Protein AF-A0A8S3S606-F1 (afdb_monomer)

Radius of gyration: 35.9 Å; Cα contacts (8 Å, |Δi|>4): 426; chains: 1; bounding box: 86×66×103 Å

Structure (mmCIF, N/CA/C/O backbone):
data_AF-A0A8S3S606-F1
#
_entry.id   AF-A0A8S3S606-F1
#
loop_
_atom_site.group_PDB
_atom_site.id
_atom_site.type_symbol
_atom_site.label_atom_id
_atom_site.label_alt_id
_atom_site.label_comp_id
_atom_site.label_asym_id
_atom_site.label_entity_id
_atom_site.label_seq_id
_atom_site.pdbx_PDB_ins_code
_atom_site.Cartn_x
_atom_site.Cartn_y
_atom_site.Cartn_z
_atom_site.occupancy
_atom_site.B_iso_or_equiv
_atom_site.auth_seq_id
_atom_site.auth_comp_id
_atom_site.auth_asym_id
_atom_site.auth_atom_id
_atom_site.pdbx_PDB_model_num
ATOM 1 N N . MET A 1 1 ? -5.444 3.824 -33.324 1.00 62.50 1 MET A N 1
ATOM 2 C CA . MET A 1 1 ? -5.028 4.972 -34.159 1.00 62.50 1 MET A CA 1
ATOM 3 C C . MET A 1 1 ? -5.242 6.311 -33.465 1.00 62.50 1 MET A C 1
ATOM 5 O O . MET A 1 1 ? -4.294 7.077 -33.414 1.00 62.50 1 MET A O 1
ATOM 9 N N . SER A 1 2 ? -6.400 6.582 -32.854 1.00 62.12 2 SER A N 1
ATOM 10 C CA . SER A 1 2 ? -6.663 7.831 -32.108 1.00 62.12 2 SER A CA 1
ATOM 11 C C . SER A 1 2 ? -5.611 8.170 -31.036 1.00 62.12 2 SER A C 1
ATOM 13 O O . SER A 1 2 ? -5.093 9.281 -31.023 1.00 62.12 2 SER A O 1
ATOM 15 N N . GLU A 1 3 ? -5.210 7.212 -30.194 1.00 67.62 3 GLU A N 1
ATOM 16 C CA . GLU A 1 3 ? -4.155 7.441 -29.186 1.00 67.62 3 GLU A CA 1
ATOM 17 C C . GLU A 1 3 ? -2.788 7.759 -29.819 1.00 67.62 3 GLU A C 1
ATOM 19 O O . GLU A 1 3 ? -2.066 8.638 -29.350 1.00 67.62 3 GLU A O 1
ATOM 24 N N . LEU A 1 4 ? -2.441 7.066 -30.908 1.00 71.56 4 LEU A N 1
ATOM 25 C CA . LEU A 1 4 ? -1.206 7.316 -31.650 1.00 71.56 4 LEU A CA 1
ATOM 26 C C . LEU A 1 4 ? -1.194 8.744 -32.207 1.00 71.56 4 LEU A C 1
ATOM 28 O O . LEU A 1 4 ? -0.184 9.433 -32.097 1.00 71.56 4 LEU A O 1
ATOM 32 N N . ILE A 1 5 ? -2.327 9.193 -32.752 1.00 72.38 5 ILE A N 1
ATOM 33 C CA . ILE A 1 5 ? -2.509 10.535 -33.310 1.00 72.38 5 ILE A CA 1
ATOM 34 C C . ILE A 1 5 ? -2.314 11.605 -32.233 1.00 72.38 5 ILE A C 1
ATOM 36 O O . ILE A 1 5 ? -1.516 12.520 -32.427 1.00 72.38 5 ILE A O 1
ATOM 40 N N . VAL A 1 6 ? -2.968 11.456 -31.077 1.00 72.62 6 VAL A N 1
ATOM 41 C CA . VAL A 1 6 ? -2.830 12.387 -29.942 1.00 72.62 6 VAL A CA 1
ATOM 42 C C . VAL A 1 6 ? -1.380 12.443 -29.457 1.00 72.62 6 VAL A C 1
ATOM 44 O O . VAL A 1 6 ? -0.780 13.514 -29.414 1.00 72.62 6 VAL A O 1
ATOM 47 N N . ARG A 1 7 ? -0.754 11.285 -29.199 1.00 71.88 7 ARG A N 1
ATOM 48 C CA . ARG A 1 7 ? 0.642 11.235 -28.732 1.00 71.88 7 ARG A CA 1
ATOM 49 C C . ARG A 1 7 ? 1.628 11.811 -29.742 1.00 71.88 7 ARG A C 1
ATOM 51 O O . ARG A 1 7 ? 2.627 12.399 -29.330 1.00 71.88 7 ARG A O 1
ATOM 58 N N . THR A 1 8 ? 1.367 11.639 -31.035 1.00 74.06 8 THR A N 1
ATOM 59 C CA . THR A 1 8 ? 2.227 12.184 -32.089 1.00 74.06 8 THR A CA 1
ATOM 60 C C . THR A 1 8 ? 2.066 13.703 -32.194 1.00 74.06 8 THR A C 1
ATOM 62 O O . THR A 1 8 ? 3.074 14.394 -32.314 1.00 74.06 8 THR A O 1
ATOM 65 N N . ARG A 1 9 ? 0.845 14.245 -32.044 1.00 74.19 9 ARG A N 1
ATOM 66 C CA . ARG A 1 9 ? 0.607 15.702 -31.998 1.00 74.19 9 ARG A CA 1
ATOM 67 C C . ARG A 1 9 ? 1.299 16.368 -30.809 1.00 74.19 9 ARG A C 1
ATOM 69 O O . ARG A 1 9 ? 1.971 17.381 -31.000 1.00 74.19 9 ARG A O 1
ATOM 76 N N . ASP A 1 10 ? 1.179 15.781 -29.621 1.00 72.81 10 ASP A N 1
ATOM 77 C CA . ASP A 1 10 ? 1.689 16.385 -28.385 1.00 72.81 10 ASP A CA 1
ATOM 78 C C . ASP A 1 10 ? 3.215 16.316 -28.276 1.00 72.81 10 ASP A C 1
ATOM 80 O O . ASP A 1 10 ? 3.857 17.263 -27.825 1.00 72.81 10 ASP A O 1
ATOM 84 N N . ASN A 1 11 ? 3.813 15.195 -28.696 1.00 74.88 11 ASN A N 1
ATOM 85 C CA . ASN A 1 11 ? 5.241 14.941 -28.482 1.00 74.88 11 ASN A CA 1
ATOM 86 C C . ASN A 1 11 ? 6.109 15.191 -29.720 1.00 74.88 11 ASN A C 1
ATOM 88 O O . ASN A 1 11 ? 7.329 15.240 -29.581 1.00 74.88 11 ASN A O 1
ATOM 92 N N . LYS A 1 12 ? 5.505 15.309 -30.914 1.00 80.00 12 LYS A N 1
ATOM 93 C CA . LYS A 1 12 ? 6.190 15.485 -32.210 1.00 80.00 12 LYS A CA 1
ATOM 94 C C . LYS A 1 12 ? 7.442 14.594 -32.359 1.00 80.00 12 LYS A C 1
ATOM 96 O O . LYS A 1 12 ? 8.542 15.102 -32.579 1.00 80.00 12 LYS A O 1
ATOM 101 N N . PRO A 1 13 ? 7.315 13.266 -32.173 1.00 83.50 13 PRO A N 1
ATOM 102 C CA . PRO A 1 13 ? 8.461 12.363 -32.177 1.00 83.50 13 PRO A CA 1
ATOM 103 C C . PRO A 1 13 ? 9.085 12.267 -33.571 1.00 83.50 13 PRO A C 1
ATOM 105 O O . PRO A 1 13 ? 8.374 12.143 -34.560 1.00 83.50 13 PRO A O 1
ATOM 108 N N . ASN A 1 14 ? 10.414 12.228 -33.672 1.00 84.44 14 ASN A N 1
ATOM 109 C CA . ASN A 1 14 ? 11.073 12.068 -34.974 1.00 84.44 14 ASN A CA 1
ATOM 110 C C . ASN A 1 14 ? 10.945 10.650 -35.556 1.00 84.44 14 ASN A C 1
ATOM 112 O O . ASN A 1 14 ? 11.079 10.466 -36.764 1.00 84.44 14 ASN A O 1
ATOM 116 N N . ILE A 1 15 ? 10.729 9.642 -34.703 1.00 87.69 15 ILE A N 1
ATOM 117 C CA . ILE A 1 15 ? 10.585 8.236 -35.095 1.00 87.69 15 ILE A CA 1
ATOM 118 C C . ILE A 1 15 ? 9.507 7.585 -34.230 1.00 87.69 15 ILE A C 1
ATOM 120 O O . ILE A 1 15 ? 9.476 7.775 -33.014 1.00 87.69 15 ILE A O 1
ATOM 124 N N . ILE A 1 16 ? 8.647 6.787 -34.855 1.00 86.81 16 ILE A N 1
ATOM 125 C CA . ILE A 1 16 ? 7.546 6.064 -34.219 1.00 86.81 16 ILE A CA 1
ATOM 126 C C . ILE A 1 16 ? 7.654 4.597 -34.626 1.00 86.81 16 ILE A C 1
ATOM 128 O O . ILE A 1 16 ? 7.738 4.298 -35.812 1.00 86.81 16 ILE A O 1
ATOM 132 N N . GLY A 1 17 ? 7.633 3.678 -33.662 1.00 86.00 17 GLY A N 1
ATOM 133 C CA . GLY A 1 17 ? 7.627 2.236 -33.920 1.00 86.00 17 GLY A CA 1
ATOM 134 C C . GLY A 1 17 ? 6.369 1.574 -33.368 1.00 86.00 17 GLY A C 1
ATOM 135 O O . GLY A 1 17 ? 5.997 1.819 -32.222 1.00 86.00 17 GLY A O 1
ATOM 136 N N . ILE A 1 18 ? 5.731 0.716 -34.164 1.00 81.12 18 ILE A N 1
ATOM 137 C CA . ILE A 1 18 ? 4.535 -0.042 -33.785 1.00 81.12 18 ILE A CA 1
ATOM 138 C C . ILE A 1 18 ? 4.802 -1.526 -34.011 1.00 81.12 18 ILE A C 1
ATOM 140 O O . ILE A 1 18 ? 5.032 -1.970 -35.134 1.00 81.12 18 ILE A O 1
ATOM 144 N N . THR A 1 19 ? 4.772 -2.298 -32.923 1.00 73.50 19 THR A N 1
ATOM 145 C CA . THR A 1 19 ? 5.157 -3.715 -32.929 1.00 73.50 19 THR A CA 1
ATOM 146 C C . THR A 1 19 ? 3.989 -4.689 -33.073 1.00 73.50 19 THR A C 1
ATOM 148 O O . THR A 1 19 ? 4.217 -5.875 -33.279 1.00 73.50 19 THR A O 1
ATOM 151 N N . LYS A 1 20 ? 2.736 -4.230 -32.957 1.00 63.84 20 LYS A N 1
ATOM 152 C CA . LYS A 1 20 ? 1.553 -5.090 -33.087 1.00 63.84 20 LYS A CA 1
ATOM 153 C C . LYS A 1 20 ? 0.346 -4.298 -33.574 1.00 63.84 20 LYS A C 1
ATOM 155 O O . LYS A 1 20 ? -0.270 -3.563 -32.809 1.00 63.84 20 LYS A O 1
ATOM 160 N N . VAL A 1 21 ? 0.005 -4.475 -34.845 1.00 56.94 21 VAL A N 1
ATOM 161 C CA . VAL A 1 21 ? -1.081 -3.729 -35.501 1.00 56.94 21 VAL A CA 1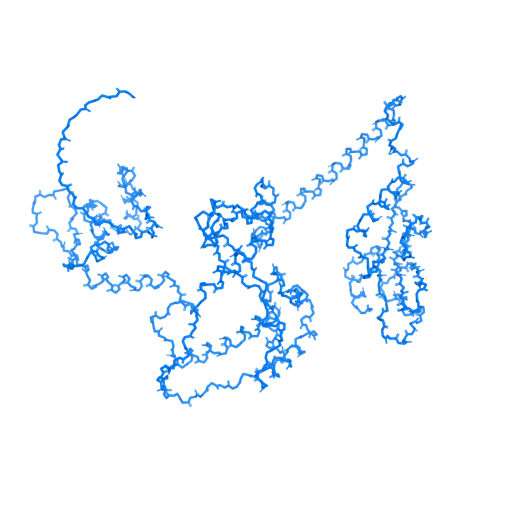
ATOM 162 C C . VAL A 1 21 ? -2.384 -4.547 -35.595 1.00 56.94 21 VAL A C 1
ATOM 164 O O . VAL A 1 21 ? -3.453 -3.977 -35.791 1.00 56.94 21 VAL A O 1
ATOM 167 N N . LYS A 1 22 ? -2.338 -5.874 -35.372 1.00 56.62 22 LYS A N 1
ATOM 168 C CA . LYS A 1 22 ? -3.498 -6.776 -35.504 1.00 56.62 22 LYS A CA 1
ATOM 169 C C . LYS A 1 22 ? -3.724 -7.660 -34.253 1.00 56.62 22 LYS A C 1
ATOM 171 O O . LYS A 1 22 ? -2.775 -8.264 -33.745 1.00 56.62 22 LYS A O 1
ATOM 176 N N . PRO A 1 23 ? -4.958 -7.752 -33.720 1.00 49.41 23 PRO A N 1
ATOM 177 C CA . PRO A 1 23 ? -5.338 -8.757 -32.726 1.00 49.41 23 PRO A CA 1
ATOM 178 C C . PRO A 1 23 ? -5.663 -10.115 -33.380 1.00 49.41 23 PRO A C 1
ATOM 180 O O . PRO A 1 23 ? -6.282 -10.161 -34.441 1.00 49.41 23 PRO A O 1
ATOM 183 N N . LYS A 1 24 ? -5.282 -11.220 -32.712 1.00 47.16 24 LYS A N 1
ATOM 184 C CA . LYS A 1 24 ? -5.303 -12.613 -33.223 1.00 47.16 24 LYS A CA 1
ATOM 185 C C . LYS A 1 24 ? -6.679 -13.148 -33.673 1.00 47.16 24 LYS A C 1
ATOM 187 O O . LYS A 1 24 ? -6.740 -14.209 -34.277 1.00 47.16 24 LYS A O 1
ATOM 192 N N . THR A 1 25 ? -7.777 -12.449 -33.390 1.00 46.47 25 THR A N 1
ATOM 193 C CA . THR A 1 25 ? -9.152 -12.930 -33.620 1.00 46.47 25 THR A CA 1
ATOM 194 C C . THR A 1 25 ? -9.930 -12.152 -34.683 1.00 46.47 25 THR A C 1
ATOM 196 O O . THR A 1 25 ? -11.082 -12.486 -34.949 1.00 46.47 25 THR A O 1
ATOM 199 N N . ASN A 1 26 ? -9.342 -11.126 -35.313 1.00 50.91 26 ASN A N 1
ATOM 200 C CA . ASN A 1 26 ? -10.090 -10.239 -36.206 1.00 50.91 26 ASN A CA 1
ATOM 201 C C . ASN A 1 26 ? -9.847 -10.552 -37.700 1.00 50.91 26 ASN A C 1
ATOM 203 O O . ASN A 1 26 ? -8.704 -10.561 -38.167 1.00 50.91 26 ASN A O 1
ATOM 207 N N . ARG A 1 27 ? -10.930 -10.783 -38.462 1.00 52.16 27 ARG A N 1
ATOM 208 C CA . ARG A 1 27 ? -10.909 -11.032 -39.925 1.00 52.16 27 ARG A CA 1
ATOM 209 C C . ARG A 1 27 ? -10.658 -9.766 -40.753 1.00 52.16 27 ARG A C 1
ATOM 211 O O . ARG A 1 27 ? -10.456 -9.858 -41.962 1.00 52.16 27 ARG A O 1
ATOM 218 N N . TYR A 1 28 ? -10.653 -8.602 -40.111 1.00 55.72 28 TYR A N 1
ATOM 219 C CA . TYR A 1 28 ? -10.410 -7.316 -40.750 1.00 55.72 28 TYR A CA 1
ATOM 220 C C . TYR A 1 28 ? -8.994 -7.233 -41.354 1.00 55.72 28 TYR A C 1
ATOM 222 O O . TYR A 1 28 ? -8.000 -7.546 -40.688 1.00 55.72 28 TYR A O 1
ATOM 230 N N . LYS A 1 29 ? -8.912 -6.827 -42.627 1.00 56.28 29 LYS A N 1
ATOM 231 C CA . LYS A 1 29 ? -7.668 -6.560 -43.364 1.00 56.28 29 LYS A CA 1
ATOM 232 C C . LYS A 1 29 ? -7.597 -5.047 -43.622 1.00 56.28 29 LYS A C 1
ATOM 234 O O . LYS A 1 29 ? -8.245 -4.601 -44.565 1.00 56.28 29 LYS A O 1
ATOM 239 N N . PRO A 1 30 ? -6.861 -4.274 -42.805 1.00 55.59 30 PRO A N 1
ATOM 240 C CA . PRO A 1 30 ? -6.746 -2.834 -43.007 1.00 55.59 30 PRO A CA 1
ATOM 241 C C . PRO A 1 30 ? -6.087 -2.533 -44.353 1.00 55.59 30 PRO A C 1
ATOM 243 O O . PRO A 1 30 ? -5.124 -3.207 -44.740 1.00 55.59 30 PRO A O 1
ATOM 246 N N . SER A 1 31 ? -6.597 -1.530 -45.059 1.00 55.78 31 SER A N 1
ATOM 247 C CA . SER A 1 31 ? -5.976 -1.011 -46.279 1.00 55.78 31 SER A CA 1
ATOM 248 C C . SER A 1 31 ? -4.685 -0.239 -45.964 1.00 55.78 31 SER A C 1
ATOM 250 O O . SER A 1 31 ? -4.509 0.283 -44.865 1.00 55.78 31 SER A O 1
ATOM 252 N N . THR A 1 32 ? -3.773 -0.105 -46.934 1.00 54.28 32 THR A N 1
ATOM 253 C CA . THR A 1 32 ? -2.533 0.689 -46.779 1.00 54.28 32 THR A CA 1
ATOM 254 C C . THR A 1 32 ? -2.815 2.149 -46.383 1.00 54.28 32 THR A C 1
ATOM 256 O O . THR A 1 32 ? -2.000 2.782 -45.717 1.00 54.28 32 THR A O 1
ATOM 259 N N . ALA A 1 33 ? -3.991 2.674 -46.749 1.00 52.31 33 ALA A N 1
ATOM 260 C CA . ALA A 1 33 ? -4.447 4.017 -46.399 1.00 52.31 33 ALA A CA 1
ATOM 261 C C . ALA A 1 33 ? -4.765 4.180 -44.901 1.00 52.31 33 ALA A C 1
ATOM 263 O O . ALA A 1 33 ? -4.547 5.256 -44.356 1.00 52.31 33 ALA A O 1
ATOM 264 N N . GLU A 1 34 ? -5.203 3.121 -44.214 1.00 56.44 34 GLU A N 1
ATOM 265 C CA . GLU A 1 34 ? -5.501 3.152 -42.770 1.00 56.44 34 GLU A CA 1
ATOM 266 C C . GLU A 1 34 ? -4.247 3.187 -41.891 1.00 56.44 34 GLU A C 1
ATOM 268 O O . GLU A 1 34 ? -4.320 3.547 -40.715 1.00 56.44 34 GLU A O 1
ATOM 273 N N . TYR A 1 35 ? -3.096 2.814 -42.454 1.00 59.84 35 TYR A N 1
ATOM 274 C CA . TYR A 1 35 ? -1.793 2.941 -41.806 1.00 59.84 35 TYR A CA 1
ATOM 275 C C . TYR A 1 35 ? -1.104 4.260 -42.129 1.00 59.84 35 TYR A C 1
ATOM 277 O O . TYR A 1 35 ? -0.155 4.636 -4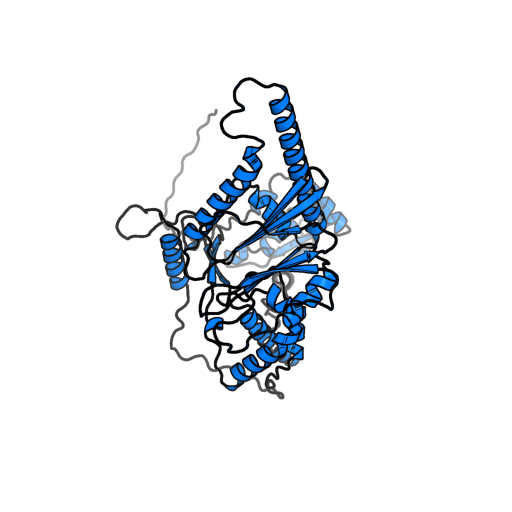1.444 1.00 59.84 35 TYR A O 1
ATOM 285 N N . SER A 1 36 ? -1.558 4.986 -43.146 1.00 57.56 36 SER A N 1
ATOM 286 C CA . SER A 1 36 ? -1.084 6.345 -43.348 1.00 57.56 36 SER A CA 1
ATOM 287 C C . SER A 1 36 ? -1.601 7.205 -42.192 1.00 57.56 36 SER A C 1
ATOM 289 O O . SER A 1 36 ? -2.742 7.046 -41.760 1.00 57.56 36 SER A O 1
ATOM 291 N N . ILE A 1 37 ? -0.772 8.105 -41.661 1.00 61.41 37 ILE A N 1
ATOM 292 C CA . ILE A 1 37 ? -1.177 9.076 -40.633 1.00 61.41 37 ILE A CA 1
ATOM 293 C C . ILE A 1 37 ? -1.323 10.445 -41.325 1.00 61.41 37 ILE A C 1
ATOM 295 O O . ILE A 1 37 ? -0.484 11.320 -41.114 1.00 61.41 37 ILE A O 1
ATOM 299 N N . PRO A 1 38 ? -2.337 10.663 -42.188 1.00 51.16 38 PRO A N 1
ATOM 300 C CA . PRO A 1 38 ? -2.459 11.917 -42.933 1.00 51.16 38 PRO A CA 1
ATOM 301 C C . PRO A 1 38 ? -2.700 13.126 -42.015 1.00 51.16 38 PRO A C 1
ATOM 303 O O . PRO A 1 38 ? -2.378 14.253 -42.371 1.00 51.16 38 PRO A O 1
ATOM 306 N N . GLU A 1 39 ? -3.215 12.906 -40.803 1.00 53.62 39 GLU A N 1
ATOM 307 C CA . GLU A 1 39 ? -3.663 13.967 -39.894 1.00 53.62 39 GLU A CA 1
ATOM 308 C C . GLU A 1 39 ? -2.588 14.489 -38.916 1.00 53.62 39 GLU A C 1
ATOM 310 O O . GLU A 1 39 ? -2.915 15.300 -38.038 1.00 53.62 39 GLU A O 1
ATOM 315 N N . VAL A 1 40 ? -1.331 14.010 -38.996 1.00 52.94 40 VAL A N 1
ATOM 316 C CA . VAL A 1 40 ? -0.281 14.328 -37.993 1.00 52.94 40 VAL A CA 1
ATOM 317 C C . VAL A 1 40 ? 1.102 14.685 -38.568 1.00 52.94 40 VAL A C 1
ATOM 319 O O . VAL A 1 40 ? 2.088 14.750 -37.838 1.00 52.94 40 VAL A O 1
ATOM 322 N N . GLY A 1 41 ? 1.184 15.036 -39.850 1.00 60.72 41 GLY A N 1
ATOM 323 C CA . GLY A 1 41 ? 2.393 15.611 -40.454 1.00 60.72 41 GLY A CA 1
ATOM 324 C C . GLY A 1 41 ? 3.190 14.645 -41.331 1.00 60.72 41 GLY A C 1
ATOM 325 O O . GLY A 1 41 ? 2.838 13.479 -41.493 1.00 60.72 41 GLY A O 1
ATOM 326 N N . ASN A 1 42 ? 4.259 15.161 -41.943 1.00 75.56 42 ASN A N 1
ATOM 327 C CA . ASN A 1 42 ? 5.010 14.467 -42.990 1.00 75.56 42 ASN A CA 1
ATOM 328 C C . ASN A 1 42 ? 5.898 13.359 -42.404 1.00 75.56 42 ASN A C 1
ATOM 330 O O . ASN A 1 42 ? 7.056 13.608 -42.074 1.00 75.56 42 ASN A O 1
ATOM 334 N N . TYR A 1 43 ? 5.413 12.118 -42.352 1.00 84.62 43 TYR A N 1
ATOM 335 C CA . TYR A 1 43 ? 6.215 10.939 -42.004 1.00 84.62 43 TYR A CA 1
ATOM 336 C C . TYR A 1 43 ? 6.361 9.969 -43.184 1.00 84.62 43 TYR A C 1
ATOM 338 O O . TYR A 1 43 ? 5.389 9.634 -43.858 1.00 84.62 43 TYR A O 1
ATOM 346 N N . LYS A 1 44 ? 7.572 9.444 -43.376 1.00 85.62 44 LYS A N 1
ATOM 347 C CA . LYS A 1 44 ? 7.878 8.314 -44.255 1.00 85.62 44 LYS A CA 1
ATOM 348 C C . LYS A 1 44 ? 7.656 7.001 -43.504 1.00 85.62 44 LYS A C 1
ATOM 350 O O . LYS A 1 44 ? 8.198 6.809 -42.416 1.00 85.62 44 LYS A O 1
ATOM 355 N N . MET A 1 45 ? 6.875 6.097 -44.091 1.00 84.88 45 MET A N 1
ATOM 356 C CA . MET A 1 45 ? 6.525 4.804 -43.498 1.00 84.88 45 MET A CA 1
ATOM 357 C C . MET A 1 45 ? 7.418 3.676 -44.033 1.00 84.88 45 MET A C 1
ATOM 359 O O . MET A 1 45 ? 7.650 3.580 -45.237 1.00 84.88 45 MET A O 1
ATOM 363 N N . PHE A 1 46 ? 7.870 2.805 -43.133 1.00 85.56 46 PHE A N 1
ATOM 364 C CA . PHE A 1 46 ? 8.549 1.540 -43.407 1.00 85.56 46 PHE A CA 1
ATOM 365 C C . PHE A 1 46 ? 7.695 0.400 -42.845 1.00 85.56 46 PHE A C 1
ATOM 367 O O . PHE A 1 46 ? 7.311 0.427 -41.671 1.00 85.56 46 PHE A O 1
ATOM 374 N N . GLU A 1 47 ? 7.382 -0.588 -43.681 1.00 81.06 47 GLU A N 1
ATOM 375 C CA . GLU A 1 47 ? 6.449 -1.672 -43.367 1.00 81.06 47 GLU A CA 1
ATOM 376 C C . GLU A 1 47 ? 7.114 -3.032 -43.573 1.00 81.06 47 GLU A C 1
ATOM 378 O O . GLU A 1 47 ? 7.713 -3.289 -44.617 1.00 81.06 47 GLU A O 1
ATOM 383 N N . LYS A 1 48 ? 6.930 -3.946 -42.614 1.00 76.81 48 LYS A N 1
ATOM 384 C CA . LYS A 1 48 ? 7.274 -5.357 -42.791 1.00 76.81 48 LYS A CA 1
ATOM 385 C C . LYS A 1 48 ? 6.127 -6.247 -42.351 1.00 76.81 48 LYS A C 1
ATOM 387 O O . LYS A 1 48 ? 5.787 -6.332 -41.167 1.00 76.81 48 LYS A O 1
ATOM 392 N N . LYS A 1 49 ? 5.552 -6.929 -43.341 1.00 66.50 49 LYS A N 1
ATOM 393 C CA . LYS A 1 49 ? 4.48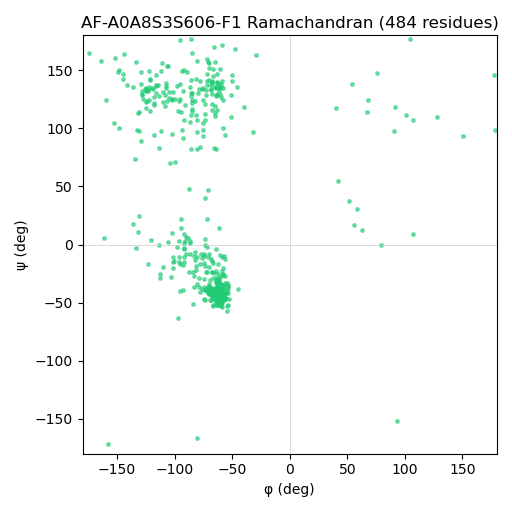6 -7.913 -43.158 1.00 66.50 49 LYS A CA 1
ATOM 394 C C . LYS A 1 49 ? 5.067 -9.178 -42.538 1.00 66.50 49 LYS A C 1
ATOM 396 O O . LYS A 1 49 ? 6.063 -9.717 -43.023 1.00 66.50 49 LYS A O 1
ATOM 401 N N . ILE A 1 50 ? 4.450 -9.638 -41.458 1.00 64.75 50 ILE A N 1
ATOM 402 C CA . ILE A 1 50 ? 4.852 -10.862 -40.768 1.00 64.75 50 ILE A CA 1
ATOM 403 C C . ILE A 1 50 ? 4.359 -12.065 -41.588 1.00 64.75 50 ILE A C 1
ATOM 405 O O . ILE A 1 50 ? 3.216 -12.079 -42.036 1.00 64.75 50 ILE A O 1
ATOM 409 N N . LYS A 1 51 ? 5.224 -13.069 -41.803 1.00 56.34 51 LYS A N 1
ATOM 410 C CA . LYS A 1 51 ? 4.945 -14.263 -42.632 1.00 56.34 51 LYS A CA 1
ATOM 411 C C . LYS A 1 51 ? 3.983 -15.282 -41.993 1.00 56.34 51 LYS A C 1
ATOM 413 O O . LYS A 1 51 ? 3.724 -16.309 -42.608 1.00 56.34 51 LYS A O 1
ATOM 418 N N . SER A 1 52 ? 3.487 -15.052 -40.779 1.00 52.47 52 SER A N 1
ATOM 419 C CA . SER A 1 52 ? 2.598 -15.994 -40.095 1.00 52.47 52 SER A CA 1
ATOM 420 C C . SER A 1 52 ? 1.132 -15.781 -40.489 1.00 52.47 52 SER A C 1
ATOM 422 O O . SER A 1 52 ? 0.655 -14.645 -40.576 1.00 52.47 52 SER A O 1
ATOM 424 N N . ASP A 1 53 ? 0.392 -16.883 -40.640 1.00 47.75 53 ASP A N 1
ATOM 425 C CA . ASP A 1 53 ? -1.068 -16.903 -40.852 1.00 47.75 53 ASP A CA 1
ATOM 426 C C . ASP A 1 53 ? -1.860 -16.191 -39.730 1.00 47.75 53 ASP A C 1
ATOM 428 O O . ASP A 1 53 ? -3.054 -15.921 -39.861 1.00 47.75 53 ASP A O 1
ATOM 432 N N . GLU A 1 54 ? -1.193 -15.826 -38.630 1.00 49.47 54 GLU A N 1
ATOM 433 C CA . GLU A 1 54 ? -1.771 -15.154 -37.464 1.00 49.47 54 GLU A CA 1
ATOM 434 C C . GLU A 1 54 ? -1.893 -13.629 -37.613 1.00 49.47 54 GLU A C 1
ATOM 436 O O . GLU A 1 54 ? -2.566 -12.988 -36.805 1.00 49.47 54 GLU A O 1
ATOM 441 N N . GLY A 1 55 ? -1.303 -13.047 -38.661 1.00 51.09 55 GLY A N 1
ATOM 442 C CA . GLY A 1 55 ? -1.460 -11.645 -39.020 1.00 51.09 55 GLY A CA 1
ATOM 443 C C . GLY A 1 55 ? -0.848 -10.661 -38.016 1.00 51.09 55 GLY A C 1
ATOM 444 O O . GLY A 1 55 ? -1.338 -10.435 -36.914 1.00 51.09 55 GLY A O 1
ATOM 445 N N . GLY A 1 56 ? 0.182 -9.961 -38.468 1.00 59.38 56 GLY A N 1
ATOM 446 C CA . GLY A 1 56 ? 0.754 -8.813 -37.787 1.00 59.38 56 GLY A CA 1
ATOM 447 C C . GLY A 1 56 ? 1.633 -8.030 -38.754 1.00 59.38 56 GLY A C 1
ATOM 448 O O . GLY A 1 56 ? 2.089 -8.554 -39.771 1.00 59.38 56 GLY A O 1
ATOM 449 N N . CYS A 1 57 ? 1.845 -6.758 -38.451 1.00 67.50 57 CYS A N 1
ATOM 450 C CA . CYS A 1 57 ? 2.711 -5.894 -39.230 1.00 67.50 57 CYS A CA 1
ATOM 451 C C . CYS A 1 57 ? 3.579 -5.082 -38.280 1.00 67.50 57 CYS A C 1
ATOM 453 O O . CYS A 1 57 ? 3.075 -4.562 -37.281 1.00 67.50 57 CYS A O 1
ATOM 455 N N . LEU A 1 58 ? 4.867 -4.985 -38.596 1.00 76.38 58 LEU A N 1
ATOM 456 C CA . LEU A 1 58 ? 5.740 -3.980 -38.015 1.00 76.38 58 LEU A CA 1
ATOM 457 C C . LEU A 1 58 ? 5.593 -2.707 -38.844 1.00 76.38 58 LEU A C 1
ATOM 459 O O . LEU A 1 58 ? 5.668 -2.761 -40.073 1.00 76.38 58 LEU A O 1
ATOM 463 N N . LEU A 1 59 ? 5.374 -1.581 -38.173 1.00 82.94 59 LEU A N 1
ATOM 464 C CA . LEU A 1 59 ? 5.336 -0.267 -38.809 1.00 82.94 59 LEU A CA 1
ATOM 465 C C . LEU A 1 59 ? 6.340 0.642 -38.125 1.00 82.94 59 LEU A C 1
ATOM 467 O O . LEU A 1 59 ? 6.381 0.729 -36.895 1.00 82.94 59 LEU A O 1
ATOM 471 N N . MET A 1 60 ? 7.135 1.335 -38.927 1.00 86.81 60 MET A N 1
ATOM 472 C CA . MET A 1 60 ? 8.019 2.382 -38.453 1.00 86.81 60 MET A CA 1
ATOM 473 C C . MET A 1 60 ? 7.780 3.652 -39.263 1.00 86.81 60 MET A C 1
ATOM 475 O O . MET A 1 60 ? 7.864 3.632 -40.485 1.00 86.81 60 MET A O 1
ATOM 479 N N . TYR A 1 61 ? 7.492 4.755 -38.582 1.00 87.00 61 TYR A N 1
ATOM 480 C CA . TYR A 1 61 ? 7.336 6.071 -39.193 1.00 87.00 61 TYR A CA 1
ATOM 481 C C . TYR A 1 61 ? 8.535 6.929 -38.830 1.00 87.00 61 TYR A C 1
ATOM 483 O O . TYR A 1 61 ? 8.942 6.969 -37.669 1.00 87.00 61 TYR A O 1
ATOM 491 N N . VAL A 1 62 ? 9.087 7.624 -39.814 1.00 87.19 62 VAL A N 1
ATOM 492 C CA . VAL A 1 62 ? 10.225 8.529 -39.649 1.00 87.19 62 VAL A CA 1
ATOM 493 C C . VAL A 1 62 ? 9.846 9.879 -40.209 1.00 87.19 62 VAL A C 1
ATOM 495 O O . VAL A 1 62 ? 9.280 9.945 -41.294 1.00 87.19 62 VAL A O 1
ATOM 498 N N . ASP A 1 63 ? 10.126 10.944 -39.472 1.00 86.44 63 ASP A N 1
ATOM 499 C CA . ASP A 1 63 ? 9.907 12.311 -39.939 1.00 86.44 63 ASP A CA 1
ATOM 500 C C . ASP A 1 63 ? 10.548 12.499 -41.325 1.00 86.44 63 ASP A C 1
ATOM 502 O O . ASP A 1 63 ? 11.710 12.149 -41.532 1.00 86.44 63 ASP A O 1
ATOM 506 N N . SER A 1 64 ? 9.787 13.017 -42.290 1.00 85.75 64 SER A N 1
ATOM 507 C CA . SER A 1 64 ? 10.233 13.148 -43.686 1.00 85.75 64 SER A CA 1
ATOM 508 C C . SER A 1 64 ? 11.375 14.146 -43.852 1.00 85.75 64 SER A C 1
ATOM 510 O O . SER A 1 64 ? 12.058 14.120 -44.872 1.00 85.75 64 SER A O 1
ATOM 512 N N . ASN A 1 65 ? 11.615 14.998 -42.852 1.00 85.31 65 ASN A N 1
ATOM 513 C CA . ASN A 1 65 ? 12.785 15.873 -42.812 1.00 85.31 65 ASN A CA 1
ATOM 514 C C . ASN A 1 65 ? 14.093 15.105 -42.550 1.00 85.31 65 ASN A C 1
ATOM 516 O O . ASN A 1 65 ? 15.177 15.678 -42.663 1.00 85.31 65 ASN A O 1
ATOM 520 N N . LEU A 1 66 ? 14.017 13.823 -42.179 1.00 86.19 66 LEU A N 1
ATOM 521 C CA . LEU A 1 66 ? 15.172 12.971 -41.934 1.00 86.19 66 LEU A CA 1
ATOM 522 C C . LEU A 1 66 ? 15.432 12.036 -43.119 1.00 86.19 66 LEU A C 1
ATOM 524 O O . LEU A 1 66 ? 14.555 11.312 -43.591 1.00 86.19 66 LEU A O 1
ATOM 528 N N . GLU A 1 67 ? 16.689 11.989 -43.561 1.00 87.88 67 GLU A N 1
ATOM 529 C CA . GLU A 1 67 ? 17.128 11.070 -44.611 1.00 87.88 67 GLU A CA 1
ATOM 530 C C . GLU A 1 67 ? 17.241 9.650 -44.027 1.00 87.88 67 GLU A C 1
ATOM 532 O O . GLU A 1 67 ? 18.222 9.303 -43.358 1.00 87.88 67 GLU A O 1
ATOM 537 N N . ALA A 1 68 ? 16.200 8.841 -44.252 1.00 89.44 68 ALA A N 1
ATOM 538 C CA . ALA A 1 68 ? 16.087 7.477 -43.745 1.00 89.44 68 ALA A CA 1
ATOM 539 C C . ALA A 1 68 ? 15.974 6.426 -44.863 1.00 89.44 68 ALA A C 1
ATOM 541 O O . ALA A 1 68 ? 15.186 6.562 -45.811 1.00 89.44 68 ALA A O 1
ATOM 542 N N . THR A 1 69 ? 16.739 5.344 -44.708 1.00 89.25 69 THR A N 1
ATOM 543 C CA . THR A 1 69 ? 16.778 4.184 -45.616 1.00 89.25 69 THR A CA 1
ATOM 544 C C . THR A 1 69 ? 16.607 2.891 -44.829 1.00 89.25 69 THR A C 1
ATOM 546 O O . THR A 1 69 ? 17.171 2.752 -43.745 1.00 89.25 69 THR A O 1
ATOM 549 N N . GLU A 1 70 ? 15.821 1.951 -45.349 1.00 86.69 70 GLU A N 1
ATOM 550 C CA . GLU A 1 70 ? 15.716 0.615 -44.758 1.00 86.69 70 GLU A CA 1
ATOM 551 C C . GLU A 1 70 ? 17.008 -0.161 -45.011 1.00 86.69 70 GLU A C 1
ATOM 553 O O . GLU A 1 70 ? 17.597 -0.067 -46.089 1.00 86.69 70 GLU A O 1
ATOM 558 N N . ILE A 1 71 ? 17.456 -0.919 -44.014 1.00 82.31 71 ILE A N 1
ATOM 559 C CA . ILE A 1 71 ? 18.613 -1.796 -44.143 1.00 82.31 71 ILE A CA 1
ATOM 560 C C . ILE A 1 71 ? 18.273 -3.202 -43.661 1.00 82.31 71 ILE A C 1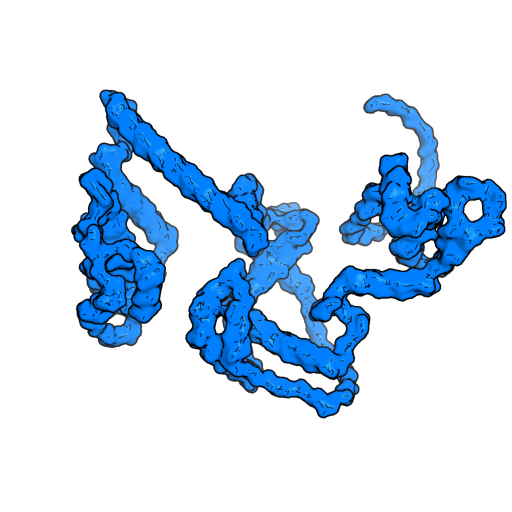
ATOM 562 O O . ILE A 1 71 ? 17.491 -3.396 -42.733 1.00 82.31 71 ILE A O 1
ATOM 566 N N . THR A 1 72 ? 18.912 -4.197 -44.268 1.00 79.06 72 THR A N 1
ATOM 567 C CA . THR A 1 72 ? 18.821 -5.582 -43.804 1.00 79.06 72 THR A CA 1
ATOM 568 C C . THR A 1 72 ? 20.011 -5.887 -42.906 1.00 79.06 72 THR A C 1
ATOM 570 O O . THR A 1 72 ? 21.158 -5.739 -43.319 1.00 79.06 72 THR A O 1
ATOM 573 N N . ILE A 1 73 ? 19.735 -6.325 -41.680 1.00 73.44 73 ILE A N 1
ATOM 574 C CA . ILE A 1 73 ? 20.743 -6.834 -40.748 1.00 73.44 73 ILE A CA 1
ATOM 575 C C . ILE A 1 73 ? 20.575 -8.344 -40.649 1.00 73.44 73 ILE A C 1
ATOM 577 O O . ILE A 1 73 ? 19.452 -8.840 -40.548 1.00 73.44 73 ILE A O 1
ATOM 581 N N . LYS A 1 74 ? 21.689 -9.080 -40.674 1.00 72.75 74 LYS A N 1
ATOM 582 C CA . LYS A 1 74 ? 21.680 -10.517 -40.401 1.00 72.75 74 LYS A CA 1
ATOM 583 C C . LYS A 1 74 ? 21.261 -10.710 -38.945 1.00 72.75 74 LYS A C 1
ATOM 585 O O . LYS A 1 74 ? 21.952 -10.270 -38.039 1.00 72.75 74 LYS A O 1
ATOM 590 N N . THR A 1 75 ? 20.091 -11.293 -38.728 1.00 73.06 75 THR A N 1
ATOM 591 C CA . THR A 1 75 ? 19.544 -11.491 -37.389 1.00 73.06 75 THR A CA 1
ATOM 592 C C . THR A 1 75 ? 18.678 -12.740 -37.344 1.00 73.06 75 THR A C 1
ATOM 594 O O . THR A 1 75 ? 18.030 -13.090 -38.328 1.00 73.06 75 THR A O 1
ATOM 597 N N . GLU A 1 76 ? 18.661 -13.402 -36.190 1.00 71.38 76 GLU A N 1
ATOM 598 C CA . GLU A 1 76 ? 17.792 -14.548 -35.911 1.00 71.38 76 GLU A CA 1
ATOM 599 C C . GLU A 1 76 ? 16.335 -14.136 -35.640 1.00 71.38 76 GLU A C 1
ATOM 601 O O . GLU A 1 76 ? 15.441 -14.983 -35.603 1.00 71.38 76 GLU A O 1
ATOM 606 N N . PHE A 1 77 ? 16.066 -12.839 -35.448 1.00 75.75 77 PHE A N 1
ATOM 607 C CA . PHE A 1 77 ? 14.706 -12.352 -35.258 1.00 75.75 77 PHE A CA 1
ATOM 608 C C . PHE A 1 77 ? 13.950 -12.387 -36.583 1.00 75.75 77 PHE A C 1
ATOM 610 O O . PHE A 1 77 ? 14.237 -11.611 -37.489 1.00 75.75 77 PHE A O 1
ATOM 617 N N . GLN A 1 78 ? 12.942 -13.250 -36.691 1.00 68.31 78 GLN A N 1
ATOM 618 C CA . GLN A 1 78 ? 12.126 -13.366 -37.906 1.00 68.31 78 GLN A CA 1
ATOM 619 C C . GLN A 1 78 ? 11.360 -12.072 -38.228 1.00 68.31 78 GLN A C 1
ATOM 621 O O . GLN A 1 78 ? 11.144 -11.739 -39.394 1.00 68.31 78 GLN A O 1
ATOM 626 N N . GLU A 1 79 ? 10.994 -11.311 -37.196 1.00 77.88 79 GLU A N 1
ATOM 627 C CA . GLU A 1 79 ? 10.149 -10.125 -37.295 1.00 77.88 79 GLU A CA 1
ATOM 628 C C . GLU A 1 79 ? 10.917 -8.886 -36.835 1.00 77.88 79 GLU A C 1
ATOM 630 O O . GLU A 1 79 ? 10.991 -8.567 -35.644 1.00 77.88 79 GLU A O 1
ATOM 635 N N . ASN A 1 80 ? 11.512 -8.185 -37.799 1.00 82.81 80 ASN A N 1
ATOM 636 C CA . ASN A 1 80 ? 12.290 -6.980 -37.546 1.00 82.81 80 ASN A CA 1
ATOM 637 C C . ASN A 1 80 ? 12.212 -5.974 -38.704 1.00 82.81 80 ASN A C 1
ATOM 639 O O . ASN A 1 80 ? 12.107 -6.380 -39.863 1.00 82.81 80 ASN A O 1
ATOM 643 N N . ILE A 1 81 ? 12.336 -4.688 -38.378 1.00 86.50 81 ILE A N 1
ATOM 644 C CA . ILE A 1 81 ? 12.614 -3.582 -39.304 1.00 86.50 81 ILE A CA 1
ATOM 645 C C . ILE A 1 81 ? 13.845 -2.849 -38.788 1.00 86.50 81 ILE A C 1
ATOM 647 O O . ILE A 1 81 ? 13.888 -2.486 -37.612 1.00 86.50 81 ILE A O 1
ATOM 651 N N . PHE A 1 82 ? 14.810 -2.581 -39.662 1.00 86.31 82 PHE A N 1
ATOM 652 C CA . PHE A 1 82 ? 15.934 -1.707 -39.352 1.00 86.31 82 PHE A CA 1
ATOM 653 C C . PHE A 1 82 ? 16.003 -0.573 -40.357 1.00 86.31 82 PHE A C 1
ATOM 655 O O . PHE A 1 82 ? 15.951 -0.788 -41.565 1.00 86.31 82 PHE A O 1
ATOM 662 N N . ILE A 1 83 ? 16.169 0.641 -39.849 1.00 88.19 83 ILE A N 1
ATOM 663 C CA . ILE A 1 83 ? 16.403 1.822 -40.666 1.00 88.19 83 ILE A CA 1
ATOM 664 C C . ILE A 1 83 ? 17.704 2.490 -40.261 1.00 88.19 83 ILE A C 1
ATOM 666 O O . ILE A 1 83 ? 18.115 2.496 -39.098 1.00 88.19 83 ILE A O 1
ATOM 670 N N . LYS A 1 84 ? 18.328 3.120 -41.240 1.00 86.88 84 LYS A N 1
ATOM 671 C CA . LYS A 1 84 ? 19.470 3.994 -41.065 1.00 86.88 84 LYS A CA 1
ATOM 672 C C . LYS A 1 84 ? 19.022 5.423 -41.306 1.00 86.88 84 LYS A C 1
ATOM 674 O O . LYS A 1 84 ? 18.588 5.751 -42.407 1.00 86.88 84 LYS A O 1
ATOM 679 N N . VAL A 1 85 ? 19.159 6.255 -40.282 1.00 88.44 85 VAL A N 1
ATOM 680 C CA . VAL A 1 85 ? 18.833 7.681 -40.303 1.00 88.44 85 VAL A CA 1
ATOM 681 C C . VAL A 1 85 ? 20.131 8.478 -40.314 1.00 88.44 85 VAL A C 1
ATOM 683 O O . VAL A 1 85 ? 20.983 8.311 -39.440 1.00 88.44 85 VAL A O 1
ATOM 686 N N . LYS A 1 86 ? 20.320 9.339 -41.308 1.00 84.44 86 LYS A N 1
ATOM 687 C CA . LYS A 1 86 ? 21.481 10.233 -41.370 1.00 84.44 86 LYS A CA 1
ATOM 688 C C . LYS A 1 86 ? 21.218 11.456 -40.492 1.00 84.44 86 LYS A C 1
ATOM 690 O O . LYS A 1 86 ? 20.222 12.145 -40.681 1.00 84.44 86 LYS A O 1
ATOM 695 N N . LEU A 1 87 ? 22.098 11.711 -39.524 1.00 77.94 87 LEU A N 1
ATOM 696 C CA . LEU A 1 87 ? 21.976 12.858 -38.616 1.00 77.94 87 LEU A CA 1
ATOM 697 C C . LEU A 1 87 ? 22.756 14.074 -39.135 1.00 77.94 87 LEU A C 1
ATOM 699 O O . LEU A 1 87 ? 22.300 15.203 -39.008 1.00 77.94 87 LEU A O 1
ATOM 703 N N . ASN A 1 88 ? 23.940 13.845 -39.711 1.00 76.38 88 ASN A N 1
ATOM 704 C CA . ASN A 1 88 ? 24.764 14.843 -40.401 1.00 76.38 88 ASN A CA 1
ATOM 705 C C . ASN A 1 88 ? 25.733 14.127 -41.373 1.00 76.38 88 ASN A C 1
ATOM 707 O O . ASN A 1 88 ? 25.604 12.918 -41.579 1.00 76.38 88 ASN A O 1
ATOM 711 N N . GLN A 1 89 ? 26.690 14.838 -41.987 1.00 68.56 89 GLN A N 1
ATOM 712 C CA . GLN A 1 89 ? 27.620 14.253 -42.973 1.00 68.56 89 GLN A CA 1
ATOM 713 C C . GLN A 1 89 ? 28.387 13.024 -42.442 1.00 68.56 89 GLN A C 1
ATOM 715 O O . GLN A 1 89 ? 28.593 12.072 -43.195 1.00 68.56 89 GLN A O 1
ATOM 720 N N . ASN A 1 90 ? 28.708 12.990 -41.142 1.00 69.06 90 ASN A N 1
ATOM 721 C CA . ASN A 1 90 ? 29.564 11.956 -40.546 1.00 69.06 90 ASN A CA 1
ATOM 722 C C . ASN A 1 90 ? 28.817 10.989 -39.609 1.00 69.06 90 ASN A C 1
ATOM 724 O O . ASN A 1 90 ? 29.282 9.875 -39.380 1.00 69.06 90 ASN A O 1
ATOM 728 N N . ASN A 1 91 ? 27.637 11.361 -39.104 1.00 73.00 91 ASN A N 1
ATOM 729 C CA . ASN A 1 91 ? 26.905 10.595 -38.099 1.00 73.00 91 ASN A CA 1
ATOM 730 C C . ASN A 1 91 ? 25.662 9.926 -38.685 1.00 73.00 91 ASN A C 1
ATOM 732 O O . ASN A 1 91 ? 24.791 10.564 -39.284 1.00 73.00 91 ASN A O 1
ATOM 736 N N . LYS A 1 92 ? 25.553 8.621 -38.435 1.00 80.25 92 LYS A N 1
ATOM 737 C CA . LYS A 1 92 ? 24.421 7.775 -38.819 1.00 80.25 92 LYS A CA 1
ATOM 738 C C . LYS A 1 92 ? 23.844 7.125 -37.564 1.00 80.25 92 LYS A C 1
ATOM 740 O O . LYS A 1 92 ? 24.592 6.627 -36.729 1.00 80.25 92 LYS A O 1
ATOM 745 N N . LEU A 1 93 ? 22.523 7.121 -37.449 1.00 83.31 93 LEU A N 1
ATOM 746 C CA . LEU A 1 93 ? 21.777 6.440 -36.402 1.00 83.31 93 LEU A CA 1
ATOM 747 C C . LEU A 1 93 ? 21.137 5.183 -36.987 1.00 83.31 93 LEU A C 1
ATOM 749 O O . LEU A 1 93 ? 20.418 5.250 -37.981 1.00 83.31 93 LEU A O 1
ATOM 753 N N . LEU A 1 94 ? 21.397 4.041 -36.361 1.00 85.12 94 LEU A N 1
ATOM 754 C CA . LEU A 1 94 ? 20.715 2.791 -36.662 1.00 85.12 94 LEU A CA 1
ATOM 755 C C . LEU A 1 94 ? 19.550 2.617 -35.689 1.00 85.12 94 LEU A C 1
ATOM 757 O O . LEU A 1 94 ? 19.755 2.641 -34.477 1.00 85.12 94 LEU A O 1
ATOM 761 N N . VAL A 1 95 ? 18.344 2.423 -36.215 1.00 86.69 95 VAL A N 1
ATOM 762 C CA . VAL A 1 95 ? 17.139 2.200 -35.412 1.00 86.69 95 VAL A CA 1
ATOM 763 C C . VAL A 1 95 ? 16.515 0.875 -35.812 1.00 86.69 95 VAL A C 1
ATOM 765 O O . VAL A 1 95 ? 16.231 0.648 -36.984 1.00 86.69 95 VAL A O 1
ATOM 768 N N . GLY A 1 96 ? 16.324 -0.003 -34.829 1.00 86.75 96 GLY A N 1
ATOM 769 C CA . GLY A 1 96 ? 15.728 -1.322 -35.007 1.00 86.75 96 GLY A CA 1
ATOM 770 C C . GLY A 1 96 ? 14.417 -1.460 -34.249 1.00 86.75 96 GLY A C 1
ATOM 771 O O . GLY A 1 96 ? 14.327 -1.076 -33.084 1.00 86.75 96 GLY A O 1
ATOM 772 N N . LEU A 1 97 ? 13.417 -2.045 -34.898 1.00 85.94 97 LEU A N 1
ATOM 773 C CA . LEU A 1 97 ? 12.149 -2.450 -34.306 1.00 85.94 97 LEU A CA 1
ATOM 774 C C . LEU A 1 97 ? 12.022 -3.960 -34.436 1.00 85.94 97 LEU A C 1
ATOM 776 O O . LEU A 1 97 ? 12.036 -4.484 -35.545 1.00 85.94 97 LEU A O 1
ATOM 780 N N . ILE A 1 98 ? 11.911 -4.647 -33.304 1.00 82.56 98 ILE A N 1
ATOM 781 C CA . ILE A 1 98 ? 11.905 -6.109 -33.238 1.00 82.56 98 ILE A CA 1
ATOM 782 C C . ILE A 1 98 ? 10.686 -6.541 -32.432 1.00 82.56 98 ILE A C 1
ATOM 784 O O . ILE A 1 98 ? 10.466 -6.037 -31.325 1.00 82.56 98 ILE A O 1
ATOM 788 N N . TYR A 1 99 ? 9.895 -7.463 -32.976 1.00 78.31 99 TYR A N 1
ATOM 789 C CA . TYR A 1 99 ? 8.800 -8.071 -32.230 1.00 78.31 99 TYR A CA 1
ATOM 790 C C . TYR A 1 99 ? 9.296 -9.273 -31.427 1.00 78.31 99 TYR A C 1
ATOM 792 O O . TYR A 1 99 ? 10.028 -10.127 -31.928 1.00 78.31 99 TYR A O 1
ATOM 800 N N . ARG A 1 100 ? 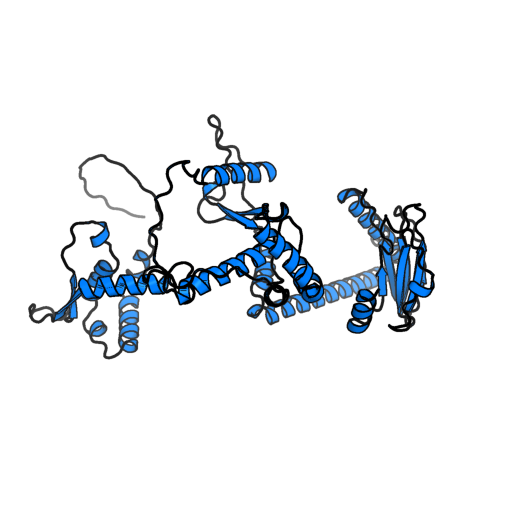8.854 -9.359 -30.168 1.00 74.25 100 ARG A N 1
ATOM 801 C CA . ARG A 1 100 ? 9.069 -10.537 -29.331 1.00 74.25 100 ARG A CA 1
ATOM 802 C C . ARG A 1 100 ? 7.844 -11.436 -29.372 1.00 74.25 100 ARG A C 1
ATOM 804 O O . ARG A 1 100 ? 6.807 -11.090 -28.804 1.00 74.25 100 ARG A O 1
ATOM 811 N N . THR A 1 101 ? 8.003 -12.630 -29.930 1.00 67.31 101 THR A N 1
ATOM 812 C CA . THR A 1 101 ? 6.969 -13.664 -29.881 1.00 67.31 101 THR A CA 1
ATOM 813 C C . THR A 1 101 ? 6.722 -14.112 -28.430 1.00 67.31 101 THR A C 1
ATOM 815 O O . THR A 1 101 ? 7.689 -14.339 -27.692 1.00 67.31 101 THR A O 1
ATOM 818 N N . PRO A 1 102 ? 5.455 -14.268 -27.994 1.00 63.19 102 PRO A N 1
ATOM 819 C CA . PRO A 1 102 ? 5.118 -14.665 -26.621 1.00 63.19 102 PRO A CA 1
ATOM 820 C C . PRO A 1 102 ? 5.705 -16.011 -26.167 1.00 63.19 102 PRO A C 1
ATOM 822 O O . PRO A 1 102 ? 5.848 -16.231 -24.970 1.00 63.19 102 PRO A O 1
ATOM 825 N N . SER A 1 103 ? 6.047 -16.896 -27.107 1.00 61.03 103 SER A N 1
ATOM 826 C CA . SER A 1 103 ? 6.599 -18.234 -26.863 1.00 61.03 103 SER A CA 1
ATOM 827 C C . SER A 1 103 ? 8.062 -18.247 -26.407 1.00 61.03 103 SER A C 1
ATOM 829 O O . SER A 1 103 ? 8.530 -19.268 -25.913 1.00 61.03 103 SER A O 1
ATOM 831 N N . ASN A 1 104 ? 8.804 -17.144 -26.563 1.00 62.69 104 ASN A N 1
ATOM 832 C CA . ASN A 1 104 ? 10.244 -17.135 -26.294 1.00 62.69 104 ASN A CA 1
ATOM 833 C C . ASN A 1 104 ? 10.538 -16.867 -24.812 1.00 62.69 104 ASN A C 1
ATOM 835 O O . ASN A 1 104 ? 10.063 -15.873 -24.241 1.00 62.69 104 ASN A O 1
ATOM 839 N N . SER A 1 105 ? 11.390 -17.702 -24.204 1.00 69.81 105 SER A N 1
ATOM 840 C CA . SER A 1 105 ? 11.846 -17.504 -22.824 1.00 69.81 105 SER A CA 1
ATOM 841 C C . SER A 1 105 ? 12.543 -16.140 -22.669 1.00 69.81 105 SER A C 1
ATOM 843 O O . SER A 1 105 ? 13.245 -15.666 -23.565 1.00 69.81 105 SER A O 1
ATOM 845 N N . PHE A 1 106 ? 12.309 -15.451 -21.544 1.00 68.69 106 PHE A N 1
ATOM 846 C CA . PHE A 1 106 ? 12.812 -14.083 -21.326 1.00 68.69 106 PHE A CA 1
ATOM 847 C C . PHE A 1 106 ? 14.343 -14.006 -21.379 1.00 68.69 106 PHE A C 1
ATOM 849 O O . PHE A 1 106 ? 14.897 -13.048 -21.912 1.00 68.69 106 PHE A O 1
ATOM 856 N N . LYS A 1 107 ? 15.012 -15.031 -20.841 1.00 69.69 107 LYS A N 1
ATOM 857 C CA . LYS A 1 107 ? 16.472 -15.126 -20.793 1.00 69.69 107 LYS A CA 1
ATOM 858 C C . LYS A 1 107 ? 17.059 -15.277 -22.198 1.00 69.69 107 LYS A C 1
ATOM 860 O O . LYS A 1 107 ? 17.847 -14.442 -22.615 1.00 69.69 107 LYS A O 1
ATOM 865 N N . GLU A 1 108 ? 16.568 -16.250 -22.959 1.00 68.62 108 GLU A N 1
ATOM 866 C CA . GLU A 1 108 ? 17.050 -16.535 -24.313 1.00 68.62 108 GLU A CA 1
ATOM 867 C C . GLU A 1 108 ? 16.812 -15.368 -25.283 1.00 68.62 108 GLU A C 1
ATOM 869 O O . GLU A 1 108 ? 17.672 -15.050 -26.103 1.00 68.62 108 GLU A O 1
ATOM 874 N N . TYR A 1 109 ? 15.670 -14.677 -25.172 1.00 75.81 109 TYR A N 1
ATOM 875 C CA . TYR A 1 109 ? 15.397 -13.499 -25.997 1.00 75.81 109 TYR A CA 1
ATOM 876 C C . TYR A 1 109 ? 16.360 -12.343 -25.696 1.00 75.81 109 TYR A C 1
ATOM 878 O O . TYR A 1 109 ? 16.835 -11.678 -26.617 1.00 75.81 109 TYR A O 1
ATOM 886 N N . ASN A 1 110 ? 16.660 -12.101 -24.417 1.00 72.62 110 ASN A N 1
ATOM 887 C CA . ASN A 1 110 ? 17.606 -11.059 -24.030 1.00 72.62 110 ASN A CA 1
ATOM 888 C C . ASN A 1 110 ? 19.032 -11.403 -24.458 1.00 72.62 110 ASN A C 1
ATOM 890 O O . ASN A 1 110 ? 19.724 -10.514 -24.943 1.00 72.62 110 ASN A O 1
ATOM 894 N N . ASP A 1 111 ? 19.448 -12.665 -24.350 1.00 72.44 111 ASP A N 1
ATOM 895 C CA . ASP A 1 111 ? 20.769 -13.107 -24.808 1.00 72.44 111 ASP A CA 1
ATOM 896 C C . ASP A 1 111 ? 20.917 -12.894 -26.328 1.00 72.44 111 ASP A C 1
ATOM 898 O O . ASP A 1 111 ? 21.899 -12.306 -26.786 1.00 72.44 111 ASP A O 1
ATOM 902 N N . LYS A 1 112 ? 19.883 -13.236 -27.113 1.00 74.44 112 LYS A N 1
ATOM 903 C CA . LYS A 1 112 ? 19.815 -12.953 -28.561 1.00 74.44 112 LYS A CA 1
ATOM 904 C C . LYS A 1 112 ? 19.859 -11.455 -28.875 1.00 74.44 112 LYS A C 1
ATOM 906 O O . LYS A 1 112 ? 20.551 -11.036 -29.801 1.00 74.44 112 LYS A O 1
ATOM 911 N N . LEU A 1 113 ? 19.151 -10.629 -28.100 1.00 75.88 113 LEU A N 1
ATOM 912 C CA . LEU A 1 113 ? 19.147 -9.175 -28.279 1.00 75.88 113 LEU A CA 1
ATOM 913 C C . LEU A 1 113 ? 20.511 -8.562 -27.938 1.00 75.88 113 LEU A C 1
ATOM 915 O O . LEU A 1 113 ? 20.972 -7.673 -28.646 1.00 75.88 113 LEU A O 1
ATOM 919 N N . VAL A 1 114 ? 21.170 -9.041 -26.882 1.00 70.50 114 VAL A N 1
ATOM 920 C CA . VAL A 1 114 ? 22.519 -8.608 -26.493 1.00 70.50 114 VAL A CA 1
ATOM 921 C C . VAL A 1 114 ? 23.536 -8.985 -27.569 1.00 70.50 114 VAL A C 1
ATOM 923 O O . VAL A 1 114 ? 24.363 -8.144 -27.925 1.00 70.50 114 VAL A O 1
ATOM 926 N N . ASN A 1 115 ? 23.438 -10.186 -28.143 1.00 70.81 115 ASN A N 1
ATOM 927 C CA . ASN A 1 115 ? 24.292 -10.611 -29.254 1.00 70.81 115 ASN A CA 1
ATOM 928 C C . ASN A 1 115 ? 24.071 -9.745 -30.498 1.00 70.81 115 ASN A C 1
ATOM 930 O O . ASN A 1 115 ? 25.034 -9.208 -31.038 1.00 70.81 115 ASN A O 1
ATOM 934 N N . LEU A 1 116 ? 22.814 -9.500 -30.883 1.00 74.31 116 LEU A N 1
ATOM 935 C CA . LEU A 1 116 ? 22.489 -8.594 -31.986 1.00 74.31 116 LEU A CA 1
ATOM 936 C C . LEU A 1 116 ? 23.011 -7.176 -31.733 1.00 74.31 116 LEU A C 1
ATOM 938 O O . LEU A 1 116 ? 23.553 -6.546 -32.635 1.00 74.31 116 LEU A O 1
ATOM 942 N N . MET A 1 117 ? 22.851 -6.651 -30.517 1.00 67.31 117 MET A N 1
ATOM 943 C CA . MET A 1 117 ? 23.394 -5.345 -30.154 1.00 67.31 117 MET A CA 1
ATOM 944 C C . MET A 1 117 ? 24.922 -5.355 -30.244 1.00 67.31 117 MET A C 1
ATOM 946 O O . MET A 1 117 ? 25.489 -4.373 -30.715 1.00 67.31 117 MET A O 1
ATOM 950 N N . SER A 1 118 ? 25.598 -6.447 -29.866 1.00 64.12 118 SER A N 1
ATOM 951 C CA . SER A 1 118 ? 27.042 -6.599 -30.074 1.00 64.12 118 SER A CA 1
ATOM 952 C C . SER A 1 118 ? 27.390 -6.559 -31.557 1.00 64.12 118 SER A C 1
ATOM 954 O O . SER A 1 118 ? 28.223 -5.741 -31.920 1.00 64.12 118 SER A O 1
ATOM 956 N N . GLU A 1 119 ? 26.704 -7.323 -32.409 1.00 64.75 119 GLU A N 1
ATOM 957 C CA . GLU A 1 119 ? 26.929 -7.379 -33.862 1.00 64.75 119 GLU A CA 1
ATOM 958 C C . GLU A 1 119 ? 26.608 -6.057 -34.572 1.00 64.75 119 GLU A C 1
ATOM 960 O O . GLU A 1 119 ? 27.360 -5.613 -35.434 1.00 64.75 119 GLU A O 1
ATOM 965 N N . ALA A 1 120 ? 25.531 -5.372 -34.184 1.00 62.47 120 ALA A N 1
ATOM 966 C CA . ALA A 1 120 ? 25.183 -4.035 -34.666 1.00 62.47 120 ALA A CA 1
ATOM 967 C C . ALA A 1 120 ? 26.224 -2.998 -34.233 1.00 62.47 120 ALA A C 1
ATOM 969 O O . ALA A 1 120 ? 26.600 -2.116 -35.009 1.00 62.47 120 ALA A O 1
ATOM 970 N N . THR A 1 121 ? 26.746 -3.139 -33.013 1.00 58.34 121 THR A N 1
ATOM 971 C CA . THR A 1 121 ? 27.876 -2.332 -32.555 1.00 58.34 121 THR A CA 1
ATOM 972 C C . THR A 1 121 ? 29.155 -2.731 -33.292 1.00 58.34 121 THR A C 1
ATOM 974 O O . THR A 1 121 ? 29.962 -1.857 -33.564 1.00 58.34 121 THR A O 1
ATOM 977 N N . ASP A 1 122 ? 29.353 -4.000 -33.652 1.00 52.91 122 ASP A N 1
ATOM 978 C CA . ASP A 1 122 ? 30.524 -4.497 -34.379 1.00 52.91 122 ASP A CA 1
ATOM 979 C C . ASP A 1 122 ? 30.488 -4.106 -35.871 1.00 52.91 122 ASP A C 1
ATOM 981 O O . ASP A 1 122 ? 31.524 -3.765 -36.429 1.00 52.91 122 ASP A O 1
ATOM 985 N N . MET A 1 123 ? 29.308 -3.961 -36.486 1.00 52.62 123 MET A N 1
ATOM 986 C CA . MET A 1 123 ? 29.129 -3.267 -37.772 1.00 52.62 123 MET A CA 1
ATOM 987 C C . MET A 1 123 ? 29.494 -1.775 -37.686 1.00 52.62 123 MET A C 1
ATOM 989 O O . MET A 1 123 ? 29.994 -1.214 -38.658 1.00 52.62 123 MET A O 1
ATOM 993 N N . GLY A 1 124 ? 29.297 -1.135 -36.526 1.00 45.59 124 GLY A N 1
ATOM 994 C CA . GLY A 1 124 ? 29.823 0.206 -36.234 1.00 45.59 124 GLY A CA 1
ATOM 995 C C . GLY A 1 124 ? 31.315 0.227 -35.857 1.00 45.59 124 GLY A C 1
ATOM 996 O O . GLY A 1 124 ? 32.004 1.208 -36.129 1.00 45.59 124 GLY A O 1
ATOM 997 N N . LYS A 1 125 ? 31.844 -0.855 -35.270 1.00 45.56 125 LYS A N 1
ATOM 998 C CA . LYS A 1 125 ? 33.255 -1.013 -34.861 1.00 45.56 125 LYS A CA 1
ATOM 999 C C . LYS A 1 125 ? 34.148 -1.650 -35.925 1.00 45.56 125 LYS A C 1
ATOM 1001 O O . LYS A 1 125 ? 35.358 -1.673 -35.724 1.00 45.56 125 LYS A O 1
ATOM 1006 N N . ASN A 1 126 ? 33.615 -2.066 -37.072 1.00 43.16 126 ASN A N 1
ATOM 1007 C CA . ASN A 1 126 ? 34.429 -2.275 -38.273 1.00 43.16 126 ASN A CA 1
ATOM 1008 C C . ASN A 1 126 ? 35.057 -0.965 -38.776 1.00 43.16 126 ASN A C 1
ATOM 1010 O O . ASN A 1 126 ? 35.871 -0.993 -39.689 1.00 43.16 126 ASN A O 1
ATOM 1014 N N . ILE A 1 127 ? 34.740 0.167 -38.135 1.00 47.41 127 ILE A N 1
ATOM 1015 C CA . ILE A 1 127 ? 35.550 1.381 -38.204 1.00 47.41 127 ILE A CA 1
ATOM 1016 C C . ILE A 1 127 ? 36.519 1.473 -37.011 1.00 47.41 127 ILE A C 1
ATOM 1018 O O . ILE A 1 127 ? 37.677 1.796 -37.222 1.00 47.41 127 ILE A O 1
ATOM 1022 N N . LEU A 1 128 ? 36.140 1.114 -35.776 1.00 42.34 128 LEU A N 1
ATOM 1023 C CA . LEU A 1 128 ? 37.032 1.234 -34.611 1.00 42.34 128 LEU A CA 1
ATOM 1024 C C . LEU A 1 128 ? 36.804 0.158 -33.529 1.00 42.34 128 LEU A C 1
ATOM 1026 O O . LEU A 1 128 ? 35.998 0.324 -32.613 1.00 42.34 128 LEU A O 1
ATOM 1030 N N . SER A 1 129 ? 37.669 -0.860 -33.548 1.00 47.47 129 SER A N 1
ATOM 1031 C CA . SER A 1 129 ? 38.119 -1.682 -32.410 1.00 47.47 129 SER A CA 1
ATOM 1032 C C . SER A 1 129 ? 37.361 -2.975 -32.070 1.00 47.47 129 SER A C 1
ATOM 1034 O O . SER A 1 129 ? 36.245 -2.972 -31.552 1.00 47.47 129 SER A O 1
ATOM 1036 N N . LYS A 1 130 ? 38.100 -4.094 -32.170 1.00 37.56 130 LYS A N 1
ATOM 1037 C CA . LYS A 1 130 ? 38.403 -4.913 -30.974 1.00 37.56 130 LYS A CA 1
ATOM 1038 C C . LYS A 1 130 ? 39.578 -5.902 -31.068 1.00 37.56 130 LYS A C 1
ATOM 1040 O O . LYS A 1 130 ? 39.826 -6.589 -30.084 1.00 37.56 130 LYS A O 1
ATOM 1045 N N . LYS A 1 131 ? 40.367 -5.934 -32.154 1.00 41.16 131 LYS A N 1
ATOM 1046 C CA . LYS A 1 131 ? 41.615 -6.738 -32.192 1.00 41.16 131 LYS A CA 1
ATOM 1047 C C . LYS A 1 131 ? 42.884 -6.065 -32.750 1.00 41.16 131 LYS A C 1
ATOM 1049 O O . LYS A 1 131 ? 43.931 -6.690 -32.677 1.00 41.16 131 LYS A O 1
ATOM 1054 N N . ILE A 1 132 ? 42.839 -4.815 -33.233 1.00 46.47 132 ILE A N 1
ATOM 1055 C CA . ILE A 1 132 ? 44.013 -4.167 -33.874 1.00 46.47 132 ILE A CA 1
ATOM 1056 C C . ILE A 1 132 ? 44.591 -2.974 -33.080 1.00 46.47 132 ILE A C 1
ATOM 1058 O O . ILE A 1 132 ? 45.788 -2.720 -33.139 1.00 46.47 132 ILE A O 1
ATOM 1062 N N . ILE A 1 133 ? 43.818 -2.284 -32.233 1.00 47.97 133 ILE A N 1
ATOM 1063 C CA . ILE A 1 133 ? 44.298 -1.066 -31.536 1.00 47.97 133 ILE A CA 1
ATOM 1064 C C . ILE A 1 133 ? 44.998 -1.403 -30.210 1.00 47.97 133 ILE A C 1
ATOM 1066 O O . ILE A 1 133 ? 44.712 -0.836 -29.156 1.00 47.97 133 ILE A O 1
ATOM 1070 N N . THR A 1 134 ? 45.908 -2.369 -30.242 1.00 48.38 134 THR A N 1
ATOM 1071 C CA . THR A 1 134 ? 46.884 -2.565 -29.163 1.00 48.38 134 THR A CA 1
ATOM 1072 C C . THR A 1 134 ? 48.326 -2.458 -29.622 1.00 48.38 134 THR A C 1
ATOM 1074 O O . THR A 1 134 ? 49.193 -2.568 -28.766 1.00 48.38 134 THR A O 1
ATOM 1077 N N . LYS A 1 135 ? 48.629 -2.132 -30.887 1.00 51.34 135 LYS A N 1
ATOM 1078 C CA . LYS A 1 135 ? 49.988 -1.731 -31.289 1.00 51.34 135 LYS A CA 1
ATOM 1079 C C . LYS A 1 135 ? 49.969 -0.951 -32.617 1.00 51.34 135 LYS A C 1
ATOM 1081 O O . LYS A 1 135 ? 49.507 -1.486 -33.611 1.00 51.34 135 LYS A O 1
ATOM 1086 N N . GLN A 1 136 ? 50.531 0.267 -32.583 1.00 53.09 136 GLN A N 1
ATOM 1087 C CA . GLN A 1 136 ? 51.212 0.988 -33.684 1.00 53.09 136 GLN A CA 1
ATOM 1088 C C . GLN A 1 136 ? 50.587 2.194 -34.424 1.00 53.09 136 GLN A C 1
ATOM 1090 O O . GLN A 1 136 ? 51.266 2.697 -35.308 1.00 53.09 136 GLN A O 1
ATOM 1095 N N . ASP A 1 137 ? 49.456 2.789 -34.019 1.00 60.97 137 ASP A N 1
ATOM 1096 C CA . ASP A 1 137 ? 49.085 4.125 -34.551 1.00 60.97 137 ASP A CA 1
ATOM 1097 C C . ASP A 1 137 ? 48.683 5.150 -33.457 1.00 60.97 137 ASP A C 1
ATOM 1099 O O . ASP A 1 137 ? 47.683 4.946 -32.753 1.00 60.97 137 ASP A O 1
ATOM 1103 N N . PRO A 1 138 ? 49.462 6.238 -33.257 1.00 66.50 138 PRO A N 1
ATOM 1104 C CA . PRO A 1 138 ? 49.144 7.325 -32.328 1.00 66.50 138 PRO A CA 1
ATOM 1105 C C . PRO A 1 138 ? 47.843 8.070 -32.657 1.00 66.50 138 PRO A C 1
ATOM 1107 O O . PRO A 1 138 ? 47.154 8.515 -31.733 1.00 66.50 138 PRO A O 1
ATOM 1110 N N . GLU A 1 139 ? 47.494 8.189 -33.938 1.00 63.97 139 GLU A N 1
ATOM 1111 C CA . GLU A 1 139 ? 46.382 9.020 -34.411 1.00 63.97 139 GLU A CA 1
ATOM 1112 C C . GLU A 1 139 ? 45.029 8.364 -34.089 1.00 63.97 139 GLU A C 1
ATOM 1114 O O . GLU A 1 139 ? 44.181 8.951 -33.409 1.00 63.97 139 GLU A O 1
ATOM 1119 N N . THR A 1 140 ? 44.894 7.068 -34.386 1.00 58.91 140 THR A N 1
ATOM 1120 C CA . THR A 1 140 ? 43.723 6.252 -34.023 1.00 58.91 140 THR A CA 1
ATOM 1121 C C . THR A 1 140 ? 43.476 6.210 -32.500 1.00 58.91 140 THR A C 1
ATOM 1123 O O . THR A 1 140 ? 42.335 6.189 -32.020 1.00 58.91 140 THR A O 1
ATOM 1126 N N . ARG A 1 141 ? 44.540 6.226 -31.679 1.00 62.91 141 ARG A N 1
ATOM 1127 C CA . ARG A 1 141 ? 44.419 6.267 -30.207 1.00 62.91 141 ARG A CA 1
ATOM 1128 C C . ARG A 1 141 ? 43.923 7.627 -29.711 1.00 62.91 141 ARG A C 1
ATOM 1130 O O . ARG A 1 141 ? 43.166 7.674 -28.735 1.00 62.91 141 ARG A O 1
ATOM 1137 N N . ALA A 1 142 ? 44.345 8.715 -30.353 1.00 70.31 142 ALA A N 1
ATOM 1138 C CA . ALA A 1 142 ? 43.874 10.061 -30.046 1.00 70.31 142 ALA A CA 1
ATOM 1139 C C . ALA A 1 142 ? 42.382 10.214 -30.379 1.00 70.31 142 ALA A C 1
ATOM 1141 O O . ALA A 1 142 ? 41.619 10.741 -29.561 1.00 70.31 142 ALA A O 1
ATOM 1142 N N . GLU A 1 143 ? 41.937 9.661 -31.507 1.00 69.19 143 GLU A N 1
ATOM 1143 C CA . GLU A 1 143 ? 40.528 9.667 -31.903 1.00 69.19 143 GLU A CA 1
ATOM 1144 C C . GLU A 1 143 ? 39.655 8.847 -30.934 1.00 69.19 143 GLU A C 1
ATOM 1146 O O . GLU A 1 143 ? 38.667 9.360 -30.398 1.00 69.19 143 GLU A O 1
ATOM 1151 N N . TYR A 1 144 ? 40.069 7.623 -30.577 1.00 66.12 144 TYR A N 1
ATOM 1152 C CA . TYR A 1 144 ? 39.378 6.814 -29.562 1.00 66.12 144 TYR A CA 1
ATOM 1153 C C . TYR A 1 144 ? 39.262 7.533 -28.211 1.00 66.12 144 TYR A C 1
ATOM 1155 O O . TYR A 1 144 ? 38.194 7.543 -27.591 1.00 66.12 144 TYR A O 1
ATOM 1163 N N . ASN A 1 145 ? 40.347 8.153 -27.737 1.00 68.75 145 ASN A N 1
ATOM 1164 C CA . ASN A 1 145 ? 40.332 8.908 -26.486 1.00 68.75 145 ASN A CA 1
ATOM 1165 C C . ASN A 1 145 ? 39.374 10.102 -26.562 1.00 68.75 145 ASN A C 1
ATOM 1167 O O . ASN A 1 145 ? 38.666 10.374 -25.591 1.00 68.75 145 ASN A O 1
ATOM 1171 N N . THR A 1 146 ? 39.308 10.771 -27.712 1.00 74.88 146 THR A N 1
ATOM 1172 C CA . THR A 1 146 ? 38.393 11.890 -27.955 1.00 74.88 146 THR A CA 1
ATOM 1173 C C . THR A 1 146 ? 36.940 11.431 -27.871 1.00 74.88 146 THR A C 1
ATOM 1175 O O . THR A 1 146 ? 36.177 11.964 -27.062 1.00 74.88 146 THR A O 1
ATOM 1178 N N . VAL A 1 147 ? 36.570 10.375 -28.601 1.00 68.00 147 VAL A N 1
ATOM 1179 C CA . VAL A 1 147 ? 35.209 9.813 -28.583 1.00 68.00 147 VAL A CA 1
ATOM 1180 C C . VAL A 1 147 ? 34.843 9.281 -27.192 1.00 68.00 147 VAL A C 1
ATOM 1182 O O . VAL A 1 147 ? 33.759 9.561 -26.674 1.00 68.00 147 VAL A O 1
ATOM 1185 N N . ARG A 1 148 ? 35.762 8.580 -26.515 1.00 72.44 148 ARG A N 1
ATOM 1186 C CA . ARG A 1 148 ? 35.573 8.110 -25.132 1.00 72.44 148 ARG A CA 1
ATOM 1187 C C . ARG A 1 148 ? 35.328 9.269 -24.168 1.00 72.44 148 ARG A C 1
ATOM 1189 O O . ARG A 1 148 ? 34.443 9.177 -23.313 1.00 72.44 148 ARG A O 1
ATOM 1196 N N . ASN A 1 149 ? 36.106 10.344 -24.273 1.00 76.06 149 ASN A N 1
ATOM 1197 C CA . ASN A 1 149 ? 35.972 11.517 -23.415 1.00 76.06 149 ASN A CA 1
ATOM 1198 C C . ASN A 1 149 ? 34.662 12.263 -23.684 1.00 76.06 149 ASN A C 1
ATOM 1200 O O . ASN A 1 149 ? 33.996 12.672 -22.730 1.00 76.06 149 ASN A O 1
ATOM 1204 N N . GLN A 1 150 ? 34.235 12.368 -24.944 1.00 75.75 150 GLN A N 1
ATOM 1205 C CA . GLN A 1 150 ? 32.934 12.929 -25.317 1.00 75.75 150 GLN A CA 1
ATOM 1206 C C . GLN A 1 150 ? 31.773 12.092 -24.763 1.00 75.75 150 GLN A C 1
ATOM 1208 O O . GLN A 1 150 ? 30.845 12.643 -24.161 1.00 75.75 150 GLN A O 1
ATOM 1213 N N . ALA A 1 151 ? 31.846 10.761 -24.871 1.00 64.62 151 ALA A N 1
ATOM 1214 C CA . ALA A 1 151 ? 30.849 9.853 -24.308 1.00 64.62 151 ALA A CA 1
ATOM 1215 C C . ALA A 1 151 ? 30.783 9.971 -22.776 1.00 64.62 151 ALA A C 1
ATOM 1217 O O . ALA A 1 151 ? 29.708 10.167 -22.205 1.00 64.62 151 ALA A O 1
ATOM 1218 N N . LYS A 1 152 ? 31.938 9.949 -22.098 1.00 75.62 152 LYS A N 1
ATOM 1219 C CA . LYS A 1 152 ? 32.036 10.128 -20.640 1.00 75.62 152 LYS A CA 1
ATOM 1220 C C . LYS A 1 152 ? 31.473 11.481 -20.193 1.00 75.62 152 LYS A C 1
ATOM 1222 O O . LYS A 1 152 ? 30.735 11.545 -19.210 1.00 75.62 152 LYS A O 1
ATOM 1227 N N . THR A 1 153 ? 31.782 12.551 -20.924 1.00 85.62 153 THR A N 1
ATOM 1228 C CA . THR A 1 153 ? 31.269 13.903 -20.652 1.00 85.62 153 THR A CA 1
ATOM 1229 C C . THR A 1 153 ? 29.753 13.958 -20.804 1.00 85.62 153 THR A C 1
ATOM 1231 O O . THR A 1 153 ? 29.068 14.476 -19.924 1.00 85.62 153 THR A O 1
ATOM 1234 N N . SER A 1 154 ? 29.214 13.355 -21.863 1.00 76.12 154 SER A N 1
ATOM 1235 C CA . SER A 1 154 ? 27.772 13.310 -22.120 1.00 76.12 154 SER A CA 1
ATOM 1236 C C . SER A 1 154 ? 27.022 12.519 -21.047 1.00 76.12 154 SER A C 1
ATOM 1238 O O . SER A 1 154 ? 26.025 13.006 -20.514 1.00 76.12 154 SER A O 1
ATOM 1240 N N . VAL A 1 155 ? 27.538 11.353 -20.645 1.00 77.38 155 VAL A N 1
ATOM 1241 C CA . VAL A 1 155 ? 26.975 10.549 -19.545 1.00 77.38 155 VAL A CA 1
ATOM 1242 C C . VAL A 1 155 ? 26.984 11.335 -18.233 1.00 77.38 155 VAL A C 1
ATOM 1244 O O . VAL A 1 155 ? 25.973 11.384 -17.533 1.00 77.38 155 VAL A O 1
ATOM 1247 N N . ASN A 1 156 ? 28.093 12.004 -17.911 1.00 80.31 156 ASN A N 1
ATOM 1248 C CA . ASN A 1 156 ? 28.189 12.825 -16.705 1.00 80.31 156 ASN A CA 1
ATOM 1249 C C . ASN A 1 156 ? 27.227 14.017 -16.736 1.00 80.31 156 ASN A C 1
ATOM 1251 O O . ASN A 1 156 ? 26.612 14.330 -15.716 1.00 80.31 156 ASN A O 1
ATOM 1255 N N . LYS A 1 157 ? 27.062 14.666 -17.895 1.00 87.88 157 LYS A N 1
ATOM 1256 C CA . LYS A 1 157 ? 26.096 15.754 -18.085 1.00 87.88 157 LYS A CA 1
ATOM 1257 C C . LYS A 1 157 ? 24.668 15.263 -17.845 1.00 87.88 157 LYS A C 1
ATOM 1259 O O . LYS A 1 157 ? 23.949 15.878 -17.064 1.00 87.88 157 LYS A O 1
ATOM 1264 N N . GLN A 1 158 ? 24.282 14.136 -18.443 1.00 75.50 158 GLN A N 1
ATOM 1265 C CA . GLN A 1 158 ? 22.950 13.550 -18.257 1.00 75.50 158 GLN A CA 1
ATOM 1266 C C . GLN A 1 158 ? 22.701 13.122 -16.809 1.00 75.50 158 GLN A C 1
ATOM 1268 O O . GLN A 1 158 ? 21.646 13.411 -16.249 1.00 75.50 158 GLN A O 1
ATOM 1273 N N . LYS A 1 159 ? 23.697 12.516 -16.154 1.00 80.19 159 LYS A N 1
ATOM 1274 C CA . LYS A 1 159 ? 23.606 12.155 -14.737 1.00 80.19 159 LYS A CA 1
ATOM 1275 C C . LYS A 1 159 ? 23.385 13.383 -13.846 1.00 80.19 159 LYS A C 1
ATOM 1277 O O . LYS A 1 159 ? 22.503 13.349 -12.995 1.00 80.19 159 LYS A O 1
ATOM 1282 N N . LYS A 1 160 ? 24.127 14.474 -14.075 1.00 87.12 160 LYS A N 1
ATOM 1283 C CA . LYS A 1 160 ? 23.941 15.739 -13.342 1.00 87.12 160 LYS A CA 1
ATOM 1284 C C . LYS A 1 160 ? 22.550 16.332 -13.564 1.00 87.12 160 LYS A C 1
ATOM 1286 O O . LYS A 1 160 ? 21.937 16.790 -12.608 1.00 87.12 160 LYS A O 1
ATOM 1291 N N . LEU A 1 161 ? 22.044 16.315 -14.800 1.00 88.12 161 LEU A N 1
ATOM 1292 C CA . LEU A 1 161 ? 20.692 16.796 -15.112 1.00 88.12 161 LEU A CA 1
ATOM 1293 C C . LEU A 1 161 ? 19.620 15.971 -14.393 1.00 88.12 161 LEU A C 1
ATOM 1295 O O . LEU A 1 161 ? 18.701 16.537 -13.809 1.00 88.12 161 LEU A O 1
ATOM 1299 N N . PHE A 1 162 ? 19.772 14.648 -14.372 1.00 85.69 162 PHE A N 1
ATOM 1300 C CA . PHE A 1 162 ? 18.879 13.755 -13.642 1.00 85.69 162 PHE A CA 1
ATOM 1301 C C . PHE A 1 162 ? 18.907 14.008 -12.125 1.00 85.69 162 PHE A C 1
ATOM 1303 O O . PHE A 1 162 ? 17.856 14.151 -11.503 1.00 85.69 162 PHE A O 1
ATOM 1310 N N . GLU A 1 163 ? 20.096 14.112 -11.524 1.00 88.25 163 GLU A N 1
ATOM 1311 C CA . GLU A 1 163 ? 20.259 14.414 -10.094 1.00 88.25 163 GLU A CA 1
ATOM 1312 C C . GLU A 1 163 ? 19.688 15.792 -9.729 1.00 88.25 163 GLU A C 1
ATOM 1314 O O . GLU A 1 163 ? 19.040 15.932 -8.691 1.00 88.25 163 GLU A O 1
ATOM 1319 N N . LYS A 1 164 ? 19.855 16.788 -10.609 1.00 89.69 164 LYS A N 1
ATOM 1320 C CA . LYS A 1 164 ? 19.240 18.113 -10.465 1.00 89.69 164 LYS A CA 1
ATOM 1321 C C . LYS A 1 164 ? 17.710 18.033 -10.523 1.00 89.69 164 LYS A C 1
ATOM 1323 O O . LYS A 1 164 ? 17.036 18.586 -9.663 1.00 89.69 164 LYS A O 1
ATOM 1328 N N . GLY A 1 165 ? 17.153 17.270 -11.463 1.00 87.56 165 GLY A N 1
ATOM 1329 C CA . GLY A 1 165 ? 15.707 17.045 -11.536 1.00 87.56 165 GLY A CA 1
ATOM 1330 C C . GLY A 1 165 ? 15.146 16.323 -10.302 1.00 87.56 165 GLY A C 1
ATOM 1331 O O . GLY A 1 165 ? 14.028 16.610 -9.869 1.00 87.56 165 GLY A O 1
ATOM 1332 N N . LEU A 1 166 ? 15.916 15.414 -9.693 1.00 86.44 166 LEU A N 1
ATOM 1333 C CA . LEU A 1 166 ? 15.551 14.765 -8.429 1.00 86.44 166 LEU A CA 1
ATOM 1334 C C . LEU A 1 166 ? 15.553 15.743 -7.249 1.00 86.44 166 LEU A C 1
ATOM 1336 O O . LEU A 1 166 ? 14.642 15.683 -6.422 1.00 86.44 166 LEU A O 1
ATOM 1340 N N . SER A 1 167 ? 16.553 16.624 -7.157 1.00 83.56 167 SER A N 1
ATOM 1341 C CA . SER A 1 167 ? 16.653 17.597 -6.064 1.00 83.56 167 SER A CA 1
ATOM 1342 C C . SER A 1 167 ? 15.576 18.679 -6.160 1.00 83.56 167 SER A C 1
ATOM 1344 O O . SER A 1 167 ? 14.921 18.974 -5.162 1.00 83.56 167 SER A O 1
ATOM 1346 N N . GLU A 1 168 ? 15.306 19.192 -7.361 1.00 87.31 168 GLU A N 1
ATOM 1347 C CA . GLU A 1 168 ? 14.227 20.156 -7.618 1.00 87.31 168 GLU A CA 1
ATOM 1348 C C . GLU A 1 168 ? 12.852 19.576 -7.245 1.00 87.31 168 GLU A C 1
ATOM 1350 O O . GLU A 1 168 ? 12.018 20.250 -6.636 1.00 87.31 168 GLU A O 1
ATOM 1355 N N . ASN A 1 169 ? 12.630 18.288 -7.524 1.00 83.12 169 ASN A N 1
ATOM 1356 C CA . ASN A 1 169 ? 11.387 17.598 -7.186 1.00 83.12 169 ASN A CA 1
ATOM 1357 C C . ASN A 1 169 ? 11.359 17.002 -5.772 1.00 83.12 169 ASN A C 1
ATOM 1359 O O . ASN A 1 169 ? 10.340 16.422 -5.392 1.00 83.12 169 ASN A O 1
ATOM 1363 N N . ALA A 1 170 ? 12.408 17.161 -4.959 1.00 81.44 170 ALA A N 1
ATOM 1364 C CA . ALA A 1 170 ? 12.515 16.502 -3.655 1.00 81.44 170 ALA A CA 1
ATOM 1365 C C . ALA A 1 170 ? 11.371 16.870 -2.697 1.00 81.44 170 ALA A C 1
ATOM 1367 O O . ALA A 1 170 ? 10.914 16.020 -1.940 1.00 81.44 170 ALA A O 1
ATOM 1368 N N . LYS A 1 171 ? 10.851 18.106 -2.760 1.00 77.69 171 LYS A N 1
ATOM 1369 C CA . LYS A 1 171 ? 9.696 18.534 -1.945 1.00 77.69 171 LYS A CA 1
ATOM 1370 C C . LYS A 1 171 ? 8.384 17.873 -2.382 1.00 77.69 171 LYS A C 1
ATOM 1372 O O . LYS A 1 171 ? 7.545 17.567 -1.542 1.00 77.69 171 LYS A O 1
ATOM 1377 N N . ARG A 1 172 ? 8.201 17.651 -3.689 1.00 77.88 172 ARG A N 1
ATOM 1378 C CA . ARG A 1 172 ? 6.987 17.038 -4.260 1.00 77.88 172 ARG A CA 1
ATOM 1379 C C . ARG A 1 172 ? 7.027 15.513 -4.193 1.00 77.88 172 ARG A C 1
ATOM 1381 O O . ARG A 1 172 ? 6.004 14.883 -3.944 1.00 77.88 172 ARG A O 1
ATOM 1388 N N . ASN A 1 173 ? 8.204 14.922 -4.386 1.00 76.38 173 ASN A N 1
ATOM 1389 C CA . ASN A 1 173 ? 8.427 13.483 -4.333 1.00 76.38 173 ASN A CA 1
ATOM 1390 C C . ASN A 1 173 ? 9.683 13.127 -3.510 1.00 76.38 173 ASN A C 1
ATOM 1392 O O . ASN A 1 173 ? 10.691 12.684 -4.070 1.00 76.38 173 ASN A O 1
ATOM 1396 N N . PRO A 1 174 ? 9.618 13.240 -2.166 1.00 82.62 174 PRO A N 1
ATOM 1397 C CA . PRO A 1 174 ? 10.728 12.862 -1.289 1.00 82.62 174 PRO A CA 1
ATOM 1398 C C . PRO A 1 174 ? 11.157 11.398 -1.459 1.00 82.62 174 PRO A C 1
ATOM 1400 O O . PRO A 1 174 ? 12.304 11.037 -1.218 1.00 82.62 174 PRO A O 1
ATOM 1403 N N . LYS A 1 175 ? 10.250 10.518 -1.895 1.00 78.69 175 LYS A N 1
ATOM 1404 C CA . LYS A 1 175 ? 10.569 9.099 -2.082 1.00 78.69 175 LYS A CA 1
ATOM 1405 C C . LYS A 1 175 ? 11.544 8.859 -3.221 1.00 78.69 175 LYS A C 1
ATOM 1407 O O . LYS A 1 175 ? 12.395 7.990 -3.085 1.00 78.69 175 LYS A O 1
ATOM 1412 N N . ALA A 1 176 ? 11.430 9.596 -4.325 1.00 78.12 176 ALA A N 1
ATOM 1413 C CA . ALA A 1 176 ? 12.320 9.423 -5.470 1.00 78.12 176 ALA A CA 1
ATOM 1414 C C . ALA A 1 176 ? 13.777 9.727 -5.095 1.00 78.12 176 ALA A C 1
ATOM 1416 O O . ALA A 1 176 ? 14.669 8.944 -5.420 1.00 78.12 176 ALA A O 1
ATOM 1417 N N . ILE A 1 177 ? 14.011 10.804 -4.334 1.00 85.12 177 ILE A N 1
ATOM 1418 C CA . ILE A 1 177 ? 15.353 11.153 -3.856 1.00 85.12 177 ILE A CA 1
ATOM 1419 C C . ILE A 1 177 ? 15.873 10.135 -2.832 1.00 85.12 177 ILE A C 1
ATOM 1421 O O . ILE A 1 177 ? 16.997 9.661 -2.973 1.00 85.12 177 ILE A O 1
ATOM 1425 N N . TRP A 1 178 ? 15.048 9.695 -1.874 1.00 80.62 178 TRP A N 1
ATOM 1426 C CA . TRP A 1 178 ? 15.446 8.656 -0.916 1.00 80.62 178 TRP A CA 1
ATOM 1427 C C . TRP A 1 178 ? 15.717 7.309 -1.588 1.00 80.62 178 TRP A C 1
ATOM 1429 O O . TRP A 1 178 ? 16.664 6.619 -1.221 1.00 80.62 178 TRP A O 1
ATOM 1439 N N . SER A 1 179 ? 14.939 6.951 -2.609 1.00 79.06 179 SER A N 1
ATOM 1440 C CA . SER A 1 179 ? 15.171 5.759 -3.424 1.00 79.06 179 SER A CA 1
ATOM 1441 C C . SER A 1 179 ? 16.487 5.859 -4.194 1.00 79.06 179 SER A C 1
ATOM 1443 O O . SER A 1 179 ? 17.244 4.890 -4.234 1.00 79.06 179 SER A O 1
ATOM 1445 N N . TYR A 1 180 ? 16.791 7.025 -4.774 1.00 83.50 180 TYR A N 1
ATOM 1446 C CA . TYR A 1 180 ? 18.063 7.264 -5.451 1.00 83.50 180 TYR A CA 1
ATOM 1447 C C . TYR A 1 180 ? 19.243 7.140 -4.480 1.00 83.50 180 TYR A C 1
ATOM 1449 O O . TYR A 1 180 ? 20.165 6.371 -4.748 1.00 83.50 180 TYR A O 1
ATOM 1457 N N . ILE A 1 181 ? 19.177 7.795 -3.318 1.00 83.75 181 ILE A N 1
ATOM 1458 C CA . ILE A 1 181 ? 20.198 7.699 -2.262 1.00 83.75 181 ILE A CA 1
ATOM 1459 C C . ILE A 1 181 ? 20.382 6.242 -1.825 1.00 83.75 181 ILE A C 1
ATOM 1461 O O . ILE A 1 181 ? 21.504 5.741 -1.800 1.00 83.75 181 ILE A O 1
ATOM 1465 N N . LYS A 1 182 ? 19.284 5.522 -1.567 1.00 76.94 182 LYS A N 1
ATOM 1466 C CA . LYS A 1 182 ? 19.322 4.107 -1.177 1.00 76.94 182 LYS A CA 1
ATOM 1467 C C . LYS A 1 182 ? 19.949 3.230 -2.261 1.00 76.94 182 LYS A C 1
ATOM 1469 O O . LYS A 1 182 ? 20.725 2.342 -1.937 1.00 76.94 182 LYS A O 1
ATOM 1474 N N . SER A 1 183 ? 19.691 3.513 -3.541 1.00 77.38 183 SER A N 1
ATOM 1475 C CA . SER A 1 183 ? 20.310 2.791 -4.665 1.00 77.38 183 SER A CA 1
ATOM 1476 C C . SER A 1 183 ? 21.825 3.008 -4.779 1.00 77.38 183 SER A C 1
ATOM 1478 O O . SER A 1 183 ? 22.521 2.178 -5.363 1.00 77.38 183 SER A O 1
ATOM 1480 N N . LYS A 1 184 ? 22.334 4.127 -4.246 1.00 80.25 184 LYS A N 1
ATOM 1481 C CA . LYS A 1 184 ? 23.768 4.440 -4.161 1.00 80.25 184 LYS A CA 1
ATOM 1482 C C . LYS A 1 184 ? 24.400 3.972 -2.850 1.00 80.25 184 LYS A C 1
ATOM 1484 O O . LYS A 1 184 ? 25.624 3.975 -2.748 1.00 80.25 184 LYS A O 1
ATOM 1489 N N . SER A 1 185 ? 23.593 3.549 -1.876 1.00 75.50 185 SER A N 1
ATOM 1490 C CA . SER A 1 185 ? 24.079 2.912 -0.656 1.00 75.50 185 SER A CA 1
ATOM 1491 C C . SER A 1 185 ? 24.630 1.517 -0.963 1.00 75.50 185 SER A C 1
ATOM 1493 O O . SER A 1 185 ? 24.071 0.780 -1.776 1.00 75.50 185 SER A O 1
ATOM 1495 N N . LYS A 1 186 ? 25.726 1.137 -0.294 1.00 57.06 186 LYS A N 1
ATOM 1496 C CA . LYS A 1 186 ? 26.359 -0.188 -0.441 1.00 57.06 186 LYS A CA 1
ATOM 1497 C C . LYS A 1 186 ? 25.484 -1.325 0.105 1.00 57.06 186 LYS A C 1
ATOM 1499 O O . LYS A 1 186 ? 25.621 -2.463 -0.328 1.00 57.06 186 LYS A O 1
ATOM 1504 N N . THR A 1 187 ? 24.568 -1.028 1.023 1.00 57.75 187 THR A N 1
ATOM 1505 C CA . THR A 1 187 ? 23.649 -1.997 1.627 1.00 57.75 187 THR A CA 1
ATOM 1506 C C . THR A 1 187 ? 22.337 -2.067 0.852 1.00 57.75 187 THR A C 1
ATOM 1508 O O . THR A 1 187 ? 21.486 -1.180 0.937 1.00 57.75 187 THR A O 1
ATOM 1511 N N . ARG A 1 188 ? 22.138 -3.162 0.110 1.00 53.62 188 ARG A N 1
ATOM 1512 C CA . ARG A 1 188 ? 20.818 -3.529 -0.415 1.00 53.62 188 ARG A CA 1
ATOM 1513 C C . ARG A 1 188 ? 20.043 -4.241 0.691 1.00 53.62 188 ARG A C 1
ATOM 1515 O O . ARG A 1 188 ? 20.401 -5.339 1.096 1.00 53.62 188 ARG A O 1
ATOM 1522 N N . GLU A 1 189 ? 18.997 -3.603 1.203 1.00 61.69 189 GLU A N 1
ATOM 1523 C CA . GLU A 1 189 ? 18.118 -4.196 2.217 1.00 61.69 189 GLU A CA 1
ATOM 1524 C C . GLU A 1 189 ? 17.142 -5.188 1.566 1.00 61.69 189 GLU A C 1
ATOM 1526 O O . GLU A 1 189 ? 16.020 -4.826 1.219 1.00 61.69 189 GLU A O 1
ATOM 1531 N N . GLY A 1 190 ? 17.594 -6.425 1.362 1.00 68.75 190 GLY A N 1
ATOM 1532 C CA . GLY A 1 190 ? 16.719 -7.577 1.134 1.00 68.75 190 GLY A CA 1
ATOM 1533 C C . GLY A 1 190 ? 16.260 -8.208 2.453 1.00 68.75 190 GLY A C 1
ATOM 1534 O O . GLY A 1 190 ? 16.683 -7.797 3.538 1.00 68.75 190 GLY A O 1
ATOM 1535 N N . ILE A 1 191 ? 15.398 -9.222 2.363 1.00 78.75 191 ILE A N 1
ATOM 1536 C CA . ILE A 1 191 ? 15.090 -10.089 3.506 1.00 78.75 191 ILE A CA 1
ATOM 1537 C C . ILE A 1 191 ? 16.361 -10.895 3.813 1.00 78.75 191 ILE A C 1
ATOM 1539 O O . ILE A 1 191 ? 16.894 -11.577 2.932 1.00 78.75 191 ILE A O 1
ATOM 1543 N N . GLY A 1 192 ? 16.876 -10.744 5.038 1.00 76.19 192 GLY A N 1
ATOM 1544 C CA . GLY A 1 192 ? 18.044 -11.490 5.505 1.00 76.19 192 GLY A CA 1
ATOM 1545 C C . GLY A 1 192 ? 17.735 -12.979 5.606 1.00 76.19 192 GLY A C 1
ATOM 1546 O O . GLY A 1 192 ? 16.581 -13.384 5.472 1.00 76.19 192 GLY A O 1
ATOM 1547 N N . ASP A 1 193 ? 18.755 -13.798 5.816 1.00 85.12 193 ASP A N 1
ATOM 1548 C CA . ASP A 1 193 ? 18.532 -15.235 5.953 1.00 85.12 193 ASP A CA 1
ATOM 1549 C C . ASP A 1 193 ? 17.764 -15.514 7.238 1.00 85.12 193 ASP A C 1
ATOM 1551 O O . ASP A 1 193 ? 18.113 -14.988 8.302 1.00 85.12 193 ASP A O 1
ATOM 1555 N N . LEU A 1 194 ? 16.689 -16.286 7.109 1.00 85.19 194 LEU A N 1
ATOM 1556 C CA . LEU A 1 194 ? 15.806 -16.644 8.209 1.00 85.19 194 LEU A CA 1
ATOM 1557 C C . LEU A 1 194 ? 16.262 -17.975 8.804 1.00 85.19 194 LEU A C 1
ATOM 1559 O O . LEU A 1 194 ? 16.819 -18.808 8.092 1.00 85.19 194 LEU A O 1
ATOM 1563 N N . HIS A 1 195 ? 16.044 -18.158 10.102 1.00 81.50 195 HIS A N 1
ATOM 1564 C CA . HIS A 1 195 ? 16.248 -19.449 10.750 1.00 81.50 195 HIS A CA 1
ATOM 1565 C C . HIS A 1 195 ? 15.100 -20.395 10.402 1.00 81.50 195 HIS A C 1
ATOM 1567 O O . HIS A 1 195 ? 13.935 -19.994 10.462 1.00 81.50 195 HIS A O 1
ATOM 1573 N N . VAL A 1 196 ? 15.445 -21.631 10.050 1.00 69.38 196 VAL A N 1
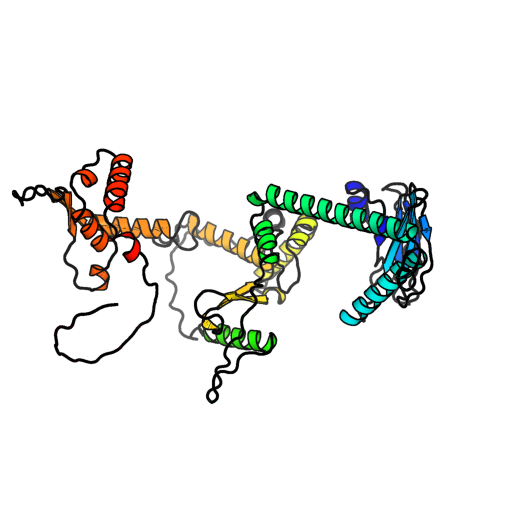ATOM 1574 C CA . VAL A 1 196 ? 14.502 -22.742 9.972 1.00 69.38 196 VAL A CA 1
ATOM 1575 C C . VAL A 1 196 ? 14.403 -23.341 11.374 1.00 69.38 196 VAL A C 1
ATOM 1577 O O . VAL A 1 196 ? 15.377 -23.898 11.878 1.00 69.38 196 VAL A O 1
ATOM 1580 N N . ASP A 1 197 ? 13.254 -23.192 12.031 1.00 58.91 197 ASP A N 1
ATOM 1581 C CA . ASP A 1 197 ? 12.981 -23.907 13.279 1.00 58.91 197 ASP A CA 1
ATOM 1582 C C . ASP A 1 197 ? 12.546 -25.339 12.909 1.00 58.91 197 ASP A C 1
ATOM 1584 O O . ASP A 1 197 ? 11.358 -25.629 12.799 1.00 58.91 197 ASP A O 1
ATOM 1588 N N . THR A 1 198 ? 13.503 -26.232 12.643 1.00 52.00 198 THR A N 1
ATOM 1589 C CA . THR A 1 198 ? 13.256 -27.684 12.658 1.00 52.00 198 THR A CA 1
ATOM 1590 C C . THR A 1 198 ? 13.592 -28.219 14.041 1.00 52.00 198 THR A C 1
ATOM 1592 O O . THR A 1 198 ? 14.667 -27.914 14.552 1.00 52.00 198 THR A O 1
ATOM 1595 N N . GLU A 1 199 ? 12.701 -29.022 14.627 1.00 48.97 199 GLU A N 1
ATOM 1596 C CA . GLU A 1 199 ? 12.774 -29.481 16.024 1.00 48.97 199 GLU A CA 1
ATOM 1597 C C . GLU A 1 199 ? 14.080 -30.214 16.413 1.00 48.97 199 GLU A C 1
ATOM 1599 O O . GLU A 1 199 ? 14.345 -30.315 17.604 1.00 48.97 199 GLU A O 1
ATOM 1604 N N . ASP A 1 200 ? 14.950 -30.617 15.472 1.00 46.19 200 ASP A N 1
ATOM 1605 C CA . ASP A 1 200 ? 16.103 -31.485 15.773 1.00 46.19 200 ASP A CA 1
ATOM 1606 C C . ASP A 1 200 ? 17.496 -31.081 15.235 1.00 46.19 200 ASP A C 1
ATOM 1608 O O . ASP A 1 200 ? 18.440 -31.859 15.368 1.00 46.19 200 ASP A O 1
ATOM 1612 N N . VAL A 1 201 ? 17.729 -29.879 14.689 1.00 43.03 201 VAL A N 1
ATOM 1613 C CA . VAL A 1 201 ? 19.103 -29.469 14.293 1.00 43.03 201 VAL A CA 1
ATOM 1614 C C . VAL A 1 201 ? 19.340 -27.974 14.526 1.00 43.03 201 VAL A C 1
ATOM 1616 O O . VAL A 1 201 ? 18.453 -27.150 14.321 1.00 43.03 201 VAL A O 1
ATOM 1619 N N . LYS A 1 202 ? 20.561 -27.616 14.965 1.00 46.38 202 LYS A N 1
ATOM 1620 C CA . LYS A 1 202 ? 21.067 -26.231 15.047 1.00 46.38 202 LYS A CA 1
ATOM 1621 C C . LYS A 1 202 ? 20.622 -25.433 13.817 1.00 46.38 202 LYS A C 1
ATOM 1623 O O . LYS A 1 202 ? 21.036 -25.755 12.717 1.00 46.38 202 LYS A O 1
ATOM 1628 N N . SER A 1 203 ? 19.836 -24.385 14.061 1.00 54.62 203 SER A N 1
ATOM 1629 C CA . SER A 1 203 ? 19.166 -23.522 13.082 1.00 54.62 203 SER A CA 1
ATOM 1630 C C . SER A 1 203 ? 19.924 -23.335 11.759 1.00 54.62 203 SER A C 1
ATOM 1632 O O . SER A 1 203 ? 20.785 -22.447 11.649 1.00 54.62 203 SER A O 1
ATOM 1634 N N . ASP A 1 204 ? 19.566 -24.115 10.746 1.00 63.59 204 ASP A N 1
ATOM 1635 C CA . ASP A 1 204 ? 20.011 -23.842 9.389 1.00 63.59 204 ASP A CA 1
ATOM 1636 C C . ASP A 1 204 ? 19.381 -22.528 8.906 1.00 63.59 204 ASP A C 1
ATOM 1638 O O . ASP A 1 204 ? 18.278 -22.128 9.305 1.00 63.59 204 ASP A O 1
ATOM 1642 N N . LYS A 1 205 ? 20.148 -21.786 8.109 1.00 72.88 205 LYS A N 1
ATOM 1643 C CA . LYS A 1 205 ? 19.692 -20.545 7.482 1.00 72.88 205 LYS A CA 1
ATOM 1644 C C . LYS A 1 205 ? 19.050 -20.878 6.142 1.00 72.88 205 LYS A C 1
ATOM 1646 O O . LYS A 1 205 ? 19.465 -21.807 5.469 1.00 72.88 205 LYS A O 1
ATOM 1651 N N . THR A 1 206 ? 18.065 -20.086 5.734 1.00 77.56 206 THR A N 1
ATOM 1652 C CA . THR A 1 206 ? 17.482 -20.191 4.388 1.00 77.56 206 THR A CA 1
ATOM 1653 C C . THR A 1 206 ? 18.516 -19.935 3.292 1.00 77.56 206 THR A C 1
ATOM 1655 O O . THR A 1 206 ? 19.184 -18.897 3.341 1.00 77.56 206 THR A O 1
ATOM 1658 N N . ASP A 1 207 ? 18.511 -20.766 2.249 1.00 74.31 207 ASP A N 1
ATOM 1659 C CA . ASP A 1 207 ? 19.428 -20.660 1.103 1.00 74.31 207 ASP A CA 1
ATOM 1660 C C . ASP A 1 207 ? 18.789 -20.015 -0.138 1.00 74.31 207 ASP A C 1
ATOM 1662 O O . ASP A 1 207 ? 19.489 -19.491 -1.006 1.00 74.31 207 ASP A O 1
ATOM 1666 N N . ASP A 1 208 ? 17.453 -19.999 -0.222 1.00 83.62 208 ASP A N 1
ATOM 1667 C CA . ASP A 1 208 ? 16.719 -19.411 -1.347 1.00 83.62 208 ASP A CA 1
ATOM 1668 C C . ASP A 1 208 ? 15.548 -18.512 -0.910 1.00 83.62 208 ASP A C 1
ATOM 1670 O O . ASP A 1 208 ? 14.974 -18.629 0.175 1.00 83.62 208 ASP A O 1
ATOM 1674 N N . ASN A 1 209 ? 15.162 -17.596 -1.799 1.00 87.31 209 ASN A N 1
ATOM 1675 C CA . ASN A 1 209 ? 14.024 -16.701 -1.620 1.00 87.31 209 ASN A CA 1
ATOM 1676 C C . ASN A 1 209 ? 12.694 -17.450 -1.483 1.00 87.31 209 ASN A C 1
ATOM 1678 O O . ASN A 1 209 ? 11.800 -16.936 -0.810 1.00 87.31 209 ASN A O 1
ATOM 1682 N N . LYS A 1 210 ? 12.551 -18.640 -2.089 1.00 89.19 210 LYS A N 1
ATOM 1683 C CA . LYS A 1 210 ? 11.346 -19.461 -1.931 1.00 89.19 210 LYS A CA 1
ATOM 1684 C C . LYS A 1 210 ? 11.171 -19.912 -0.479 1.00 89.19 210 LYS A C 1
ATOM 1686 O O . LYS A 1 210 ? 10.128 -19.636 0.104 1.00 89.19 210 LYS A O 1
ATOM 1691 N N . GLN A 1 211 ? 12.220 -20.470 0.126 1.00 87.62 211 GLN A N 1
ATOM 1692 C CA . GLN A 1 211 ? 12.206 -20.892 1.533 1.00 87.62 211 GLN A CA 1
ATOM 1693 C C . GLN A 1 211 ? 11.924 -19.711 2.469 1.00 87.62 211 GLN A C 1
ATOM 1695 O O . GLN A 1 211 ? 11.111 -19.810 3.384 1.00 87.62 211 GLN A O 1
ATOM 1700 N N . LYS A 1 212 ? 12.533 -18.543 2.205 1.00 89.25 212 LYS A N 1
ATOM 1701 C CA . LYS A 1 212 ? 12.238 -17.315 2.966 1.00 89.25 212 LYS A CA 1
ATOM 1702 C C . LYS A 1 212 ? 10.756 -16.950 2.901 1.00 89.25 212 LYS A C 1
ATOM 1704 O O . LYS A 1 212 ? 10.174 -16.571 3.916 1.00 89.25 212 LYS A O 1
ATOM 1709 N N . ALA A 1 213 ? 10.156 -17.027 1.713 1.00 90.88 213 ALA A N 1
ATOM 1710 C CA . ALA A 1 213 ? 8.747 -16.716 1.513 1.00 90.88 213 ALA A CA 1
ATOM 1711 C C . ALA A 1 213 ? 7.825 -17.723 2.217 1.00 90.88 213 ALA A C 1
ATOM 1713 O O . ALA A 1 213 ? 6.838 -17.297 2.810 1.00 90.88 213 ALA A O 1
ATOM 1714 N N . GLU A 1 214 ? 8.161 -19.013 2.196 1.00 91.56 214 GLU A N 1
ATOM 1715 C CA . GLU A 1 214 ? 7.413 -20.083 2.871 1.00 91.56 214 GLU A CA 1
ATOM 1716 C C . GLU A 1 214 ? 7.417 -19.893 4.392 1.00 91.56 214 GLU A C 1
ATOM 1718 O O . GLU A 1 214 ? 6.345 -19.755 4.977 1.00 91.56 214 GLU A O 1
ATOM 1723 N N . ILE A 1 215 ? 8.592 -19.713 5.010 1.00 90.12 215 ILE A N 1
ATOM 1724 C CA . ILE A 1 215 ? 8.719 -19.461 6.459 1.00 90.12 215 ILE A CA 1
ATOM 1725 C C . ILE A 1 215 ? 7.924 -18.218 6.879 1.00 90.12 215 ILE A C 1
ATOM 1727 O O . ILE A 1 215 ? 7.230 -18.204 7.898 1.00 90.12 215 ILE A O 1
ATOM 1731 N N . LEU A 1 216 ? 8.012 -17.140 6.094 1.00 91.75 216 LEU A N 1
ATOM 1732 C CA . LEU A 1 216 ? 7.239 -15.928 6.362 1.00 91.75 216 LEU A CA 1
ATOM 1733 C C . LEU A 1 216 ? 5.738 -16.169 6.201 1.00 91.75 216 LEU A C 1
ATOM 1735 O O . LEU A 1 216 ? 4.966 -15.644 6.998 1.00 91.75 216 LEU A O 1
ATOM 1739 N N . SER A 1 217 ? 5.321 -16.941 5.199 1.00 92.25 217 SER A N 1
ATOM 1740 C CA . SER A 1 217 ? 3.919 -17.284 4.962 1.00 92.25 217 SER A CA 1
ATOM 1741 C C . SER A 1 217 ? 3.343 -18.114 6.107 1.00 92.25 217 SER A C 1
ATOM 1743 O O . SER A 1 217 ? 2.265 -17.793 6.606 1.00 92.25 217 SER A O 1
ATOM 1745 N N . GLU A 1 218 ? 4.065 -19.134 6.565 1.00 91.69 218 GLU A N 1
ATOM 1746 C CA . GLU A 1 218 ? 3.680 -19.975 7.702 1.00 91.69 218 GLU A CA 1
ATOM 1747 C C . GLU A 1 218 ? 3.556 -19.149 8.979 1.00 91.69 218 GLU A C 1
ATOM 1749 O O . GLU A 1 218 ? 2.514 -19.171 9.636 1.00 91.69 218 GLU A O 1
ATOM 1754 N N . TYR A 1 219 ? 4.571 -18.335 9.286 1.00 91.38 219 TYR A N 1
ATOM 1755 C CA . TYR A 1 219 ? 4.534 -17.461 10.453 1.00 91.38 219 TYR A CA 1
ATOM 1756 C C . TYR A 1 219 ? 3.403 -16.429 10.368 1.00 91.38 219 TYR A C 1
ATOM 1758 O O . TYR A 1 219 ? 2.693 -16.193 11.343 1.00 91.38 219 TYR A O 1
ATOM 1766 N N . PHE A 1 220 ? 3.212 -15.783 9.215 1.00 92.19 220 PHE A N 1
ATOM 1767 C CA . PHE A 1 220 ? 2.120 -14.826 9.059 1.00 92.19 220 PHE A CA 1
ATOM 1768 C C . PHE A 1 220 ? 0.763 -15.503 9.206 1.00 92.19 220 PHE A C 1
ATOM 1770 O O . PHE A 1 220 ? -0.112 -14.902 9.815 1.00 92.19 220 PHE A O 1
ATOM 1777 N N . THR A 1 221 ? 0.607 -16.735 8.720 1.00 90.31 221 THR A N 1
ATOM 1778 C CA . THR A 1 221 ? -0.622 -17.524 8.874 1.00 90.31 221 THR A CA 1
ATOM 1779 C C . THR A 1 221 ? -0.872 -17.890 10.336 1.00 90.31 221 THR A C 1
ATOM 1781 O O . THR A 1 221 ? -1.985 -17.713 10.821 1.00 90.31 221 THR A O 1
ATOM 1784 N N . SER A 1 222 ? 0.160 -18.321 11.066 1.00 89.25 222 SER A N 1
ATOM 1785 C CA . SER A 1 222 ? 0.027 -18.779 12.456 1.00 89.25 222 SER A CA 1
ATOM 1786 C C . SER A 1 222 ? -0.347 -17.673 13.445 1.00 89.25 222 SER A C 1
ATOM 1788 O O . SER A 1 222 ? -0.933 -17.956 14.488 1.00 89.25 222 SER A O 1
ATOM 1790 N N . VAL A 1 223 ? -0.049 -16.408 13.126 1.00 87.75 223 VAL A N 1
ATOM 1791 C CA . VAL A 1 223 ? -0.454 -15.262 13.956 1.00 87.75 223 VAL A CA 1
ATOM 1792 C C . VAL A 1 223 ? -1.852 -14.731 13.641 1.00 87.75 223 VAL A C 1
ATOM 1794 O O . VAL A 1 223 ? -2.331 -13.854 14.367 1.00 87.75 223 VAL A O 1
ATOM 1797 N N . PHE A 1 224 ? -2.515 -15.207 12.581 1.00 84.12 224 PHE A N 1
ATOM 1798 C CA . PHE A 1 224 ? -3.914 -14.853 12.351 1.00 84.12 224 PHE A CA 1
ATOM 1799 C C . PHE A 1 224 ? -4.806 -15.549 13.375 1.00 84.12 224 PHE A C 1
ATOM 1801 O O . PHE A 1 224 ? -4.644 -16.721 13.703 1.00 84.12 224 PHE A O 1
ATOM 1808 N N . THR A 1 225 ? -5.766 -14.797 13.902 1.00 83.00 225 THR A N 1
ATOM 1809 C CA . THR A 1 225 ? -6.752 -15.333 14.834 1.00 83.00 225 THR A CA 1
ATOM 1810 C C . THR A 1 225 ? -7.745 -16.201 14.069 1.00 83.00 225 THR A C 1
ATOM 1812 O O . THR A 1 225 ? -8.430 -15.707 13.177 1.00 83.00 225 THR A O 1
ATOM 1815 N N . ASN A 1 226 ? -7.849 -17.476 14.443 1.00 79.75 226 ASN A N 1
ATOM 1816 C CA . ASN A 1 226 ? -8.976 -18.310 14.039 1.00 79.75 226 ASN A CA 1
ATOM 1817 C C . ASN A 1 226 ? -10.194 -17.857 14.841 1.00 79.75 226 ASN A C 1
ATOM 1819 O O . ASN A 1 226 ? -10.250 -18.075 16.054 1.00 79.75 226 ASN A O 1
ATOM 1823 N N . GLU A 1 227 ? -11.133 -17.169 14.191 1.00 77.62 227 GLU A N 1
ATOM 1824 C CA . GLU A 1 227 ? -12.346 -16.734 14.876 1.00 77.62 227 GLU A CA 1
ATOM 1825 C C . GLU A 1 227 ? -13.142 -17.960 15.350 1.00 77.62 227 GLU A C 1
ATOM 1827 O O . GLU A 1 227 ? -13.380 -18.881 14.561 1.00 77.62 227 GLU A O 1
ATOM 1832 N N . PRO A 1 228 ? -13.535 -18.017 16.636 1.00 73.81 228 PRO A N 1
ATOM 1833 C CA . PRO A 1 228 ? -14.342 -19.119 17.129 1.00 73.81 228 PRO A CA 1
ATOM 1834 C C . PRO A 1 228 ? -15.698 -19.103 16.415 1.00 73.81 228 PRO A C 1
ATOM 1836 O O . PRO A 1 228 ? -16.339 -18.056 16.334 1.00 73.81 228 PRO A O 1
ATOM 1839 N N . GLN A 1 229 ? -16.174 -20.266 15.957 1.00 73.50 229 GLN A N 1
ATOM 1840 C CA . GLN A 1 229 ? -17.549 -20.453 15.464 1.00 73.50 229 GLN A CA 1
ATOM 1841 C C . GLN A 1 229 ? -18.575 -20.410 16.618 1.00 73.50 229 GLN A C 1
ATOM 1843 O O . GLN A 1 229 ? -19.405 -21.301 16.771 1.00 73.50 229 GLN A O 1
ATOM 1848 N N . GLY A 1 230 ? -18.459 -19.421 17.503 1.00 71.81 230 GLY A N 1
ATOM 1849 C CA . GLY A 1 230 ? -19.330 -19.227 18.655 1.00 71.81 230 GLY A CA 1
ATOM 1850 C C . GLY A 1 230 ? -20.469 -18.249 18.377 1.00 71.81 230 GLY A C 1
ATOM 1851 O O . GLY A 1 230 ? -20.536 -17.611 17.326 1.00 71.81 230 GLY A O 1
ATOM 1852 N N . ASN A 1 231 ? -21.347 -18.095 19.369 1.00 72.81 231 ASN A N 1
ATOM 1853 C CA . ASN A 1 231 ? -22.429 -17.116 19.332 1.00 72.81 231 ASN A CA 1
ATOM 1854 C C . ASN A 1 231 ? -21.852 -15.695 19.332 1.00 72.81 231 ASN A C 1
ATOM 1856 O O . ASN A 1 231 ? -21.301 -15.231 20.333 1.00 72.81 231 ASN A O 1
ATOM 1860 N N . ILE A 1 232 ? -21.993 -15.004 18.200 1.00 77.62 232 ILE A N 1
ATOM 1861 C CA . ILE A 1 232 ? -21.734 -13.568 18.092 1.00 77.62 232 ILE A CA 1
ATOM 1862 C C . ILE A 1 232 ? -22.684 -12.871 19.078 1.00 77.62 232 ILE A C 1
ATOM 1864 O O . ILE A 1 232 ? -23.885 -13.145 19.037 1.00 77.62 232 ILE A O 1
ATOM 1868 N N . PRO A 1 233 ? -22.188 -12.005 19.983 1.00 81.19 233 PRO A N 1
ATOM 1869 C CA . PRO A 1 233 ? -23.059 -11.301 20.914 1.00 81.19 233 PRO A CA 1
ATOM 1870 C C . PRO A 1 233 ? -24.098 -10.496 20.136 1.00 81.19 233 PRO A C 1
ATOM 1872 O O . PRO A 1 233 ? -23.749 -9.804 19.175 1.00 81.19 233 PRO A O 1
ATOM 1875 N N . GLU A 1 234 ? -25.363 -10.575 20.554 1.00 81.12 234 GLU A N 1
ATOM 1876 C CA . GLU A 1 234 ? -26.424 -9.822 19.891 1.00 81.12 234 GLU A CA 1
ATOM 1877 C C . GLU A 1 234 ? -26.099 -8.321 19.931 1.00 81.12 234 GLU A C 1
ATOM 1879 O O . GLU A 1 234 ? -25.847 -7.756 21.007 1.00 81.12 234 GLU A O 1
ATOM 1884 N N . PRO A 1 235 ? -26.050 -7.652 18.766 1.00 80.38 235 PRO A N 1
ATOM 1885 C CA . PRO A 1 235 ? -25.746 -6.237 18.723 1.00 80.38 235 PRO A CA 1
ATOM 1886 C C . PRO A 1 235 ? -26.861 -5.457 19.422 1.00 80.38 235 PRO A C 1
ATOM 1888 O O . PRO A 1 235 ? -28.048 -5.680 19.193 1.00 80.38 235 PRO A O 1
ATOM 1891 N N . LYS A 1 236 ? -26.483 -4.483 20.256 1.00 80.50 236 LYS A N 1
ATOM 1892 C CA . LYS A 1 236 ? -27.456 -3.557 20.844 1.00 80.50 236 LYS A CA 1
ATOM 1893 C C . LYS A 1 236 ? -28.118 -2.753 19.727 1.00 80.50 236 LYS A C 1
ATOM 1895 O O . LYS A 1 236 ? -27.450 -1.959 19.065 1.00 80.50 236 LYS A O 1
ATOM 1900 N N . HIS A 1 237 ? -29.422 -2.933 19.550 1.00 79.12 237 HIS A N 1
ATOM 1901 C CA . HIS A 1 237 ? -30.201 -2.127 18.621 1.00 79.12 237 HIS A CA 1
ATOM 1902 C C . HIS A 1 237 ? -30.287 -0.687 19.127 1.00 79.12 237 HIS A C 1
ATOM 1904 O O . HIS A 1 237 ? -30.855 -0.412 20.182 1.00 79.12 237 HIS A O 1
ATOM 1910 N N . ILE A 1 238 ? -29.700 0.233 18.364 1.00 80.19 238 ILE A N 1
ATOM 1911 C CA . ILE A 1 238 ? -29.858 1.669 18.573 1.00 80.19 238 ILE A CA 1
ATOM 1912 C C . ILE A 1 238 ? -31.007 2.102 17.657 1.00 80.19 238 ILE A C 1
ATOM 1914 O O . ILE A 1 238 ? -30.858 1.980 16.438 1.00 80.19 238 ILE A O 1
ATOM 1918 N N . PRO A 1 239 ? -32.155 2.550 18.197 1.00 77.81 239 PRO A N 1
ATOM 1919 C CA . PRO A 1 239 ? -33.236 3.055 17.366 1.00 77.81 239 PRO A CA 1
ATOM 1920 C C . PRO A 1 239 ? -32.746 4.321 16.657 1.00 77.81 239 PRO A C 1
ATOM 1922 O O . PRO A 1 239 ? -32.331 5.284 17.299 1.00 77.81 239 PRO A O 1
ATOM 1925 N N . LEU A 1 240 ? -32.734 4.277 15.328 1.00 80.38 240 LEU A N 1
ATOM 1926 C CA . LEU A 1 240 ? -32.352 5.387 14.464 1.00 80.38 240 LEU A CA 1
ATOM 1927 C C . LEU A 1 240 ? -33.514 5.685 13.527 1.00 80.38 240 LEU A C 1
ATOM 1929 O O . LEU A 1 240 ? -34.038 4.773 12.887 1.00 80.38 240 LEU A O 1
ATOM 1933 N N . ASP A 1 241 ? -33.872 6.962 13.418 1.00 78.88 241 ASP A N 1
ATOM 1934 C CA . ASP A 1 241 ? -34.994 7.410 12.586 1.00 78.88 241 ASP A CA 1
ATOM 1935 C C . ASP A 1 241 ? -34.724 7.195 11.091 1.00 78.88 241 ASP A C 1
ATOM 1937 O O . ASP A 1 241 ? -35.640 6.973 10.301 1.00 78.88 241 ASP A O 1
ATOM 1941 N N . LYS A 1 242 ? -33.447 7.237 10.692 1.00 83.62 242 LYS A N 1
ATOM 1942 C CA . LYS A 1 242 ? -33.009 7.039 9.309 1.00 83.62 242 LYS A CA 1
ATOM 1943 C C . LYS A 1 242 ? -32.109 5.822 9.203 1.00 83.62 242 LYS A C 1
ATOM 1945 O O . LYS A 1 242 ? -31.044 5.772 9.819 1.00 83.62 242 LYS A O 1
ATOM 1950 N N . LYS A 1 243 ? -32.509 4.856 8.378 1.00 86.31 243 LYS A N 1
ATOM 1951 C CA . LYS A 1 243 ? -31.638 3.750 7.962 1.00 86.31 243 LYS A CA 1
ATOM 1952 C C . LYS A 1 243 ? -30.548 4.272 7.027 1.00 86.31 243 LYS A C 1
ATOM 1954 O O . LYS A 1 243 ? -30.717 5.313 6.398 1.00 86.31 243 LYS A O 1
ATOM 1959 N N . ILE A 1 244 ? -29.430 3.552 6.951 1.00 89.25 244 ILE A N 1
ATOM 1960 C CA . ILE A 1 244 ? -28.412 3.845 5.943 1.00 89.25 244 ILE A CA 1
ATOM 1961 C C . ILE A 1 244 ? -29.010 3.598 4.558 1.00 89.25 244 ILE A C 1
ATOM 1963 O O . ILE A 1 244 ? -29.603 2.547 4.312 1.00 89.25 244 ILE A O 1
ATOM 1967 N N . GLU A 1 245 ? -28.895 4.589 3.683 1.00 87.88 245 GLU A N 1
ATOM 1968 C CA . GLU A 1 245 ? -29.393 4.492 2.315 1.00 87.88 245 GLU A CA 1
ATOM 1969 C C . GLU A 1 245 ? -28.546 3.508 1.506 1.00 87.88 245 GLU A C 1
ATOM 1971 O O . GLU A 1 245 ? -27.349 3.325 1.769 1.00 87.88 245 GLU A O 1
ATOM 1976 N N . GLU A 1 246 ? -29.163 2.882 0.504 1.00 85.19 246 GLU A N 1
ATOM 1977 C CA . GLU A 1 246 ? -28.418 2.079 -0.456 1.00 85.19 246 GLU A CA 1
ATOM 1978 C C . GLU A 1 246 ? -27.408 2.956 -1.196 1.00 85.19 246 GLU A C 1
ATOM 1980 O O . GLU A 1 246 ? -27.690 4.075 -1.628 1.00 85.19 246 GLU A O 1
ATOM 1985 N N . LEU A 1 247 ? -26.189 2.442 -1.315 1.00 85.19 247 LEU A N 1
ATOM 1986 C CA . LEU A 1 247 ? -25.097 3.160 -1.942 1.00 85.19 247 LEU A CA 1
ATOM 1987 C C . LEU A 1 247 ? -25.286 3.150 -3.464 1.00 85.19 247 LEU A C 1
ATOM 1989 O O . LEU A 1 247 ? -25.010 2.144 -4.114 1.00 85.19 247 LEU A O 1
ATOM 1993 N N . ASN A 1 248 ? -25.719 4.279 -4.031 1.00 77.69 248 ASN A N 1
ATOM 1994 C CA . ASN A 1 248 ? -25.761 4.470 -5.479 1.00 77.69 248 ASN A CA 1
ATOM 1995 C C . ASN A 1 248 ? -24.399 4.949 -5.994 1.00 77.69 248 ASN A C 1
ATOM 1997 O O . ASN A 1 248 ? -23.859 5.966 -5.548 1.00 77.69 248 ASN A O 1
ATOM 2001 N N . ILE A 1 249 ? -23.837 4.209 -6.944 1.00 72.44 249 ILE A N 1
ATOM 2002 C CA . ILE A 1 249 ? -22.483 4.422 -7.443 1.00 72.44 249 ILE A CA 1
ATOM 2003 C C . ILE A 1 249 ? -22.559 4.870 -8.888 1.00 72.44 249 ILE A C 1
ATOM 2005 O O . ILE A 1 249 ? -22.402 4.087 -9.821 1.00 72.44 249 ILE A O 1
ATOM 2009 N N . GLY A 1 250 ? -22.780 6.169 -9.059 1.00 74.25 250 GLY A N 1
ATOM 2010 C CA . GLY A 1 250 ? -22.662 6.802 -10.364 1.00 74.25 250 GLY A CA 1
ATOM 2011 C C . GLY A 1 250 ? -21.216 6.802 -10.868 1.00 74.25 250 GLY A C 1
ATOM 2012 O O . GLY A 1 250 ? -20.263 6.891 -10.082 1.00 74.25 250 GLY A O 1
ATOM 2013 N N . THR A 1 251 ? -21.060 6.779 -12.194 1.00 82.88 251 THR A N 1
ATOM 2014 C CA . THR A 1 251 ? -19.788 6.971 -12.915 1.00 82.88 251 THR A CA 1
ATOM 2015 C C . THR A 1 251 ? -18.977 8.147 -12.360 1.00 82.88 251 THR A C 1
ATOM 2017 O O . THR A 1 251 ? -17.760 8.043 -12.183 1.00 82.88 251 THR A O 1
ATOM 2020 N N . ASP A 1 252 ? -19.653 9.234 -11.985 1.00 86.44 252 ASP A N 1
ATOM 2021 C CA . ASP A 1 252 ? -19.039 10.452 -11.449 1.00 86.44 252 ASP A CA 1
ATOM 2022 C C . ASP A 1 252 ? -18.255 10.216 -10.155 1.00 86.44 252 ASP A C 1
ATOM 2024 O O . ASP A 1 252 ? -17.184 10.796 -9.942 1.00 86.44 252 ASP A O 1
ATOM 2028 N N . LEU A 1 253 ? -18.757 9.335 -9.284 1.00 86.56 253 LEU A N 1
ATOM 2029 C CA . LEU A 1 253 ? -18.106 9.027 -8.015 1.00 86.56 253 LEU A CA 1
ATOM 2030 C C . LEU A 1 253 ? -16.798 8.262 -8.246 1.00 86.56 253 LEU A C 1
ATOM 2032 O O . LEU A 1 253 ? -15.781 8.571 -7.619 1.00 86.56 253 LEU A O 1
ATOM 2036 N N . PHE A 1 254 ? -16.794 7.322 -9.196 1.00 87.88 254 PHE A N 1
ATOM 2037 C CA . PHE A 1 254 ? -15.578 6.617 -9.609 1.00 87.88 254 PHE A CA 1
ATOM 2038 C C . PHE A 1 254 ? -14.576 7.552 -10.256 1.00 87.88 254 PHE A C 1
ATOM 2040 O O . PHE A 1 254 ? -13.398 7.549 -9.884 1.00 87.88 254 PHE A O 1
ATOM 2047 N N . LEU A 1 255 ? -15.044 8.382 -11.185 1.00 92.25 255 LEU A N 1
ATOM 2048 C CA . LEU A 1 255 ? -14.205 9.341 -11.883 1.00 92.25 255 LEU A CA 1
ATOM 2049 C C . LEU A 1 255 ? -13.515 10.286 -10.892 1.00 92.25 255 LEU A C 1
ATOM 2051 O O . LEU A 1 255 ? -12.300 10.477 -10.966 1.00 92.25 255 LEU A O 1
ATOM 2055 N N . LYS A 1 256 ? -14.245 10.792 -9.892 1.00 93.25 256 LYS A N 1
ATOM 2056 C CA . LYS A 1 256 ? -13.700 11.640 -8.820 1.00 93.25 256 LYS A CA 1
ATOM 2057 C C . LYS A 1 256 ? -12.582 10.955 -8.030 1.00 93.25 256 LYS A C 1
ATOM 2059 O O . LYS A 1 256 ? -11.601 11.607 -7.651 1.00 93.25 256 LYS A O 1
ATOM 2064 N N . HIS A 1 257 ? -12.699 9.654 -7.763 1.00 93.00 257 HIS A N 1
ATOM 2065 C CA . HIS A 1 257 ? -11.665 8.898 -7.047 1.00 93.00 257 HIS A CA 1
ATOM 2066 C C . HIS A 1 257 ? -10.468 8.576 -7.942 1.00 93.00 257 HIS A C 1
ATOM 2068 O O . HIS A 1 257 ? -9.329 8.695 -7.480 1.00 93.00 257 HIS A O 1
ATOM 2074 N N . LEU A 1 258 ? -10.703 8.257 -9.216 1.00 92.94 258 LEU A N 1
ATOM 2075 C CA . LEU A 1 258 ? -9.660 8.046 -10.222 1.00 92.94 258 LEU A CA 1
ATOM 2076 C C . LEU A 1 258 ? -8.846 9.321 -10.476 1.00 92.94 258 LEU A C 1
ATOM 2078 O O . LEU A 1 258 ? -7.620 9.263 -10.519 1.00 92.94 258 LEU A O 1
ATOM 2082 N N . GLN A 1 259 ? -9.485 10.491 -10.530 1.00 94.50 259 GLN A N 1
ATOM 2083 C CA . GLN A 1 259 ? -8.806 11.790 -10.654 1.00 94.50 259 GLN A CA 1
ATOM 2084 C C . GLN A 1 259 ? -7.844 12.081 -9.491 1.00 94.50 259 GLN A C 1
ATOM 2086 O O . GLN A 1 259 ? -6.866 12.806 -9.656 1.00 94.50 259 GLN A O 1
ATOM 2091 N N . LYS A 1 260 ? -8.104 11.515 -8.308 1.00 93.88 260 LYS A N 1
ATOM 2092 C CA . LYS A 1 260 ? -7.297 11.713 -7.091 1.00 93.88 260 LYS A CA 1
ATOM 2093 C C . LYS A 1 260 ? -6.379 10.530 -6.785 1.00 93.88 260 LYS A C 1
ATOM 2095 O O . LYS A 1 260 ? -5.815 10.454 -5.687 1.00 93.88 260 LYS A O 1
ATOM 2100 N N . ILE A 1 261 ? -6.248 9.585 -7.714 1.00 93.38 261 ILE A N 1
ATOM 2101 C CA . ILE A 1 261 ? -5.457 8.383 -7.495 1.00 93.38 261 ILE A CA 1
ATOM 2102 C C . ILE A 1 261 ? -3.968 8.721 -7.393 1.00 93.38 261 ILE A C 1
ATOM 2104 O O . ILE A 1 261 ? -3.425 9.561 -8.111 1.00 93.38 261 ILE A O 1
ATOM 2108 N N . LYS A 1 262 ? -3.275 8.042 -6.479 1.00 90.62 262 LYS A N 1
ATOM 2109 C CA . LYS A 1 262 ? -1.823 8.171 -6.348 1.00 90.62 262 LYS A CA 1
ATOM 2110 C C . LYS A 1 262 ? -1.149 7.300 -7.399 1.00 90.62 262 LYS A C 1
ATOM 2112 O O . LYS A 1 262 ? -1.135 6.077 -7.286 1.00 90.62 262 LYS A O 1
ATOM 2117 N N . THR A 1 263 ? -0.595 7.946 -8.415 1.00 92.00 263 THR A N 1
ATOM 2118 C CA . THR A 1 263 ? -0.010 7.295 -9.594 1.00 92.00 263 THR A CA 1
ATOM 2119 C C . THR A 1 263 ? 1.380 6.693 -9.358 1.00 92.00 263 THR A C 1
ATOM 2121 O O . THR A 1 263 ? 1.885 5.978 -10.219 1.00 92.00 263 THR A O 1
ATOM 2124 N N . ASP A 1 264 ? 1.985 6.947 -8.193 1.00 86.69 264 ASP A N 1
ATOM 2125 C CA . ASP A 1 264 ? 3.284 6.425 -7.737 1.00 86.69 264 ASP A CA 1
ATOM 2126 C C . ASP A 1 264 ? 3.175 5.093 -6.968 1.00 86.69 264 ASP A C 1
ATOM 2128 O O . ASP A 1 264 ? 4.147 4.641 -6.359 1.00 86.69 264 ASP A O 1
ATOM 2132 N N . LYS A 1 265 ? 1.981 4.494 -6.911 1.00 87.81 265 LYS A N 1
ATOM 2133 C CA . LYS A 1 265 ? 1.719 3.263 -6.158 1.00 87.81 265 LYS A CA 1
ATOM 2134 C C . LYS A 1 265 ? 1.904 2.022 -7.025 1.00 87.81 265 LYS A C 1
ATOM 2136 O O . LYS A 1 265 ? 1.666 2.054 -8.225 1.00 87.81 265 LYS A O 1
ATOM 2141 N N . SER A 1 266 ? 2.305 0.929 -6.385 1.00 88.94 266 SER A N 1
ATOM 2142 C CA . SER A 1 266 ? 2.460 -0.375 -7.028 1.00 88.94 266 SER A CA 1
ATOM 2143 C C . SER A 1 266 ? 1.096 -1.003 -7.364 1.00 88.94 266 SER A C 1
ATOM 2145 O O . SER A 1 266 ? 0.138 -0.782 -6.613 1.00 88.94 266 SER A O 1
ATOM 2147 N N . PRO A 1 267 ? 1.000 -1.771 -8.465 1.00 91.69 267 PRO A N 1
ATOM 2148 C CA . PRO A 1 267 ? -0.209 -2.509 -8.830 1.00 91.69 267 PRO A CA 1
ATOM 2149 C C . PRO A 1 267 ? -0.443 -3.706 -7.900 1.00 91.69 267 PRO A C 1
ATOM 2151 O O . PRO A 1 267 ? 0.490 -4.176 -7.253 1.00 91.69 267 PRO A O 1
ATOM 2154 N N . GLY A 1 268 ? -1.680 -4.200 -7.844 1.00 90.31 268 GLY A N 1
ATOM 2155 C CA . GLY A 1 268 ? -1.999 -5.463 -7.178 1.00 90.31 268 GLY A CA 1
ATOM 2156 C C . GLY A 1 268 ? -1.689 -6.684 -8.061 1.00 90.31 268 GLY A C 1
ATOM 2157 O O . GLY A 1 268 ? -1.037 -6.545 -9.098 1.00 90.31 268 GLY A O 1
ATOM 2158 N N . PRO A 1 269 ? -2.189 -7.876 -7.686 1.00 90.12 269 PRO A N 1
ATOM 2159 C CA . PRO A 1 269 ? -2.075 -9.101 -8.489 1.00 90.12 269 PRO A CA 1
ATOM 2160 C C . PRO A 1 269 ? -2.689 -8.981 -9.892 1.00 90.12 269 PRO A C 1
ATOM 2162 O O . PRO A 1 269 ? -2.267 -9.672 -10.813 1.00 90.12 269 PRO A O 1
ATOM 2165 N N . ASP A 1 270 ? -3.656 -8.075 -10.058 1.00 89.06 270 ASP A N 1
ATOM 2166 C CA . ASP A 1 270 ? -4.310 -7.740 -11.327 1.00 89.06 270 ASP A CA 1
ATOM 2167 C C . ASP A 1 270 ? -3.400 -6.992 -12.319 1.00 89.06 270 ASP A C 1
ATOM 2169 O O . ASP A 1 270 ? -3.779 -6.778 -13.469 1.00 89.06 270 ASP A O 1
ATOM 2173 N N . ASN A 1 271 ? -2.202 -6.575 -11.891 1.00 89.06 271 ASN A N 1
ATOM 2174 C CA . ASN A 1 271 ? -1.243 -5.791 -12.671 1.00 89.06 271 ASN A CA 1
ATOM 2175 C C . ASN A 1 271 ? -1.798 -4.461 -13.224 1.00 89.06 271 ASN A C 1
ATOM 2177 O O . ASN A 1 271 ? -1.178 -3.834 -14.089 1.00 89.06 271 ASN A O 1
ATOM 2181 N N . LEU A 1 272 ? -2.921 -3.967 -12.687 1.00 90.06 272 LEU A N 1
ATOM 2182 C CA . LEU A 1 272 ? -3.505 -2.689 -13.087 1.00 90.06 272 LEU A CA 1
ATOM 2183 C C . LEU A 1 272 ? -2.782 -1.541 -12.385 1.00 90.06 272 LEU A C 1
ATOM 2185 O O . LEU A 1 272 ? -3.052 -1.191 -11.233 1.00 90.06 272 LEU A O 1
ATOM 2189 N N . HIS A 1 273 ? -1.823 -0.941 -13.092 1.00 93.00 273 HIS A N 1
ATOM 2190 C CA . HIS A 1 273 ? -1.028 0.146 -12.536 1.00 93.00 273 HIS A CA 1
ATOM 2191 C C . HIS A 1 273 ? -1.882 1.416 -12.324 1.00 93.00 273 HIS A C 1
ATOM 2193 O O . HIS A 1 273 ? -2.556 1.860 -13.255 1.00 93.00 273 HIS A O 1
ATOM 2199 N N . PRO A 1 274 ? -1.799 2.090 -11.160 1.00 93.50 274 PRO A N 1
ATOM 2200 C CA . PRO A 1 274 ? -2.533 3.331 -10.881 1.00 93.50 274 PRO A CA 1
ATOM 2201 C C . PRO A 1 274 ? -2.322 4.436 -11.920 1.00 93.50 274 PRO A C 1
ATOM 2203 O O . PRO A 1 274 ? -3.238 5.193 -12.218 1.00 93.50 274 PRO A O 1
ATOM 2206 N N . ARG A 1 275 ? -1.108 4.523 -12.486 1.00 92.19 275 ARG A N 1
ATOM 2207 C CA . ARG A 1 275 ? -0.803 5.393 -13.637 1.00 92.19 275 ARG A CA 1
ATOM 2208 C C . ARG A 1 275 ? -1.750 5.133 -14.805 1.00 92.19 275 ARG A C 1
ATOM 2210 O O . ARG A 1 275 ? -2.343 6.080 -15.289 1.00 92.19 275 ARG A O 1
ATOM 2217 N N . LEU A 1 276 ? -1.893 3.876 -15.227 1.00 93.62 276 LEU A N 1
ATOM 2218 C CA . LEU A 1 276 ? -2.758 3.516 -16.348 1.00 93.62 276 LEU A CA 1
ATOM 2219 C C . LEU A 1 276 ? -4.197 3.945 -16.057 1.00 93.62 276 LEU A C 1
ATOM 2221 O O . LEU A 1 276 ? -4.780 4.666 -16.856 1.00 93.62 276 LEU A O 1
ATOM 2225 N N . LEU A 1 277 ? -4.714 3.586 -14.878 1.00 94.00 277 LEU A N 1
ATOM 2226 C CA . LEU A 1 277 ? -6.066 3.949 -14.440 1.00 94.00 277 LEU A CA 1
ATOM 2227 C C . LEU A 1 277 ? -6.306 5.465 -14.433 1.00 94.00 277 LEU A C 1
ATOM 2229 O O . LEU A 1 277 ? -7.412 5.906 -14.720 1.00 94.00 277 LEU A O 1
ATOM 2233 N N . PHE A 1 278 ? -5.285 6.262 -14.113 1.00 94.25 278 PHE A N 1
ATOM 2234 C CA . PHE A 1 278 ? -5.370 7.720 -14.160 1.00 94.25 278 PHE A CA 1
ATOM 2235 C C . PHE A 1 278 ? -5.439 8.267 -15.590 1.00 94.25 278 PHE A C 1
ATOM 2237 O O . PHE A 1 278 ? -6.199 9.204 -15.838 1.00 94.25 278 PHE A O 1
ATOM 2244 N N . GLU A 1 279 ? -4.655 7.714 -16.519 1.00 93.19 279 GLU A N 1
ATOM 2245 C CA . GLU A 1 279 ? -4.653 8.175 -17.913 1.00 93.19 279 GLU A CA 1
ATOM 2246 C C . GLU A 1 279 ? -5.961 7.800 -18.625 1.00 93.19 279 GLU A C 1
ATOM 2248 O O . GLU A 1 279 ? -6.526 8.626 -19.330 1.00 93.19 279 GLU A O 1
ATOM 2253 N N . VAL A 1 280 ? -6.503 6.598 -18.381 1.00 94.12 280 VAL A N 1
ATOM 2254 C CA . VAL A 1 280 ? -7.747 6.121 -19.028 1.00 94.12 280 VAL A CA 1
ATOM 2255 C C . VAL A 1 280 ? -9.018 6.381 -18.210 1.00 94.12 280 VAL A C 1
ATOM 2257 O O . VAL A 1 280 ? -10.066 5.797 -18.484 1.00 94.12 280 VAL A O 1
ATOM 2260 N N . LYS A 1 281 ? -8.936 7.237 -17.182 1.00 94.38 281 LYS A N 1
ATOM 2261 C CA . LYS A 1 281 ? -9.993 7.429 -16.172 1.00 94.38 281 LYS A CA 1
ATOM 2262 C C . LYS A 1 281 ? -11.369 7.752 -16.758 1.00 94.38 281 LYS A C 1
ATOM 2264 O O . LYS A 1 281 ? -12.359 7.262 -16.233 1.00 94.38 281 LYS A O 1
ATOM 2269 N N . GLU A 1 282 ? -11.422 8.536 -17.832 1.00 93.44 282 GLU A N 1
ATOM 2270 C CA . GLU A 1 282 ? -12.672 8.949 -18.484 1.00 93.44 282 GLU A CA 1
ATOM 2271 C C . GLU A 1 282 ? -13.399 7.762 -19.124 1.00 93.44 282 GLU A C 1
ATOM 2273 O O . GLU A 1 282 ? -14.604 7.625 -18.952 1.00 93.44 282 GLU A O 1
ATOM 2278 N N . GLY A 1 283 ? -12.668 6.863 -19.791 1.00 92.69 283 GLY A N 1
ATOM 2279 C CA . GLY A 1 283 ? -13.259 5.695 -20.449 1.00 92.69 283 GLY A CA 1
ATOM 2280 C C . GLY A 1 283 ? -13.512 4.510 -19.515 1.00 92.69 283 GLY A C 1
ATOM 2281 O O . GLY A 1 283 ? -14.400 3.706 -19.773 1.00 92.69 283 GLY A O 1
ATOM 2282 N N . ILE A 1 284 ? -12.739 4.375 -18.431 1.00 91.62 284 ILE A N 1
ATOM 2283 C CA . ILE A 1 284 ? -12.845 3.217 -17.526 1.00 91.62 284 ILE A CA 1
ATOM 2284 C C . ILE A 1 284 ? -13.790 3.450 -16.338 1.00 91.62 284 ILE A C 1
ATOM 2286 O O . ILE A 1 284 ? -14.206 2.484 -15.700 1.00 91.62 284 ILE A O 1
ATOM 2290 N N . ALA A 1 285 ? -14.131 4.705 -16.022 1.00 92.38 285 ALA A N 1
ATOM 2291 C CA . ALA A 1 285 ? -14.971 5.028 -14.868 1.00 92.38 285 ALA A CA 1
ATOM 2292 C C . ALA A 1 285 ? -16.356 4.369 -14.945 1.00 92.38 285 ALA A C 1
ATOM 2294 O O . ALA A 1 285 ? -16.796 3.784 -13.958 1.00 92.38 285 ALA A O 1
ATOM 2295 N N . GLU A 1 286 ? -17.010 4.422 -16.107 1.00 92.12 286 GLU A N 1
ATOM 2296 C CA . GLU A 1 286 ? -18.343 3.842 -16.302 1.00 92.12 286 GLU A CA 1
ATOM 2297 C C . GLU A 1 286 ? -18.327 2.304 -16.204 1.00 92.12 286 GLU A C 1
ATOM 2299 O O . GLU A 1 286 ? -19.047 1.771 -15.356 1.00 92.12 286 GLU A O 1
ATOM 2304 N N . PRO A 1 287 ? -17.462 1.569 -16.939 1.00 92.31 287 PRO A N 1
ATOM 2305 C CA . PRO A 1 287 ? -17.347 0.119 -16.776 1.00 92.31 287 PRO A CA 1
ATOM 2306 C C . PRO A 1 287 ? -17.095 -0.320 -15.329 1.00 92.31 287 PRO A C 1
ATOM 2308 O O . PRO A 1 287 ? -17.704 -1.278 -14.854 1.00 92.31 287 PRO A O 1
ATOM 2311 N N . LEU A 1 288 ? -16.223 0.386 -14.599 1.00 90.69 288 LEU A N 1
ATOM 2312 C CA . LEU A 1 288 ? -15.945 0.073 -13.194 1.00 90.69 288 LEU A CA 1
ATOM 2313 C C . LEU A 1 288 ? -17.136 0.369 -12.276 1.00 90.69 288 LEU A C 1
ATOM 2315 O O . LEU A 1 288 ? -17.385 -0.405 -11.350 1.00 90.69 288 LEU A O 1
ATOM 2319 N N . GLY A 1 289 ? -17.880 1.447 -12.541 1.00 90.62 289 GLY A N 1
ATOM 2320 C CA . GLY A 1 289 ? -19.115 1.774 -11.828 1.00 90.62 289 GLY A CA 1
ATOM 2321 C C . GLY A 1 289 ? -20.183 0.690 -11.996 1.00 90.62 289 GLY A C 1
ATOM 2322 O O . GLY A 1 289 ? -20.787 0.265 -11.008 1.00 90.62 289 GLY A O 1
ATOM 2323 N N . ILE A 1 290 ? -20.349 0.168 -13.216 1.00 90.44 290 ILE A N 1
ATOM 2324 C CA . ILE A 1 290 ? -21.269 -0.941 -13.511 1.00 90.44 290 ILE A CA 1
ATOM 2325 C C . ILE A 1 290 ? -20.842 -2.212 -12.766 1.00 90.44 290 ILE A C 1
ATOM 2327 O O . ILE A 1 290 ? -21.659 -2.808 -12.065 1.00 90.44 290 ILE A O 1
ATOM 2331 N N . ILE A 1 291 ? -19.563 -2.604 -12.863 1.00 90.62 291 ILE A N 1
ATOM 2332 C CA . ILE A 1 291 ? -19.033 -3.807 -12.195 1.00 90.62 291 ILE A CA 1
ATOM 2333 C C . ILE A 1 291 ? -19.252 -3.733 -10.684 1.00 90.62 291 ILE A C 1
ATOM 2335 O O . ILE A 1 291 ? -19.656 -4.716 -10.063 1.00 90.62 291 ILE A O 1
ATOM 2339 N N . PHE A 1 292 ? -18.992 -2.580 -10.071 1.00 90.19 292 PHE A N 1
ATOM 2340 C CA . PHE A 1 292 ? -19.168 -2.445 -8.634 1.00 90.19 292 PHE A CA 1
ATOM 2341 C C . PHE A 1 292 ? -20.646 -2.443 -8.229 1.00 90.19 292 PHE A C 1
ATOM 2343 O O . PHE A 1 292 ? -21.011 -3.136 -7.281 1.00 90.19 292 PHE A O 1
ATOM 2350 N N . SER A 1 293 ? -21.509 -1.752 -8.973 1.00 89.12 293 SER A N 1
ATOM 2351 C CA . SER A 1 293 ? -22.955 -1.791 -8.723 1.00 89.12 293 SER A CA 1
ATOM 2352 C C . SER A 1 293 ? -23.475 -3.231 -8.770 1.00 89.12 293 SER A C 1
ATOM 2354 O O . SER A 1 293 ? -24.122 -3.689 -7.832 1.00 89.12 293 SER A O 1
ATOM 2356 N N . GLN A 1 294 ? -23.079 -3.995 -9.793 1.00 90.19 294 GLN A N 1
ATOM 2357 C CA . GLN A 1 294 ? -23.397 -5.421 -9.891 1.00 90.19 294 GLN A CA 1
ATOM 2358 C C . GLN A 1 294 ? -22.825 -6.228 -8.721 1.00 90.19 294 GLN A C 1
ATOM 2360 O O . GLN A 1 294 ? -23.528 -7.066 -8.161 1.00 90.19 294 GLN A O 1
ATOM 2365 N N . SER A 1 295 ? -21.581 -5.961 -8.316 1.00 91.81 295 SER A N 1
ATOM 2366 C CA . SER A 1 295 ? -20.941 -6.630 -7.180 1.00 91.81 295 SER A CA 1
ATOM 2367 C C . SER A 1 295 ? -21.712 -6.421 -5.870 1.00 91.81 295 SER A C 1
ATOM 2369 O O . SER A 1 295 ? -21.895 -7.382 -5.118 1.00 91.81 295 SER A O 1
ATOM 2371 N N . LEU A 1 296 ? -22.223 -5.207 -5.620 1.00 88.81 296 LEU A N 1
ATOM 2372 C CA . LEU A 1 296 ? -23.061 -4.898 -4.455 1.00 88.81 296 LEU A CA 1
ATOM 2373 C C . LEU A 1 296 ? -24.424 -5.586 -4.526 1.00 88.81 296 LEU A C 1
ATOM 2375 O O . LEU A 1 296 ? -24.822 -6.231 -3.557 1.00 88.81 296 LEU A O 1
ATOM 2379 N N . THR A 1 297 ? -25.116 -5.499 -5.666 1.00 89.38 297 THR A N 1
ATOM 2380 C CA . THR A 1 297 ? -26.441 -6.113 -5.847 1.00 89.38 297 THR A CA 1
ATOM 2381 C C . THR A 1 297 ? -26.379 -7.636 -5.731 1.00 89.38 297 THR A C 1
ATOM 2383 O O . THR A 1 297 ? -27.207 -8.247 -5.059 1.00 89.38 297 THR A O 1
ATOM 2386 N N . GLN A 1 298 ? -25.375 -8.260 -6.352 1.00 92.50 298 GLN A N 1
ATOM 2387 C CA . GLN A 1 298 ? -25.206 -9.715 -6.354 1.00 92.50 298 GLN A CA 1
ATOM 2388 C C . GLN A 1 298 ? -24.526 -10.242 -5.088 1.00 92.50 298 GLN A C 1
ATOM 2390 O O . GLN A 1 298 ? -24.533 -11.448 -4.857 1.00 92.50 298 GLN A O 1
ATOM 2395 N N . LYS A 1 299 ? -23.932 -9.364 -4.268 1.00 92.00 299 LYS A N 1
ATOM 2396 C CA . LYS A 1 299 ? -23.126 -9.729 -3.090 1.00 92.00 299 LYS A CA 1
ATOM 2397 C C . LYS A 1 299 ? -21.924 -10.617 -3.452 1.00 92.00 299 LYS A C 1
ATOM 2399 O O . LYS A 1 299 ? -21.482 -11.442 -2.654 1.00 92.00 299 LYS A O 1
ATOM 2404 N N . VAL A 1 300 ? -21.378 -10.442 -4.658 1.00 92.50 300 VAL A N 1
ATOM 2405 C CA . VAL A 1 300 ? -20.242 -11.214 -5.181 1.00 92.50 300 VAL A CA 1
ATOM 2406 C C . VAL A 1 300 ? -19.124 -10.270 -5.590 1.00 92.50 300 VAL A C 1
ATOM 2408 O O . VAL A 1 300 ? -19.304 -9.392 -6.426 1.00 92.50 300 VAL A O 1
ATOM 2411 N N . VAL A 1 301 ? -17.937 -10.476 -5.021 1.00 91.50 301 VAL A N 1
ATOM 2412 C CA . VAL A 1 301 ? -16.726 -9.711 -5.347 1.00 91.50 301 VAL A CA 1
ATOM 2413 C C . VAL A 1 301 ? -15.895 -10.463 -6.399 1.00 91.50 301 VAL A C 1
ATOM 2415 O O . VAL A 1 301 ? -15.726 -11.682 -6.252 1.00 91.50 301 VAL A O 1
ATOM 2418 N N . PRO A 1 302 ? -15.335 -9.777 -7.419 1.00 89.62 302 PRO A N 1
ATOM 2419 C CA . PRO A 1 302 ? -14.419 -10.370 -8.391 1.00 89.62 302 PRO A CA 1
ATOM 2420 C C . PRO A 1 302 ? -13.279 -11.162 -7.744 1.00 89.62 302 PRO A C 1
ATOM 2422 O O . PRO A 1 302 ? -12.705 -10.749 -6.734 1.00 89.62 302 PRO A O 1
ATOM 2425 N N . LYS A 1 303 ? -12.914 -12.299 -8.348 1.00 89.50 303 LYS A N 1
ATOM 2426 C CA . LYS A 1 303 ? -11.868 -13.191 -7.819 1.00 89.50 303 LYS A CA 1
ATOM 2427 C C . LYS A 1 303 ? -10.522 -12.478 -7.674 1.00 89.50 303 LYS A C 1
ATOM 2429 O O . LYS A 1 303 ? -9.867 -12.633 -6.647 1.00 89.50 303 LYS A O 1
ATOM 2434 N N . ASP A 1 304 ? -10.159 -11.647 -8.646 1.00 86.12 304 ASP A N 1
ATOM 2435 C CA . ASP A 1 304 ? -8.889 -10.912 -8.643 1.00 86.12 304 ASP A CA 1
ATOM 2436 C C . ASP A 1 304 ? -8.771 -9.967 -7.439 1.00 86.12 304 ASP A C 1
ATOM 2438 O O . ASP A 1 304 ? -7.683 -9.773 -6.896 1.00 86.12 304 ASP A O 1
ATOM 2442 N N . TRP A 1 305 ? -9.898 -9.436 -6.956 1.00 90.19 305 TRP A N 1
ATOM 2443 C CA . TRP A 1 305 ? -9.948 -8.533 -5.802 1.00 90.19 305 TRP A CA 1
ATOM 2444 C C . TRP A 1 305 ? -9.836 -9.267 -4.462 1.00 90.19 305 TRP A C 1
ATOM 2446 O O . TRP A 1 305 ? -9.500 -8.647 -3.458 1.00 90.19 305 TRP A O 1
ATOM 2456 N N . LYS A 1 306 ? -10.051 -10.588 -4.442 1.00 91.44 306 LYS A N 1
ATOM 2457 C CA . LYS A 1 306 ? -9.874 -11.439 -3.252 1.00 91.44 306 LYS A CA 1
ATOM 2458 C C . LYS A 1 306 ? -8.418 -11.850 -3.021 1.00 91.44 306 LYS A C 1
ATOM 2460 O O . LYS A 1 306 ? -8.113 -12.476 -2.011 1.00 91.44 306 LYS A O 1
ATOM 2465 N N . SER A 1 307 ? -7.525 -11.528 -3.955 1.00 91.44 307 SER A N 1
ATOM 2466 C CA . SER A 1 307 ? -6.108 -11.878 -3.890 1.00 91.44 307 SER A CA 1
ATOM 2467 C C . SER A 1 307 ? -5.235 -10.668 -3.547 1.00 91.44 307 SER A C 1
ATOM 2469 O O . SER A 1 307 ? -5.582 -9.515 -3.821 1.00 91.44 307 SER A O 1
ATOM 2471 N N . ALA A 1 308 ? -4.073 -10.919 -2.944 1.00 93.44 308 ALA A N 1
ATOM 2472 C CA . ALA A 1 308 ? -3.096 -9.884 -2.628 1.00 93.44 308 ALA A CA 1
ATOM 2473 C C . ALA A 1 308 ? -1.667 -10.408 -2.778 1.00 93.44 308 ALA A C 1
ATOM 2475 O O . ALA A 1 308 ? -1.387 -11.563 -2.465 1.00 93.44 308 ALA A O 1
ATOM 2476 N N . LEU A 1 309 ? -0.749 -9.532 -3.193 1.00 92.19 309 LEU A N 1
ATOM 2477 C CA . LEU A 1 309 ? 0.685 -9.804 -3.098 1.00 92.19 309 LEU A CA 1
ATOM 2478 C C . LEU A 1 309 ? 1.158 -9.413 -1.695 1.00 92.19 309 LEU A C 1
ATOM 2480 O O . LEU A 1 309 ? 1.105 -8.237 -1.331 1.00 92.19 309 LEU A O 1
ATOM 2484 N N . VAL A 1 310 ? 1.603 -10.382 -0.897 1.00 91.75 310 VAL A N 1
ATOM 2485 C CA . VAL A 1 310 ? 2.073 -10.132 0.472 1.00 91.75 310 VAL A CA 1
ATOM 2486 C C . VAL A 1 310 ? 3.573 -9.856 0.456 1.00 91.75 310 VAL A C 1
ATOM 2488 O O . VAL A 1 310 ? 4.371 -10.687 0.035 1.00 91.75 310 VAL A O 1
ATOM 2491 N N . SER A 1 311 ? 3.964 -8.672 0.922 1.00 90.94 311 SER A N 1
ATOM 2492 C CA . SER A 1 311 ? 5.363 -8.266 1.057 1.00 90.94 311 SER A CA 1
ATOM 2493 C C . SER A 1 311 ? 5.741 -8.180 2.534 1.00 90.94 311 SER A C 1
ATOM 2495 O O . SER A 1 311 ? 5.028 -7.561 3.325 1.00 90.94 311 SER A O 1
ATOM 2497 N N . ALA A 1 312 ? 6.862 -8.791 2.917 1.00 91.94 312 ALA A N 1
ATOM 2498 C CA . ALA A 1 312 ? 7.357 -8.746 4.286 1.00 91.94 312 ALA A CA 1
ATOM 2499 C C . ALA A 1 312 ? 8.191 -7.481 4.530 1.00 91.94 312 ALA A C 1
ATOM 2501 O O . ALA A 1 312 ? 9.214 -7.253 3.883 1.00 91.94 312 ALA A O 1
ATOM 2502 N N . ILE A 1 313 ? 7.778 -6.669 5.504 1.00 90.06 313 ILE A N 1
ATOM 2503 C CA . ILE A 1 313 ? 8.491 -5.453 5.909 1.00 90.06 313 ILE A CA 1
ATOM 2504 C C . ILE A 1 313 ? 9.109 -5.657 7.284 1.00 90.06 313 ILE A C 1
ATOM 2506 O O . ILE A 1 313 ? 8.403 -5.913 8.261 1.00 90.06 313 ILE A O 1
ATOM 2510 N N . PHE A 1 314 ? 10.427 -5.491 7.374 1.00 89.75 314 PHE A N 1
ATOM 2511 C CA . PHE A 1 314 ? 11.136 -5.568 8.645 1.00 89.75 314 PHE A CA 1
ATOM 2512 C C . PHE A 1 314 ? 10.625 -4.503 9.631 1.00 89.75 314 PHE A C 1
ATOM 2514 O O . PHE A 1 314 ? 10.521 -3.320 9.303 1.00 89.75 314 PHE A O 1
ATOM 2521 N N . LYS A 1 315 ? 10.291 -4.937 10.848 1.00 86.44 315 LYS A N 1
ATOM 2522 C CA . LYS A 1 315 ? 9.734 -4.109 11.923 1.00 86.44 315 LYS A CA 1
ATOM 2523 C C . LYS A 1 315 ? 10.812 -3.647 12.901 1.00 86.44 315 LYS A C 1
ATOM 2525 O O . LYS A 1 315 ? 10.967 -2.442 13.069 1.00 86.44 315 LYS A O 1
ATOM 2530 N N . LYS A 1 316 ? 11.471 -4.581 13.601 1.00 85.44 316 LYS A N 1
ATOM 2531 C CA . LYS A 1 316 ? 12.542 -4.354 14.600 1.00 85.44 316 LYS A CA 1
ATOM 2532 C C . LYS A 1 316 ? 13.125 -5.693 15.069 1.00 85.44 316 LYS A C 1
ATOM 2534 O O . LYS A 1 316 ? 12.448 -6.697 14.919 1.00 85.44 316 LYS A O 1
ATOM 2539 N N . GLY A 1 317 ? 14.288 -5.696 15.724 1.00 85.38 317 GLY A N 1
ATOM 2540 C CA . GLY A 1 317 ? 14.876 -6.900 16.338 1.00 85.38 317 GLY A CA 1
ATOM 2541 C C . GLY A 1 317 ? 15.847 -7.648 15.420 1.00 85.38 317 GLY A C 1
ATOM 2542 O O . GLY A 1 317 ? 16.477 -7.041 14.558 1.00 85.38 317 GLY A O 1
ATOM 2543 N N . ASN A 1 318 ? 15.987 -8.962 15.604 1.00 82.12 318 ASN A N 1
ATOM 2544 C CA . ASN A 1 318 ? 16.853 -9.793 14.766 1.00 82.12 318 ASN A CA 1
ATOM 2545 C C . ASN A 1 318 ? 16.208 -10.046 13.385 1.00 82.12 318 ASN A C 1
ATOM 2547 O O . ASN A 1 318 ? 15.091 -10.560 13.305 1.00 82.12 318 ASN A O 1
ATOM 2551 N N . LYS A 1 319 ? 16.914 -9.711 12.298 1.00 86.00 319 LYS A N 1
ATOM 2552 C CA . LYS A 1 319 ? 16.453 -9.905 10.909 1.00 86.00 319 LYS A CA 1
ATOM 2553 C C . LYS A 1 319 ? 16.345 -11.374 10.488 1.00 86.00 319 LYS A C 1
ATOM 2555 O O . LYS A 1 319 ? 15.700 -11.646 9.490 1.00 86.00 319 LYS A O 1
ATOM 2560 N N . SER A 1 320 ? 16.916 -12.303 11.245 1.00 86.81 320 SER A N 1
ATOM 2561 C CA . SER A 1 320 ? 16.817 -13.737 10.956 1.00 86.81 320 SER A CA 1
ATOM 2562 C C . SER A 1 320 ? 15.572 -14.405 11.543 1.00 86.81 320 SER A C 1
ATOM 2564 O O . SER A 1 320 ? 15.402 -15.610 11.409 1.00 86.81 320 SER A O 1
ATOM 2566 N N . GLN A 1 321 ? 14.679 -13.647 12.191 1.00 84.00 321 GLN A N 1
ATOM 2567 C CA . GLN A 1 321 ? 13.446 -14.183 12.774 1.00 84.00 321 GLN A CA 1
ATOM 2568 C C . GLN A 1 321 ? 12.204 -13.646 12.057 1.00 84.00 321 GLN A C 1
ATOM 2570 O O . GLN A 1 321 ? 12.000 -12.431 11.994 1.00 84.00 321 GLN A O 1
ATOM 2575 N N . ALA A 1 322 ? 11.316 -14.539 11.611 1.00 88.88 322 ALA A N 1
ATOM 2576 C CA . ALA A 1 322 ? 10.081 -14.183 10.904 1.00 88.88 322 ALA A CA 1
ATOM 2577 C C . ALA A 1 322 ? 9.174 -13.227 11.709 1.00 88.88 322 ALA A C 1
ATOM 2579 O O . ALA A 1 322 ? 8.634 -12.265 11.159 1.00 88.88 322 ALA A O 1
ATOM 2580 N N . LYS A 1 323 ? 9.113 -13.388 13.041 1.00 89.38 323 LYS A N 1
ATOM 2581 C CA . LYS A 1 323 ? 8.341 -12.520 13.958 1.00 89.38 323 LYS A CA 1
ATOM 2582 C C . LYS A 1 323 ? 8.693 -11.038 13.931 1.00 89.38 323 LYS A C 1
ATOM 2584 O O . LYS A 1 323 ? 7.902 -10.186 14.344 1.00 89.38 323 LYS A O 1
ATOM 2589 N N . ASN A 1 324 ? 9.886 -10.727 13.439 1.00 89.25 324 ASN A N 1
ATOM 2590 C CA . ASN A 1 324 ? 10.394 -9.370 13.328 1.00 89.25 324 ASN A CA 1
ATOM 2591 C C . ASN A 1 324 ? 10.012 -8.705 11.997 1.00 89.25 324 ASN A C 1
ATOM 2593 O O . ASN A 1 324 ? 10.412 -7.566 11.748 1.00 89.25 324 ASN A O 1
ATOM 2597 N N . TYR A 1 325 ? 9.190 -9.364 11.177 1.00 91.94 325 TYR A N 1
ATOM 2598 C CA . TYR A 1 325 ? 8.604 -8.836 9.951 1.00 91.94 325 TYR A CA 1
ATOM 2599 C C . TYR A 1 325 ? 7.092 -8.631 10.101 1.00 91.94 325 TYR A C 1
ATOM 2601 O O . TYR A 1 325 ? 6.429 -9.235 10.941 1.00 91.94 325 TYR A O 1
ATOM 2609 N N . ARG A 1 326 ? 6.538 -7.728 9.292 1.00 91.06 326 ARG A N 1
ATOM 2610 C CA . ARG A 1 326 ? 5.096 -7.499 9.154 1.00 91.06 326 ARG A CA 1
ATOM 2611 C C . ARG A 1 326 ? 4.654 -7.850 7.735 1.00 91.06 326 ARG A C 1
ATOM 2613 O O . ARG A 1 326 ? 5.332 -7.405 6.803 1.00 91.06 326 ARG A O 1
ATOM 2620 N N . PRO A 1 327 ? 3.514 -8.534 7.557 1.00 93.94 327 PRO A N 1
ATOM 2621 C CA . PRO A 1 327 ? 2.912 -8.683 6.243 1.00 93.94 327 PRO A CA 1
ATOM 2622 C C . PRO A 1 327 ? 2.291 -7.354 5.802 1.00 93.94 327 PRO A C 1
ATOM 2624 O O . PRO A 1 327 ? 1.568 -6.705 6.561 1.00 93.94 327 PRO A O 1
ATOM 2627 N N . VAL A 1 328 ? 2.560 -6.945 4.565 1.00 91.81 328 VAL A N 1
ATOM 2628 C CA . VAL A 1 328 ? 1.854 -5.852 3.892 1.00 91.81 328 VAL A CA 1
ATOM 2629 C C . VAL A 1 328 ? 1.223 -6.384 2.618 1.00 91.81 328 VAL A C 1
ATOM 2631 O O . VAL A 1 328 ? 1.921 -6.764 1.680 1.00 91.81 328 VAL A O 1
ATOM 2634 N N . SER A 1 329 ? -0.107 -6.376 2.591 1.00 92.12 329 SER A N 1
ATOM 2635 C CA . SER A 1 329 ? -0.904 -6.867 1.471 1.00 92.12 329 SER A CA 1
ATOM 2636 C C . SER A 1 329 ? -1.085 -5.790 0.406 1.00 92.12 329 SER A C 1
ATOM 2638 O O . SER A 1 329 ? -1.715 -4.748 0.619 1.00 92.12 329 SER A O 1
ATOM 2640 N N . LEU A 1 330 ? -0.554 -6.049 -0.780 1.00 92.38 330 LEU A N 1
ATOM 2641 C CA . LEU A 1 330 ? -0.766 -5.238 -1.964 1.00 92.38 330 LEU A CA 1
ATOM 2642 C C . LEU A 1 330 ? -1.955 -5.809 -2.745 1.00 92.38 330 LEU A C 1
ATOM 2644 O O . LEU A 1 330 ? -1.807 -6.714 -3.556 1.00 92.38 330 LEU A O 1
ATOM 2648 N N . THR A 1 331 ? -3.147 -5.298 -2.440 1.00 93.94 331 THR A N 1
ATOM 2649 C CA . THR A 1 331 ? -4.420 -5.637 -3.106 1.00 93.94 331 THR A CA 1
ATOM 2650 C C . THR A 1 331 ? -4.659 -4.810 -4.371 1.00 93.94 331 THR A C 1
ATOM 2652 O O . THR A 1 331 ? -4.031 -3.753 -4.538 1.00 93.94 331 THR A O 1
ATOM 2655 N N . SER A 1 332 ? -5.607 -5.257 -5.208 1.00 93.94 332 SER A N 1
ATOM 2656 C CA . SER A 1 332 ? -6.098 -4.532 -6.390 1.00 93.94 332 SER A CA 1
ATOM 2657 C C . SER A 1 332 ? -6.380 -3.058 -6.089 1.00 93.94 332 SER A C 1
ATOM 2659 O O . SER A 1 332 ? -6.977 -2.687 -5.073 1.00 93.94 332 SER A O 1
ATOM 2661 N N . VAL A 1 333 ? -5.945 -2.198 -7.005 1.00 93.94 333 VAL A N 1
ATOM 2662 C CA . VAL A 1 333 ? -6.133 -0.749 -6.904 1.00 93.94 333 VAL A CA 1
ATOM 2663 C C . VAL A 1 333 ? -7.609 -0.382 -7.053 1.00 93.94 333 VAL A C 1
ATOM 2665 O O . VAL A 1 333 ? -8.094 0.503 -6.349 1.00 93.94 333 VAL A O 1
ATOM 2668 N N . VAL A 1 334 ? -8.325 -1.093 -7.924 1.00 92.50 334 VAL A N 1
ATOM 2669 C CA . VAL A 1 334 ? -9.762 -0.905 -8.148 1.00 92.50 334 VAL A CA 1
ATOM 2670 C C . VAL A 1 334 ? -10.551 -1.327 -6.906 1.00 92.50 334 VAL A C 1
ATOM 2672 O O . VAL A 1 334 ? -11.392 -0.563 -6.437 1.00 92.50 334 VAL A O 1
ATOM 2675 N N . CYS A 1 335 ? -10.196 -2.463 -6.291 1.00 93.19 335 CYS A N 1
ATOM 2676 C CA . CYS A 1 335 ? -10.789 -2.900 -5.020 1.00 93.19 335 CYS A CA 1
ATOM 2677 C C . CYS A 1 335 ? -10.611 -1.852 -3.909 1.00 93.19 335 CYS A C 1
ATOM 2679 O O . CYS A 1 335 ? -11.550 -1.520 -3.196 1.00 93.19 335 CYS A O 1
ATOM 2681 N N . LYS A 1 336 ? -9.433 -1.227 -3.807 1.00 92.81 336 LYS A N 1
ATOM 2682 C CA . LYS A 1 336 ? -9.205 -0.145 -2.831 1.00 92.81 336 LYS A CA 1
ATOM 2683 C C . LYS A 1 336 ? -10.076 1.088 -3.073 1.00 92.81 336 LYS A C 1
ATOM 2685 O O . LYS A 1 336 ? -10.429 1.780 -2.119 1.00 92.81 336 LYS A O 1
ATOM 2690 N N . ILE A 1 337 ? -10.384 1.413 -4.331 1.00 92.69 337 ILE A N 1
ATOM 2691 C CA . ILE A 1 337 ? -11.305 2.512 -4.659 1.00 92.69 337 ILE A CA 1
ATOM 2692 C C . ILE A 1 337 ? -12.713 2.151 -4.183 1.00 92.69 337 ILE A C 1
ATOM 2694 O O . ILE A 1 337 ? -13.346 2.962 -3.510 1.00 92.69 337 ILE A O 1
ATOM 2698 N N . MET A 1 338 ? -13.143 0.920 -4.459 1.00 91.25 338 MET A N 1
ATOM 2699 C CA . MET A 1 338 ? -14.410 0.357 -4.002 1.00 91.25 338 MET A CA 1
ATOM 2700 C C . MET A 1 338 ? -14.559 0.442 -2.474 1.00 91.25 338 MET A C 1
ATOM 2702 O O . MET A 1 338 ? -15.467 1.096 -1.965 1.00 91.25 338 MET A O 1
ATOM 2706 N N . GLU A 1 339 ? -13.610 -0.139 -1.734 1.00 93.19 339 GLU A N 1
ATOM 2707 C CA . GLU A 1 339 ? -13.555 -0.112 -0.266 1.00 93.19 339 GLU A CA 1
ATOM 2708 C C . GLU A 1 339 ? -13.602 1.316 0.281 1.00 93.19 339 GLU A C 1
ATOM 2710 O O . GLU A 1 339 ? -14.262 1.595 1.283 1.00 93.19 339 GLU A O 1
ATOM 2715 N N . LYS A 1 340 ? -12.904 2.245 -0.381 1.00 93.31 340 LYS A N 1
ATOM 2716 C CA . LYS A 1 340 ? -12.875 3.647 0.023 1.00 93.31 340 LYS A CA 1
ATOM 2717 C C . LYS A 1 340 ? -14.245 4.307 -0.115 1.00 93.31 340 LYS A C 1
ATOM 2719 O O . LYS A 1 340 ? -14.622 5.038 0.797 1.00 93.31 340 LYS A O 1
ATOM 2724 N N . ILE A 1 341 ? -14.966 4.056 -1.206 1.00 92.19 341 ILE A N 1
ATOM 2725 C CA . ILE A 1 341 ? -16.317 4.592 -1.422 1.00 92.19 341 ILE A CA 1
ATOM 2726 C C . ILE A 1 341 ? -17.276 4.050 -0.354 1.00 92.19 341 ILE A C 1
ATOM 2728 O O . ILE A 1 341 ? -17.949 4.834 0.312 1.00 92.19 341 ILE A O 1
ATOM 2732 N N . ILE A 1 342 ? -17.262 2.733 -0.113 1.00 92.69 342 ILE A N 1
ATOM 2733 C CA . ILE A 1 342 ? -18.082 2.093 0.932 1.00 92.69 342 ILE A CA 1
ATOM 2734 C C . ILE A 1 342 ? -17.769 2.701 2.300 1.00 92.69 342 ILE A C 1
ATOM 2736 O O . ILE A 1 342 ? -18.666 3.095 3.045 1.00 92.69 342 ILE A O 1
ATOM 2740 N N . ARG A 1 343 ? -16.479 2.826 2.627 1.00 94.06 343 ARG A N 1
ATOM 2741 C CA . ARG A 1 343 ? -16.027 3.423 3.884 1.00 94.06 343 ARG A CA 1
ATOM 2742 C C . ARG A 1 343 ? -16.511 4.863 4.032 1.00 94.06 343 ARG A C 1
ATOM 2744 O O . ARG A 1 343 ? -16.894 5.251 5.130 1.00 94.06 343 ARG A O 1
ATOM 2751 N N . GLU A 1 344 ? -16.428 5.675 2.982 1.00 92.31 344 GLU A N 1
ATOM 2752 C CA . GLU A 1 344 ? -16.878 7.070 3.018 1.00 92.31 344 GLU A CA 1
ATOM 2753 C C . GLU A 1 344 ? -18.384 7.162 3.289 1.00 92.31 344 GLU A C 1
ATOM 2755 O O . GLU A 1 344 ? -18.774 7.939 4.162 1.00 92.31 344 GLU A O 1
ATOM 2760 N N . HIS A 1 345 ? -19.190 6.308 2.649 1.00 92.44 345 HIS A N 1
ATOM 2761 C CA . HIS A 1 345 ? -20.637 6.213 2.879 1.00 92.44 345 HIS A CA 1
ATOM 2762 C C . HIS A 1 345 ? -20.974 5.850 4.329 1.00 92.44 345 HIS A C 1
ATOM 2764 O O . HIS A 1 345 ? -21.675 6.591 5.019 1.00 92.44 345 HIS A O 1
ATOM 2770 N N . ILE A 1 346 ? -20.380 4.764 4.841 1.00 93.06 346 ILE A N 1
ATOM 2771 C CA . ILE A 1 346 ? -20.603 4.297 6.219 1.00 93.06 346 ILE A CA 1
ATOM 2772 C C . ILE A 1 346 ? -20.159 5.358 7.232 1.00 93.06 346 ILE A C 1
ATOM 2774 O O . ILE A 1 346 ? -20.876 5.652 8.187 1.00 93.06 346 ILE A O 1
ATOM 2778 N N . ILE A 1 347 ? -18.984 5.966 7.036 1.00 92.75 347 ILE A N 1
ATOM 2779 C CA . ILE A 1 347 ? -18.473 6.984 7.959 1.00 92.75 347 ILE A CA 1
ATOM 2780 C C . ILE A 1 347 ? -19.348 8.241 7.947 1.00 92.75 347 ILE A C 1
ATOM 2782 O O . ILE A 1 347 ? -19.508 8.840 9.012 1.00 92.75 347 ILE A O 1
ATOM 2786 N N . SER A 1 348 ? -19.888 8.661 6.795 1.00 92.06 348 SER A N 1
ATOM 2787 C CA . SER A 1 348 ? -20.800 9.816 6.734 1.00 92.06 348 SER A CA 1
ATOM 2788 C C . SER A 1 348 ? -22.045 9.550 7.568 1.00 92.06 348 SER A C 1
ATOM 2790 O O . SER A 1 348 ? -22.311 10.283 8.520 1.00 92.06 348 SER A O 1
ATOM 2792 N N . TYR A 1 349 ? -22.698 8.410 7.322 1.00 92.62 349 TYR A N 1
ATOM 2793 C CA . TYR A 1 349 ? -23.874 7.984 8.072 1.00 92.62 349 TYR A CA 1
ATOM 2794 C C . TYR A 1 349 ? -23.606 7.907 9.584 1.00 92.62 349 TYR A C 1
ATOM 2796 O O . TYR A 1 349 ? -24.366 8.445 10.390 1.00 92.62 349 TYR A O 1
ATOM 2804 N N . MET A 1 350 ? -22.487 7.300 9.994 1.00 91.44 350 MET A N 1
ATOM 2805 C CA . MET A 1 350 ? -22.122 7.205 11.412 1.00 91.44 350 MET A CA 1
ATOM 2806 C C . MET A 1 350 ? -21.859 8.570 12.063 1.00 91.44 350 MET A C 1
ATOM 2808 O O . MET A 1 350 ? -22.113 8.733 13.257 1.00 91.44 350 MET A O 1
ATOM 2812 N N . LYS A 1 351 ? -21.337 9.553 11.317 1.00 90.19 351 LYS A N 1
ATOM 2813 C CA . LYS A 1 351 ? -21.113 10.914 11.830 1.00 90.19 351 LYS A CA 1
ATOM 2814 C C . LYS A 1 351 ? -22.415 11.683 11.982 1.00 90.19 351 LYS A C 1
ATOM 2816 O O . LYS A 1 351 ? -22.628 12.280 13.033 1.00 90.19 351 LYS A O 1
ATOM 2821 N N . GLU A 1 352 ? -23.258 11.660 10.956 1.00 90.88 352 GLU A N 1
ATOM 2822 C CA . GLU A 1 352 ? -24.551 12.353 10.937 1.00 90.88 352 GLU A CA 1
ATOM 2823 C C . GLU A 1 352 ? -25.450 11.872 12.082 1.00 90.88 352 GLU A C 1
ATOM 2825 O O . GLU A 1 352 ? -26.068 12.681 12.769 1.00 90.88 352 GLU A O 1
ATOM 2830 N N . ASN A 1 353 ? -25.405 10.569 12.376 1.00 90.31 353 ASN A N 1
ATOM 2831 C CA . ASN A 1 353 ? -26.162 9.943 13.459 1.00 90.31 353 ASN A CA 1
ATOM 2832 C C . ASN A 1 353 ? -25.401 9.867 14.799 1.00 90.31 353 ASN A C 1
ATOM 2834 O O . ASN A 1 353 ? -25.853 9.200 15.725 1.00 90.31 353 ASN A O 1
ATOM 2838 N N . LYS A 1 354 ? -24.236 10.525 14.927 1.00 89.31 354 LYS A N 1
ATOM 2839 C CA . LYS A 1 354 ? -23.422 10.583 16.164 1.00 89.31 354 LYS A CA 1
ATOM 2840 C C . LYS A 1 354 ? -23.129 9.206 16.792 1.00 89.31 354 LYS A C 1
ATOM 2842 O O . LYS A 1 354 ? -23.065 9.068 18.010 1.00 89.31 354 LYS A O 1
ATOM 2847 N N . LEU A 1 355 ? -22.892 8.193 15.958 1.00 89.12 355 LEU A N 1
ATOM 2848 C CA . LEU A 1 355 ? -22.671 6.804 16.386 1.00 89.12 355 LEU A CA 1
ATOM 2849 C C . LEU A 1 355 ? -21.240 6.527 16.869 1.00 89.12 355 LEU A C 1
ATOM 2851 O O . LEU A 1 355 ? -20.960 5.472 17.436 1.00 89.12 355 LEU A O 1
ATOM 2855 N N . PHE A 1 356 ? -20.311 7.458 16.647 1.00 90.19 356 PHE A N 1
ATOM 2856 C CA . PHE A 1 356 ? -18.944 7.330 17.144 1.00 90.19 356 PHE A CA 1
ATOM 2857 C C . PHE A 1 356 ? -18.852 7.680 18.628 1.00 90.19 356 PHE A C 1
ATOM 2859 O O . PHE A 1 356 ? -19.295 8.739 19.066 1.00 90.19 356 PHE A O 1
ATOM 2866 N N . SER A 1 357 ? -18.156 6.841 19.395 1.00 88.75 357 SER A N 1
ATOM 2867 C CA . SER A 1 357 ? -17.816 7.169 20.779 1.00 88.75 357 SER A CA 1
ATOM 2868 C C . SER A 1 357 ? -16.907 8.398 20.844 1.00 88.75 357 SER A C 1
ATOM 2870 O O . SER A 1 357 ? -15.931 8.515 20.097 1.00 88.75 357 SER A O 1
ATOM 2872 N N . ASN A 1 358 ? -17.139 9.283 21.815 1.00 86.12 358 ASN A N 1
ATOM 2873 C CA . ASN A 1 358 ? -16.235 10.403 22.106 1.00 86.12 358 ASN A CA 1
ATOM 2874 C C . ASN A 1 358 ? -14.833 9.948 22.544 1.00 86.12 358 ASN A C 1
ATOM 2876 O O . ASN A 1 358 ? -13.881 10.712 22.443 1.00 86.12 358 ASN A O 1
ATOM 2880 N N . LYS A 1 359 ? -14.686 8.680 22.947 1.00 86.94 359 LYS A N 1
ATOM 2881 C CA . LYS A 1 359 ? -13.408 8.068 23.336 1.00 86.94 359 LYS A CA 1
ATOM 2882 C C . LYS A 1 359 ? -12.684 7.369 22.177 1.00 86.94 359 LYS A C 1
ATOM 2884 O O . LYS A 1 359 ? -11.581 6.863 22.365 1.00 86.94 359 LYS A O 1
ATOM 2889 N N . GLN A 1 360 ? -13.278 7.310 20.983 1.00 88.62 360 GLN A N 1
ATOM 2890 C CA . GLN A 1 360 ? -12.667 6.664 19.820 1.00 88.62 360 GLN A CA 1
ATOM 2891 C C . GLN A 1 360 ? -11.765 7.649 19.069 1.00 88.62 360 GLN A C 1
ATOM 2893 O O . GLN A 1 360 ? -12.250 8.530 18.370 1.00 88.62 360 GLN A O 1
ATOM 2898 N N . TYR A 1 361 ? -10.446 7.509 19.193 1.00 89.62 361 TYR A N 1
ATOM 2899 C CA . TYR A 1 361 ? -9.482 8.389 18.510 1.00 89.62 361 TYR A CA 1
ATOM 2900 C C . TYR A 1 361 ? -8.834 7.747 17.282 1.00 89.62 361 TYR A C 1
ATOM 2902 O O . TYR A 1 361 ? -8.449 8.446 16.345 1.00 89.62 361 TYR A O 1
ATOM 2910 N N . GLY A 1 362 ? -8.728 6.418 17.269 1.00 90.06 362 GLY A N 1
ATOM 2911 C CA . GLY A 1 362 ? -8.200 5.674 16.133 1.00 90.06 362 GLY A CA 1
ATOM 2912 C C . GLY A 1 362 ? -9.136 5.742 14.928 1.00 90.06 362 GLY A C 1
ATOM 2913 O O . GLY A 1 362 ? -10.346 5.581 15.068 1.00 90.06 362 GLY A O 1
ATOM 2914 N N . PHE A 1 363 ? -8.558 5.946 13.742 1.00 86.94 363 PHE A N 1
ATOM 2915 C CA . PHE A 1 363 ? -9.236 5.859 12.440 1.00 86.94 363 PHE A CA 1
ATOM 2916 C C . PHE A 1 363 ? -10.383 6.862 12.195 1.00 86.94 363 PHE A C 1
ATOM 2918 O O . PHE A 1 363 ? -11.089 6.746 11.191 1.00 86.94 363 PHE A O 1
ATOM 2925 N N . ILE A 1 364 ? -10.525 7.889 13.042 1.00 88.94 364 ILE A N 1
ATOM 2926 C CA . ILE A 1 364 ? -11.490 8.984 12.873 1.00 88.94 364 ILE A CA 1
ATOM 2927 C C . ILE A 1 364 ? -10.771 10.253 12.402 1.00 88.94 364 ILE A C 1
ATOM 2929 O O . ILE A 1 364 ? -9.765 10.672 12.969 1.00 88.94 364 ILE A O 1
ATOM 2933 N N . SER A 1 365 ? -11.309 10.893 11.361 1.00 87.38 365 SER A N 1
ATOM 2934 C CA . SER A 1 365 ? -10.779 12.165 10.852 1.00 87.38 365 SER A CA 1
ATOM 2935 C C . SER A 1 365 ? -10.816 13.256 11.923 1.00 87.38 365 SER A C 1
ATOM 2937 O O . SER A 1 365 ? -11.833 13.423 12.589 1.00 87.38 365 SER A O 1
ATOM 2939 N N . GLY A 1 366 ? -9.732 14.024 12.054 1.00 87.88 366 GLY A N 1
ATOM 2940 C CA . GLY A 1 366 ? -9.608 15.084 13.063 1.00 87.88 366 GLY A CA 1
ATOM 2941 C C . GLY A 1 366 ? -9.258 14.586 14.469 1.00 87.88 366 GLY A C 1
ATOM 2942 O O . GLY A 1 366 ? -9.088 15.400 15.369 1.00 87.88 366 GLY A O 1
ATOM 2943 N N . ARG A 1 367 ? -9.107 13.269 14.666 1.00 88.44 367 ARG A N 1
ATOM 2944 C CA . ARG A 1 367 ? -8.612 12.672 15.910 1.00 88.44 367 ARG A CA 1
ATOM 2945 C C . ARG A 1 367 ? -7.242 12.038 15.680 1.00 88.44 367 ARG A C 1
ATOM 2947 O O . ARG A 1 367 ? -6.915 11.598 14.580 1.00 88.44 367 ARG A O 1
ATOM 2954 N N . SER A 1 368 ? -6.412 12.034 16.717 1.00 88.88 368 SER A N 1
ATOM 2955 C CA . SER A 1 368 ? -5.054 11.492 16.670 1.00 88.88 368 SER A CA 1
ATOM 2956 C C . SER A 1 368 ? -4.692 10.820 17.989 1.00 88.88 368 SER A C 1
ATOM 2958 O O . SER A 1 368 ? -5.332 11.050 19.017 1.00 88.88 368 SER A O 1
ATOM 2960 N N . THR A 1 369 ? -3.632 10.014 17.973 1.00 86.00 369 THR A N 1
ATOM 2961 C CA . THR A 1 369 ? -3.057 9.427 19.191 1.00 86.00 369 THR A CA 1
ATOM 2962 C C . THR A 1 369 ? -2.556 10.502 20.155 1.00 86.00 369 THR A C 1
ATOM 2964 O O . THR A 1 369 ? -2.648 10.329 21.364 1.00 86.00 369 THR A O 1
ATOM 2967 N N . SER A 1 370 ? -2.082 11.640 19.638 1.00 85.88 370 SER A N 1
ATOM 2968 C CA . SER A 1 370 ? -1.669 12.786 20.452 1.00 85.88 370 SER A CA 1
ATOM 2969 C C . SER A 1 370 ? -2.850 13.431 21.174 1.00 85.88 370 SER A C 1
ATOM 2971 O O . SER A 1 370 ? -2.731 13.744 22.353 1.00 85.88 370 SER A O 1
ATOM 2973 N N . LEU A 1 371 ? -3.993 13.593 20.495 1.00 84.56 371 LEU A N 1
ATOM 2974 C CA . LEU A 1 371 ? -5.214 14.110 21.120 1.00 84.56 371 LEU A CA 1
ATOM 2975 C C . LEU A 1 371 ? -5.751 13.143 22.176 1.00 84.56 371 LEU A C 1
ATOM 2977 O O . LEU A 1 371 ? -6.128 13.580 23.255 1.00 84.56 371 LEU A O 1
ATOM 2981 N N . GLN A 1 372 ? -5.708 11.836 21.905 1.00 87.62 372 GLN A N 1
ATOM 2982 C CA . GLN A 1 372 ? -6.065 10.825 22.899 1.00 87.62 372 GLN A CA 1
ATOM 2983 C C . GLN A 1 372 ? -5.178 10.923 24.145 1.00 87.62 372 GLN A C 1
ATOM 2985 O O . GLN A 1 372 ? -5.679 10.870 25.264 1.00 87.62 372 GLN A O 1
ATOM 2990 N N . LEU A 1 373 ? -3.863 11.064 23.951 1.00 82.44 373 LEU A N 1
ATOM 2991 C CA . LEU A 1 373 ? -2.903 11.186 25.042 1.00 82.44 373 LEU A CA 1
ATOM 2992 C C . LEU A 1 373 ? -3.154 12.454 25.868 1.00 82.44 373 LEU A C 1
ATOM 2994 O O . LEU A 1 373 ? -3.135 12.392 27.092 1.00 82.44 373 LEU A O 1
ATOM 2998 N N . LEU A 1 374 ? -3.428 13.579 25.203 1.00 81.06 374 LEU A N 1
ATOM 2999 C CA . LEU A 1 374 ? -3.814 14.837 25.844 1.00 81.06 374 LEU A CA 1
ATOM 3000 C C . LEU A 1 374 ? -5.088 14.684 26.672 1.00 81.06 374 LEU A C 1
ATOM 3002 O O . LEU A 1 374 ? -5.080 15.059 27.836 1.00 81.06 374 LEU A O 1
ATOM 3006 N N . GLU A 1 375 ? -6.141 14.097 26.108 1.00 78.50 375 GLU A N 1
ATOM 3007 C CA . GLU A 1 375 ? -7.415 13.885 26.801 1.00 78.50 375 GLU A CA 1
ATOM 3008 C C . GLU A 1 375 ? -7.226 13.024 28.059 1.00 78.50 375 GLU A C 1
ATOM 3010 O O . GLU A 1 375 ? -7.653 13.396 29.151 1.00 78.50 375 GLU A O 1
ATOM 3015 N N . VAL A 1 376 ? -6.510 11.901 27.929 1.00 76.81 376 VAL A N 1
ATOM 3016 C CA . VAL A 1 376 ? -6.177 11.029 29.065 1.00 76.81 376 VAL A CA 1
ATOM 3017 C C . VAL A 1 376 ? -5.358 11.791 30.105 1.00 76.81 376 VAL A C 1
ATOM 3019 O O . VAL A 1 376 ? -5.633 11.690 31.298 1.00 76.81 376 VAL A O 1
ATOM 3022 N N . HIS A 1 377 ? -4.377 12.587 29.678 1.00 67.75 377 HIS A N 1
ATOM 3023 C CA . HIS A 1 377 ? -3.568 13.376 30.598 1.00 67.75 377 HIS A CA 1
ATOM 3024 C C . HIS A 1 377 ? -4.355 14.480 31.290 1.00 67.75 377 HIS A C 1
ATOM 3026 O O . HIS A 1 377 ? -4.167 14.643 32.488 1.00 67.75 377 HIS A O 1
ATOM 3032 N N . VAL A 1 378 ? -5.223 15.222 30.606 1.00 67.81 378 VAL A N 1
ATOM 3033 C CA . VAL A 1 378 ? -6.039 16.280 31.219 1.00 67.81 378 VAL A CA 1
ATOM 3034 C C . VAL A 1 378 ? -6.981 15.669 32.251 1.00 67.81 378 VAL A C 1
ATOM 3036 O O . VAL A 1 378 ? -6.931 16.052 33.416 1.00 67.81 378 VAL A O 1
ATOM 3039 N N . ILE A 1 379 ? -7.738 14.634 31.878 1.00 63.72 379 ILE A N 1
ATOM 3040 C CA . ILE A 1 379 ? -8.654 13.943 32.796 1.00 63.72 379 ILE A CA 1
ATOM 3041 C C . ILE A 1 379 ? -7.907 13.408 34.027 1.00 63.72 379 ILE A C 1
ATOM 3043 O O . ILE A 1 379 ? -8.359 13.592 35.161 1.00 63.72 379 ILE A O 1
ATOM 3047 N N . GLU A 1 380 ? -6.748 12.772 33.833 1.00 62.00 380 GLU A N 1
ATOM 3048 C CA . GLU A 1 380 ? -5.975 12.227 34.946 1.00 62.00 380 GLU A CA 1
ATOM 3049 C C . GLU A 1 380 ? -5.259 13.299 35.768 1.00 62.00 380 GLU A C 1
ATOM 3051 O O . GLU A 1 380 ? -5.155 13.137 36.973 1.00 62.00 380 GLU A O 1
ATOM 3056 N N . THR A 1 381 ? -4.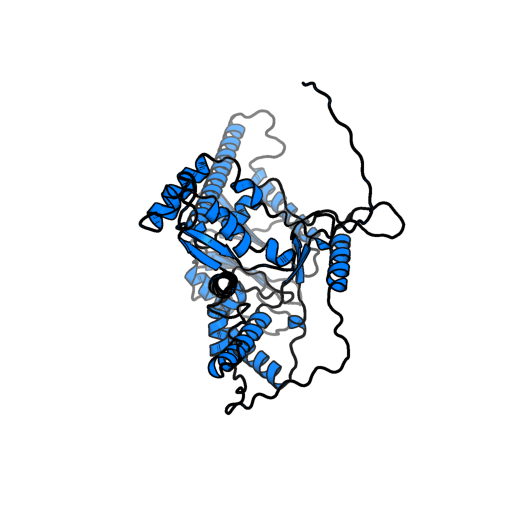742 14.375 35.179 1.00 61.12 381 THR A N 1
ATOM 3057 C CA . THR A 1 381 ? -3.981 15.393 35.925 1.00 61.12 381 THR A CA 1
ATOM 3058 C C . THR A 1 381 ? -4.887 16.324 36.713 1.00 61.12 381 THR A C 1
ATOM 3060 O O . THR A 1 381 ? -4.581 16.584 37.874 1.00 61.12 381 THR A O 1
ATOM 3063 N N . SER A 1 382 ? -6.022 16.748 36.152 1.00 63.09 382 SER A N 1
ATOM 3064 C CA . SER A 1 382 ? -6.982 17.627 36.833 1.00 63.09 382 SER A CA 1
ATOM 3065 C C . SER A 1 382 ? -7.620 16.974 38.060 1.00 63.09 382 SER A C 1
ATOM 3067 O O . SER A 1 382 ? -7.940 17.653 39.031 1.00 63.09 382 SER A O 1
ATOM 3069 N N . SER A 1 383 ? -7.794 15.652 38.038 1.00 63.66 383 SER A N 1
ATOM 3070 C CA . SER A 1 383 ? -8.370 14.896 39.157 1.00 63.66 383 SER A CA 1
ATOM 3071 C C . SER A 1 383 ? -7.327 14.448 40.193 1.00 63.66 383 SER A C 1
ATOM 3073 O O . SER A 1 383 ? -7.664 14.224 41.359 1.00 63.66 383 SER A O 1
ATOM 3075 N N . PHE A 1 384 ? -6.055 14.324 39.799 1.00 64.19 384 PHE A N 1
ATOM 3076 C CA . PHE A 1 384 ? -5.028 13.636 40.588 1.00 64.19 384 PHE A CA 1
ATOM 3077 C C . PHE A 1 384 ? -3.917 14.537 41.136 1.00 64.19 384 PHE A C 1
ATOM 3079 O O . PHE A 1 384 ? -3.341 14.198 42.173 1.00 64.19 384 PHE A O 1
ATOM 3086 N N . LEU A 1 385 ? -3.591 15.642 40.458 1.00 68.44 385 LEU A N 1
ATOM 3087 C CA . LEU A 1 385 ? -2.532 16.564 40.866 1.00 68.44 385 LEU A CA 1
ATOM 3088 C C . LEU A 1 385 ? -3.145 17.805 41.514 1.00 68.44 385 LEU A C 1
ATOM 3090 O O . LEU A 1 385 ? -3.960 18.494 40.907 1.00 68.44 385 LEU A O 1
ATOM 3094 N N . LYS A 1 386 ? -2.726 18.108 42.744 1.00 72.19 386 LYS A N 1
ATOM 3095 C CA . LYS A 1 386 ? -3.079 19.354 43.436 1.00 72.19 386 LYS A CA 1
ATOM 3096 C C . LYS A 1 386 ? -1.818 20.168 43.687 1.00 72.19 386 LYS A C 1
ATOM 3098 O O . LYS A 1 386 ? -0.830 19.635 44.195 1.00 72.19 386 LYS A O 1
ATOM 3103 N N . LEU A 1 387 ? -1.859 21.448 43.323 1.00 71.31 387 LEU A N 1
ATOM 3104 C CA . LEU A 1 387 ? -0.812 22.399 43.676 1.00 71.31 387 LEU A CA 1
ATOM 3105 C C . LEU A 1 387 ? -1.023 22.844 45.123 1.00 71.31 387 LEU A C 1
ATOM 3107 O O . LEU A 1 387 ? -2.133 23.234 45.480 1.00 71.31 387 LEU A O 1
ATOM 3111 N N . ILE A 1 388 ? 0.026 22.789 45.941 1.00 69.81 388 ILE A N 1
ATOM 3112 C CA . ILE A 1 388 ? -0.003 23.294 47.313 1.00 69.81 388 ILE A CA 1
ATOM 3113 C C . ILE A 1 388 ? 1.134 24.311 47.480 1.00 69.81 388 ILE A C 1
ATOM 3115 O O . ILE A 1 388 ? 2.296 23.962 47.237 1.00 69.81 388 ILE A O 1
ATOM 3119 N N . PRO A 1 389 ? 0.824 25.560 47.879 1.00 62.12 389 PRO A N 1
ATOM 3120 C CA . PRO A 1 389 ? 1.834 26.541 48.253 1.00 62.12 389 PRO A CA 1
ATOM 3121 C C . PRO A 1 389 ? 2.667 26.032 49.434 1.00 62.12 389 PRO A C 1
ATOM 3123 O O . PRO A 1 389 ? 2.131 25.492 50.398 1.00 62.12 389 PRO A O 1
ATOM 3126 N N . SER A 1 390 ? 3.982 26.225 49.400 1.00 57.62 390 SER A N 1
ATOM 3127 C CA . SER A 1 390 ? 4.919 25.733 50.422 1.00 57.62 390 SER A CA 1
ATOM 3128 C C . SER A 1 390 ? 4.852 26.457 51.773 1.00 57.62 390 SER A C 1
ATOM 3130 O O . SER A 1 390 ? 5.830 26.430 52.521 1.00 57.62 390 SER A O 1
ATOM 3132 N N . THR A 1 391 ? 3.740 27.115 52.106 1.00 54.34 391 THR A N 1
ATOM 3133 C CA . THR A 1 391 ? 3.575 27.910 53.334 1.00 54.34 391 THR A CA 1
ATOM 3134 C C . THR A 1 391 ? 3.747 27.096 54.624 1.00 54.34 391 THR A C 1
ATOM 3136 O O . THR A 1 391 ? 3.868 27.684 55.694 1.00 54.34 391 THR A O 1
ATOM 3139 N N . GLU A 1 392 ? 3.835 25.766 54.530 1.00 53.06 392 GLU A N 1
ATOM 3140 C CA . GLU A 1 392 ? 4.053 24.846 55.653 1.00 53.06 392 GLU A CA 1
ATOM 3141 C C . GLU A 1 392 ? 5.528 24.532 55.973 1.00 53.06 392 GLU A C 1
ATOM 3143 O O . GLU A 1 392 ? 5.795 23.915 56.998 1.00 53.06 392 GLU A O 1
ATOM 3148 N N . ASN A 1 393 ? 6.512 24.941 55.158 1.00 50.81 393 ASN A N 1
ATOM 3149 C CA . ASN A 1 393 ? 7.922 24.595 55.408 1.00 50.81 393 ASN A CA 1
ATOM 3150 C C . ASN A 1 393 ? 8.835 25.831 55.360 1.00 50.81 393 ASN A C 1
ATOM 3152 O O . ASN A 1 393 ? 9.379 26.195 54.318 1.00 50.81 393 ASN A O 1
ATOM 3156 N N . ARG A 1 394 ? 8.997 26.491 56.514 1.00 47.66 394 ARG A N 1
ATOM 3157 C CA . ARG A 1 394 ? 9.661 27.802 56.665 1.00 47.66 394 ARG A CA 1
ATOM 3158 C C . ARG A 1 394 ? 11.194 27.813 56.536 1.00 47.66 394 ARG A C 1
ATOM 3160 O O . ARG A 1 394 ? 11.783 28.875 56.696 1.00 47.66 394 ARG A O 1
ATOM 3167 N N . HIS A 1 395 ? 11.860 26.701 56.213 1.00 47.25 395 HIS A N 1
ATOM 3168 C CA . HIS A 1 395 ? 13.330 26.631 56.312 1.00 47.25 395 HIS A CA 1
ATOM 3169 C C . HIS A 1 395 ? 14.077 26.074 55.094 1.00 47.25 395 HIS A C 1
ATOM 3171 O O . HIS A 1 395 ? 15.209 25.623 55.230 1.00 47.25 395 HIS A O 1
ATOM 3177 N N . SER A 1 396 ? 13.517 26.137 53.880 1.00 48.22 396 SER A N 1
ATOM 3178 C CA . SER A 1 396 ? 14.293 25.766 52.687 1.00 48.22 396 SER A CA 1
ATOM 3179 C C . SER A 1 396 ? 14.206 26.798 51.568 1.00 48.22 396 SER A C 1
ATOM 3181 O O . SER A 1 396 ? 13.292 26.790 50.753 1.00 48.22 396 SER A O 1
ATOM 3183 N N . THR A 1 397 ? 15.222 27.659 51.492 1.00 50.78 397 THR A N 1
ATOM 3184 C CA . THR A 1 397 ? 15.454 28.615 50.392 1.00 50.78 397 THR A CA 1
ATOM 3185 C C . THR A 1 397 ? 15.910 27.944 49.090 1.00 50.78 397 THR A C 1
ATOM 3187 O O . THR A 1 397 ? 16.102 28.614 48.078 1.00 50.78 397 THR A O 1
ATOM 3190 N N . ARG A 1 398 ? 16.085 26.614 49.097 1.00 54.44 398 ARG A N 1
ATOM 3191 C CA . ARG A 1 398 ? 16.560 25.813 47.957 1.00 54.44 398 ARG A CA 1
ATOM 3192 C C . ARG A 1 398 ? 15.462 24.994 47.272 1.00 54.44 398 ARG A C 1
ATOM 3194 O O . ARG A 1 398 ? 15.763 24.262 46.337 1.00 54.44 398 ARG A O 1
ATOM 3201 N N . VAL A 1 399 ? 14.207 25.092 47.714 1.00 60.94 399 VAL A N 1
ATOM 3202 C CA . VAL A 1 399 ? 13.115 24.224 47.244 1.00 60.94 399 VAL A CA 1
ATOM 3203 C C . VAL A 1 399 ? 11.980 25.046 46.638 1.00 60.94 399 VAL A C 1
ATOM 3205 O O . VAL A 1 399 ? 11.644 26.116 47.134 1.00 60.94 399 VAL A O 1
ATOM 3208 N N . ASN A 1 400 ? 11.384 24.531 45.560 1.00 73.25 400 ASN A N 1
ATOM 3209 C CA . ASN A 1 400 ? 10.244 25.147 44.888 1.00 73.25 400 ASN A CA 1
ATOM 3210 C C . ASN A 1 400 ? 9.013 25.268 45.805 1.00 73.25 400 ASN A C 1
ATOM 3212 O O . ASN A 1 400 ? 8.612 24.318 46.484 1.00 73.25 400 ASN A O 1
ATOM 3216 N N . SER A 1 401 ? 8.419 26.457 45.781 1.00 74.56 401 SER A N 1
ATOM 3217 C CA . SER A 1 401 ? 7.268 26.890 46.573 1.00 74.56 401 SER A CA 1
ATOM 3218 C C . SER A 1 401 ? 5.916 26.453 46.008 1.00 74.56 401 SER A C 1
ATOM 3220 O O . SER A 1 401 ? 4.927 26.395 46.732 1.00 74.56 401 SER A O 1
ATOM 3222 N N . ASN A 1 402 ? 5.881 26.081 44.733 1.00 78.88 402 ASN A N 1
ATOM 3223 C CA . ASN A 1 402 ? 4.727 25.544 44.027 1.00 78.88 402 ASN A CA 1
ATOM 3224 C C . ASN A 1 402 ? 4.849 24.020 43.950 1.00 78.88 402 ASN A C 1
ATOM 3226 O O . ASN A 1 402 ? 5.127 23.473 42.881 1.00 78.88 402 ASN A O 1
ATOM 3230 N N . LYS A 1 403 ? 4.684 23.317 45.076 1.00 80.25 403 LYS A N 1
ATOM 3231 C CA . LYS A 1 403 ? 4.790 21.852 45.081 1.00 80.25 403 LYS A CA 1
ATOM 3232 C C . LYS A 1 403 ? 3.521 21.212 44.540 1.00 80.25 403 LYS A C 1
ATOM 3234 O O . LYS A 1 403 ? 2.408 21.636 44.836 1.00 80.25 403 LYS A O 1
ATOM 3239 N N . ILE A 1 404 ? 3.697 20.147 43.772 1.00 81.44 404 ILE A N 1
ATOM 3240 C CA . ILE A 1 404 ? 2.613 19.300 43.289 1.00 81.44 404 ILE A CA 1
ATOM 3241 C C . ILE A 1 404 ? 2.544 18.065 44.178 1.00 81.44 404 ILE A C 1
ATOM 3243 O O . ILE A 1 404 ? 3.529 17.338 44.325 1.00 81.44 404 ILE A O 1
ATOM 3247 N N . ILE A 1 405 ? 1.368 17.799 44.738 1.00 76.56 405 ILE A N 1
ATOM 3248 C CA . ILE A 1 405 ? 1.084 16.559 45.456 1.00 76.56 405 ILE A CA 1
ATOM 3249 C C . ILE A 1 405 ? 0.159 15.701 44.601 1.00 76.56 405 ILE A C 1
ATOM 3251 O O . ILE A 1 405 ? -0.777 16.192 43.968 1.00 76.56 405 ILE A O 1
ATOM 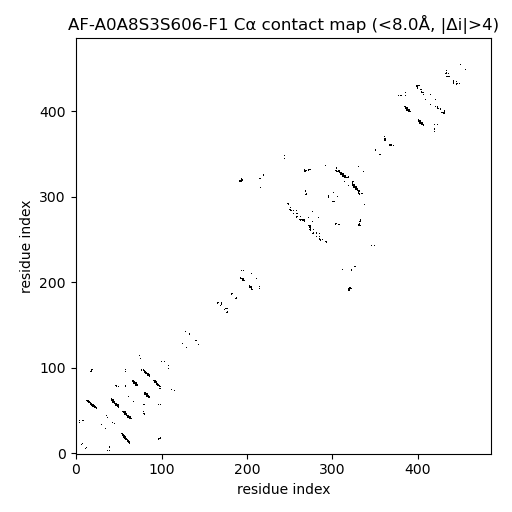3255 N N . HIS A 1 406 ? 0.441 14.404 44.585 1.00 75.31 406 HIS A N 1
ATOM 3256 C CA . HIS A 1 406 ? -0.407 13.400 43.966 1.00 75.31 406 HIS A CA 1
ATOM 3257 C C . HIS A 1 406 ? -1.124 12.566 45.034 1.00 75.31 406 HIS A C 1
ATOM 3259 O O . HIS A 1 406 ? -0.614 12.376 46.140 1.00 75.31 406 HIS A O 1
ATOM 3265 N N . GLN A 1 407 ? -2.283 12.002 44.698 1.00 72.69 407 GLN A N 1
ATOM 3266 C CA . GLN A 1 407 ? -2.979 11.075 45.597 1.00 72.69 407 GLN A CA 1
ATOM 3267 C C . GLN A 1 407 ? -2.163 9.788 45.831 1.00 72.69 407 GLN A C 1
ATOM 3269 O O . GLN A 1 407 ? -1.301 9.415 45.025 1.00 72.69 407 GLN A O 1
ATOM 3274 N N . ARG A 1 408 ? -2.428 9.095 46.947 1.00 72.38 408 ARG A N 1
ATOM 3275 C CA . ARG A 1 408 ? -1.820 7.785 47.232 1.00 72.38 408 ARG A CA 1
ATOM 3276 C C . ARG A 1 408 ? -2.267 6.770 46.180 1.00 72.38 408 ARG A C 1
ATOM 3278 O O . ARG A 1 408 ? -3.432 6.726 45.800 1.00 72.38 408 ARG A O 1
ATOM 3285 N N . PHE A 1 409 ? -1.341 5.932 45.735 1.00 73.50 409 PHE A N 1
ATOM 3286 C CA . PHE A 1 409 ? -1.598 4.880 44.755 1.00 73.50 409 PHE A CA 1
ATOM 3287 C C . PHE A 1 409 ? -1.246 3.509 45.334 1.00 73.50 409 PHE A C 1
ATOM 3289 O O . PHE A 1 409 ? -0.270 3.375 46.066 1.00 73.50 409 PHE A O 1
ATOM 3296 N N . LYS A 1 410 ? -2.044 2.491 44.993 1.00 71.44 410 LYS A N 1
ATOM 3297 C CA . LYS A 1 410 ? -1.889 1.116 45.504 1.00 71.44 410 LYS A CA 1
ATOM 3298 C C . LYS A 1 410 ? -1.103 0.187 44.566 1.00 71.44 410 LYS A C 1
ATOM 3300 O O . LYS A 1 410 ? -0.663 -0.870 44.989 1.00 71.44 410 LYS A O 1
ATOM 3305 N N . THR A 1 411 ? -0.908 0.572 43.303 1.00 74.00 411 THR A N 1
ATOM 3306 C CA . THR A 1 411 ? -0.285 -0.279 42.268 1.00 74.00 411 THR A CA 1
ATOM 3307 C C . THR A 1 411 ? 1.034 0.301 41.757 1.00 74.00 411 THR A C 1
ATOM 3309 O O . THR A 1 411 ? 1.133 1.519 41.564 1.00 74.00 411 THR A O 1
ATOM 3312 N N . SER A 1 412 ? 1.996 -0.563 41.419 1.00 71.81 412 SER A N 1
ATOM 3313 C CA . SER A 1 412 ? 3.268 -0.187 40.776 1.00 71.81 412 SER A CA 1
ATOM 3314 C C . SER A 1 412 ? 3.071 0.522 39.429 1.00 71.81 412 SER A C 1
ATOM 3316 O O . SER A 1 412 ? 3.752 1.508 39.149 1.00 71.81 412 SER A O 1
ATOM 3318 N N . LEU A 1 413 ? 2.074 0.103 38.639 1.00 70.38 413 LEU A N 1
ATOM 3319 C CA . LEU A 1 413 ? 1.712 0.745 37.371 1.00 70.38 413 LEU A CA 1
ATOM 3320 C C . LEU A 1 413 ? 1.407 2.240 37.562 1.00 70.38 413 LEU A C 1
ATOM 3322 O O . LEU A 1 413 ? 1.926 3.092 36.842 1.00 70.38 413 LEU A O 1
ATOM 3326 N N . ARG A 1 414 ? 0.620 2.579 38.592 1.00 70.31 414 ARG A N 1
ATOM 3327 C CA . ARG A 1 414 ? 0.283 3.973 38.913 1.00 70.31 414 ARG A CA 1
ATOM 3328 C C . ARG A 1 414 ? 1.467 4.746 39.497 1.00 70.31 414 ARG A C 1
ATOM 3330 O O . ARG A 1 414 ? 1.645 5.904 39.124 1.00 70.31 414 ARG A O 1
ATOM 3337 N N . LYS A 1 415 ? 2.312 4.115 40.327 1.00 72.88 415 LYS A N 1
ATOM 3338 C CA . LYS A 1 415 ? 3.565 4.709 40.846 1.00 72.88 415 LYS A CA 1
ATOM 3339 C C . LYS A 1 415 ? 4.475 5.217 39.724 1.00 72.88 415 LYS A C 1
ATOM 3341 O O . LYS A 1 415 ? 5.093 6.269 39.869 1.00 72.88 415 LYS A O 1
ATOM 3346 N N . ASN A 1 416 ? 4.534 4.476 38.618 1.00 74.31 416 ASN A N 1
ATOM 3347 C CA . ASN A 1 416 ? 5.413 4.759 37.482 1.00 74.31 416 ASN A CA 1
ATOM 3348 C C . ASN A 1 416 ? 4.722 5.549 36.354 1.00 74.31 416 ASN A C 1
ATOM 3350 O O . ASN A 1 416 ? 5.333 5.831 35.319 1.00 74.31 416 ASN A O 1
ATOM 3354 N N . SER A 1 417 ? 3.459 5.942 36.549 1.00 73.38 417 SER A N 1
ATOM 3355 C CA . SER A 1 417 ? 2.720 6.753 35.581 1.00 73.38 417 SER A CA 1
ATOM 3356 C C . SER A 1 417 ? 3.401 8.104 35.330 1.00 73.38 417 SER A C 1
ATOM 3358 O O . SER A 1 417 ? 4.094 8.658 36.187 1.00 73.38 417 SER A O 1
ATOM 3360 N N . PHE A 1 418 ? 3.216 8.638 34.122 1.00 72.00 418 PHE A N 1
ATOM 3361 C CA . PHE A 1 418 ? 3.833 9.897 33.699 1.00 72.00 418 PHE A CA 1
ATOM 3362 C C . PHE A 1 418 ? 3.492 11.067 34.635 1.00 72.00 418 PHE A C 1
ATOM 3364 O O . PHE A 1 418 ? 4.387 11.813 35.018 1.00 72.00 418 PHE A O 1
ATOM 3371 N N . SER A 1 419 ? 2.235 11.183 35.076 1.00 71.44 419 SER A N 1
ATOM 3372 C CA . SER A 1 419 ? 1.780 12.255 35.974 1.00 71.44 419 SER A CA 1
ATOM 3373 C C . SER A 1 419 ? 2.492 12.239 37.335 1.00 71.44 419 SER A C 1
ATOM 3375 O O . SER A 1 419 ? 2.880 13.294 37.832 1.00 71.44 419 SER A O 1
ATOM 3377 N N . VAL A 1 420 ? 2.751 11.056 37.908 1.00 76.00 420 VAL A N 1
ATOM 3378 C CA . VAL A 1 420 ? 3.542 10.911 39.146 1.00 76.00 420 VAL A CA 1
ATOM 3379 C C . VAL A 1 420 ? 5.015 11.255 38.908 1.00 76.00 420 VAL A C 1
ATOM 3381 O O . VAL A 1 420 ? 5.628 11.944 39.725 1.00 76.00 420 VAL A O 1
ATOM 3384 N N . ARG A 1 421 ? 5.598 10.796 37.792 1.00 78.94 421 ARG A N 1
ATOM 3385 C CA . ARG A 1 421 ? 7.006 11.070 37.454 1.00 78.94 421 ARG A CA 1
ATOM 3386 C C . ARG A 1 421 ? 7.261 12.562 37.224 1.00 78.94 421 ARG A C 1
ATOM 3388 O O . ARG A 1 421 ? 8.208 13.101 37.789 1.00 78.94 421 ARG A O 1
ATOM 3395 N N . ILE A 1 422 ? 6.386 13.240 36.482 1.00 77.69 422 ILE A N 1
ATOM 3396 C CA . ILE A 1 422 ? 6.488 14.683 36.238 1.00 77.69 422 ILE A CA 1
ATOM 3397 C C . ILE A 1 422 ? 6.309 15.489 37.523 1.00 77.69 422 ILE A C 1
ATOM 3399 O O . ILE A 1 422 ? 7.071 16.425 37.735 1.00 77.69 422 ILE A O 1
ATOM 3403 N N . ALA A 1 423 ? 5.389 15.116 38.420 1.00 79.25 423 ALA A N 1
ATOM 3404 C CA . ALA A 1 423 ? 5.247 15.801 39.708 1.00 79.25 423 ALA A CA 1
ATOM 3405 C C . ALA A 1 423 ? 6.537 15.730 40.548 1.00 79.25 423 ALA A C 1
ATOM 3407 O O . ALA A 1 423 ? 6.948 16.726 41.141 1.00 79.25 423 ALA A O 1
ATOM 3408 N N . LYS A 1 424 ? 7.227 14.579 40.550 1.00 77.50 424 LYS A N 1
ATOM 3409 C CA . LYS A 1 424 ? 8.535 14.438 41.215 1.00 77.50 424 LYS A CA 1
ATOM 3410 C C . LYS A 1 424 ? 9.594 15.350 40.602 1.00 77.50 424 LYS A C 1
ATOM 3412 O O . LYS A 1 424 ? 10.351 15.959 41.346 1.00 77.50 424 LYS A O 1
ATOM 3417 N N . LEU A 1 425 ? 9.642 15.448 39.275 1.00 81.00 425 LEU A N 1
ATOM 3418 C CA . LEU A 1 425 ? 10.592 16.319 38.579 1.00 81.00 425 LEU A CA 1
ATOM 3419 C C . LEU A 1 425 ? 10.287 17.794 38.822 1.00 81.00 425 LEU A C 1
ATOM 3421 O O . LEU A 1 425 ? 11.178 18.542 39.200 1.00 81.00 425 LEU A O 1
ATOM 3425 N N . TRP A 1 426 ? 9.022 18.192 38.704 1.00 84.06 426 TRP A N 1
ATOM 3426 C CA . TRP A 1 426 ? 8.562 19.545 39.007 1.00 84.06 426 TRP A CA 1
ATOM 3427 C C . TRP A 1 426 ? 8.926 19.977 40.432 1.00 84.06 426 TRP A C 1
ATOM 3429 O O . TRP A 1 426 ? 9.390 21.094 40.651 1.00 84.06 426 TRP A O 1
ATOM 3439 N N . ASN A 1 427 ? 8.771 19.079 41.408 1.00 84.00 427 ASN A N 1
ATOM 3440 C CA . ASN A 1 427 ? 9.113 19.358 42.803 1.00 84.00 427 ASN A CA 1
ATOM 3441 C C . ASN A 1 427 ? 10.626 19.474 43.057 1.00 84.00 427 ASN A C 1
ATOM 3443 O O . ASN A 1 427 ? 11.006 20.044 44.078 1.00 84.00 427 ASN A O 1
ATOM 3447 N N . LYS A 1 428 ? 11.471 18.939 42.163 1.00 81.31 428 LYS A N 1
ATOM 3448 C CA . LYS A 1 428 ? 12.935 19.092 42.209 1.00 81.31 428 LYS A CA 1
ATOM 3449 C C . LYS A 1 428 ? 13.416 20.395 41.566 1.00 81.31 428 LYS A C 1
ATOM 3451 O O . LYS A 1 428 ? 14.500 20.853 41.902 1.00 81.31 428 LYS A O 1
ATOM 3456 N N . LEU A 1 429 ? 12.634 20.988 40.660 1.00 85.19 429 LEU A N 1
ATOM 3457 C CA . LEU A 1 429 ? 13.007 22.252 40.023 1.00 85.19 429 LEU A CA 1
ATOM 3458 C C . LEU A 1 429 ? 13.111 23.374 41.068 1.00 85.19 429 LEU A C 1
ATOM 3460 O O . LEU A 1 429 ? 12.337 23.381 42.022 1.00 85.19 429 LEU A O 1
ATOM 3464 N N . PRO A 1 430 ? 14.016 24.349 40.895 1.00 84.94 430 PRO A N 1
ATOM 3465 C CA . PRO A 1 430 ? 14.116 25.496 41.787 1.00 84.94 430 PRO A CA 1
ATOM 3466 C C . PRO A 1 430 ? 13.068 26.567 41.460 1.00 84.94 430 PRO A C 1
ATOM 3468 O O . PRO A 1 430 ? 12.611 26.700 40.322 1.00 84.94 430 PRO A O 1
ATOM 3471 N N . ASP A 1 431 ? 12.771 27.415 42.447 1.00 84.56 431 ASP A N 1
ATOM 3472 C CA . ASP A 1 431 ? 11.795 28.512 42.348 1.00 84.56 431 ASP A CA 1
ATOM 3473 C C . ASP A 1 431 ? 12.055 29.453 41.161 1.00 84.56 431 ASP A C 1
ATOM 3475 O O . ASP A 1 431 ? 11.124 29.917 40.504 1.00 84.56 431 ASP A O 1
ATOM 3479 N N . LYS A 1 432 ? 13.334 29.693 40.832 1.00 84.44 432 LYS A N 1
ATOM 3480 C CA . LYS A 1 432 ? 13.723 30.508 39.673 1.00 84.44 432 LYS A CA 1
ATOM 3481 C C . LYS A 1 432 ? 13.124 29.978 38.365 1.00 84.44 432 LYS A C 1
ATOM 3483 O O . LYS A 1 432 ? 12.803 30.781 37.494 1.00 84.44 432 LYS A O 1
ATOM 3488 N N . VAL A 1 433 ? 12.961 28.660 38.225 1.00 86.19 433 VAL A N 1
ATOM 3489 C CA . VAL A 1 433 ? 12.357 28.024 37.047 1.00 86.19 433 VAL A CA 1
ATOM 3490 C C . VAL A 1 433 ? 10.837 28.030 37.178 1.00 86.19 433 VAL A C 1
ATOM 3492 O O . VAL A 1 433 ? 10.157 28.521 36.283 1.00 86.19 433 VAL A O 1
ATOM 3495 N N . THR A 1 434 ? 10.294 27.556 38.301 1.00 84.62 434 THR A N 1
ATOM 3496 C CA . THR A 1 434 ? 8.845 27.334 38.469 1.00 84.62 434 THR A CA 1
ATOM 3497 C C . THR A 1 434 ? 8.015 28.614 38.596 1.00 84.62 434 THR A C 1
ATOM 3499 O O . THR A 1 434 ? 6.835 28.596 38.256 1.00 84.62 434 THR A O 1
ATOM 3502 N N . LYS A 1 435 ? 8.615 29.738 39.016 1.00 84.81 435 LYS A N 1
ATOM 3503 C CA . LYS A 1 435 ? 7.987 31.076 39.078 1.00 84.81 435 LYS A CA 1
ATOM 3504 C C . LYS A 1 435 ? 8.245 31.938 37.837 1.00 84.81 435 LYS A C 1
ATOM 3506 O O . LYS A 1 435 ? 8.226 33.167 37.906 1.00 84.81 435 LYS A O 1
ATOM 3511 N N . ALA A 1 436 ? 8.568 31.335 36.698 1.00 86.81 436 ALA A N 1
ATOM 3512 C CA . ALA A 1 436 ? 8.764 32.101 35.475 1.00 86.81 436 ALA A CA 1
ATOM 3513 C C . ALA A 1 436 ? 7.470 32.841 35.059 1.00 86.81 436 ALA A C 1
ATOM 3515 O O . ALA A 1 436 ? 6.400 32.237 35.061 1.00 86.81 436 ALA A O 1
ATOM 3516 N N . PRO A 1 437 ? 7.548 34.125 34.659 1.00 87.50 437 PRO A N 1
ATOM 3517 C CA . PRO A 1 437 ? 6.370 34.953 34.377 1.00 87.50 437 PRO A CA 1
ATOM 3518 C C . PRO A 1 437 ? 5.672 34.600 33.054 1.00 87.50 437 PRO A C 1
ATOM 3520 O O . PRO A 1 437 ? 4.598 35.114 32.761 1.00 87.50 437 PRO A O 1
ATOM 3523 N N . SER A 1 438 ? 6.282 33.753 32.221 1.00 87.38 438 SER A N 1
ATOM 3524 C CA . SER A 1 438 ? 5.710 33.295 30.954 1.00 87.38 438 SER A CA 1
ATOM 3525 C C . SER A 1 438 ? 6.228 31.908 30.583 1.00 87.38 438 SER A C 1
ATOM 3527 O O . SER A 1 438 ? 7.298 31.494 31.032 1.00 87.38 438 SER A O 1
ATOM 3529 N N . ILE A 1 439 ? 5.507 31.213 29.700 1.00 79.44 439 ILE A N 1
ATOM 3530 C CA . ILE A 1 439 ? 5.886 29.881 29.195 1.00 79.44 439 ILE A CA 1
ATOM 3531 C C . ILE A 1 439 ? 7.263 29.906 28.516 1.00 79.44 439 ILE A C 1
ATOM 3533 O O . ILE A 1 439 ? 8.065 28.998 28.713 1.00 79.44 439 ILE A O 1
ATOM 3537 N N . ASN A 1 440 ? 7.568 30.947 27.737 1.00 79.94 440 ASN A N 1
ATOM 3538 C CA . ASN A 1 440 ? 8.874 31.061 27.082 1.00 79.94 440 ASN A CA 1
ATOM 3539 C C . ASN A 1 440 ? 9.990 31.330 28.098 1.00 79.94 440 ASN A C 1
ATOM 3541 O O . ASN A 1 440 ? 11.069 30.754 27.989 1.00 79.94 440 ASN A O 1
ATOM 3545 N N . SER A 1 441 ? 9.724 32.144 29.128 1.00 85.25 441 SER A N 1
ATOM 3546 C CA . SER A 1 441 ? 10.682 32.339 30.220 1.00 85.25 441 SER A CA 1
ATOM 3547 C C . SER A 1 441 ? 10.899 31.044 31.007 1.00 85.25 441 SER A C 1
ATOM 3549 O O . SER A 1 441 ? 12.035 30.731 31.344 1.00 85.25 441 SER A O 1
ATOM 3551 N N . PHE A 1 442 ? 9.841 30.260 31.236 1.00 88.31 442 PHE A N 1
ATOM 3552 C CA . PHE A 1 442 ? 9.920 28.951 31.882 1.00 88.31 442 PHE A CA 1
ATOM 3553 C C . PHE A 1 442 ? 10.827 28.003 31.098 1.00 88.31 442 PHE A C 1
ATOM 3555 O O . PHE A 1 442 ? 11.796 27.509 31.662 1.00 88.31 442 PHE A O 1
ATOM 3562 N N . LYS A 1 443 ? 10.569 27.820 29.794 1.00 82.06 443 LYS A N 1
ATOM 3563 C CA . LYS A 1 443 ? 11.380 26.966 28.908 1.00 82.06 443 LYS A CA 1
ATOM 3564 C C . LYS A 1 443 ? 12.853 27.362 28.941 1.00 82.06 443 LYS A C 1
ATOM 3566 O O . LYS A 1 443 ? 13.687 26.556 29.321 1.00 82.06 443 LYS A O 1
ATOM 3571 N N . ASN A 1 444 ? 13.156 28.640 28.716 1.00 83.94 444 ASN A N 1
ATOM 3572 C CA . ASN A 1 444 ? 14.539 29.124 28.704 1.00 83.94 444 ASN A CA 1
ATOM 3573 C C . ASN A 1 444 ? 15.250 28.984 30.062 1.00 83.94 444 ASN A C 1
ATOM 3575 O O . ASN A 1 444 ? 16.478 28.940 30.111 1.00 83.94 444 ASN A O 1
ATOM 3579 N N . ARG A 1 445 ? 14.517 29.022 31.184 1.00 88.12 445 ARG A N 1
ATOM 3580 C CA . ARG A 1 445 ? 15.083 28.800 32.527 1.00 88.12 445 ARG A CA 1
ATOM 3581 C C . ARG A 1 445 ? 15.246 27.312 32.831 1.00 88.12 445 ARG A C 1
ATOM 3583 O O . ARG A 1 445 ? 16.188 26.960 33.530 1.00 88.12 445 ARG A O 1
ATOM 3590 N N . LEU A 1 446 ? 14.344 26.476 32.322 1.00 86.12 446 LEU A N 1
ATOM 3591 C CA . LEU A 1 446 ? 14.378 25.024 32.445 1.00 86.12 446 LEU A CA 1
ATOM 3592 C C . LEU A 1 446 ? 15.521 24.425 31.624 1.00 86.12 446 LEU A C 1
ATOM 3594 O O . LEU A 1 446 ? 16.306 23.664 32.174 1.00 86.12 446 LEU A O 1
ATOM 3598 N N . ASP A 1 447 ? 15.665 24.838 30.364 1.00 82.81 447 ASP A N 1
ATOM 3599 C CA . ASP A 1 447 ? 16.742 24.392 29.476 1.00 82.81 447 ASP A CA 1
ATOM 3600 C C . ASP A 1 447 ? 18.107 24.722 30.090 1.00 82.81 447 ASP A C 1
ATOM 3602 O O . ASP A 1 447 ? 18.933 23.836 30.270 1.00 82.81 447 ASP A O 1
ATOM 3606 N N . ARG A 1 448 ? 18.288 25.961 30.571 1.00 82.00 448 ARG A N 1
ATOM 3607 C CA . ARG A 1 448 ? 19.494 26.363 31.314 1.00 82.00 448 ARG A CA 1
ATOM 3608 C C . ARG A 1 448 ? 19.694 25.613 32.629 1.00 82.00 448 ARG A C 1
ATOM 3610 O O . ARG A 1 448 ? 20.820 25.504 33.086 1.00 82.00 448 ARG A O 1
ATOM 3617 N N . TYR A 1 449 ? 18.631 25.169 33.298 1.00 81.31 449 TYR A N 1
ATOM 3618 C CA . TYR A 1 449 ? 18.764 24.387 34.530 1.00 81.31 449 TYR A CA 1
ATOM 3619 C C . TYR A 1 449 ? 19.228 22.957 34.227 1.00 81.31 449 TYR A C 1
ATOM 3621 O O . TYR A 1 449 ? 20.060 22.421 34.950 1.00 81.31 449 TYR A O 1
ATOM 3629 N N . TRP A 1 450 ? 18.724 22.365 33.145 1.00 78.75 450 TRP A N 1
ATOM 3630 C CA . TRP A 1 450 ? 19.074 21.011 32.722 1.00 78.75 450 TRP A CA 1
ATOM 3631 C C . TRP A 1 450 ? 20.388 20.909 31.951 1.00 78.75 450 TRP A C 1
ATOM 3633 O O . TRP A 1 450 ? 20.990 19.846 31.961 1.00 78.75 450 TRP A O 1
ATOM 3643 N N . GLU A 1 451 ? 20.870 21.990 31.342 1.00 73.25 451 GLU A N 1
ATOM 3644 C CA . GLU A 1 451 ? 22.179 22.030 30.674 1.00 73.25 451 GLU A CA 1
ATOM 3645 C C . GLU A 1 451 ? 23.352 21.783 31.646 1.00 73.25 451 GLU A C 1
ATOM 3647 O O . GLU A 1 451 ? 24.383 21.262 31.237 1.00 73.25 451 GLU A O 1
ATOM 3652 N N . TYR A 1 452 ? 23.172 22.084 32.940 1.00 61.12 452 TYR A N 1
ATOM 3653 C CA . TYR A 1 452 ? 24.170 21.860 33.998 1.00 61.12 452 TYR A CA 1
ATOM 3654 C C . TYR A 1 452 ? 23.911 20.617 34.867 1.00 61.12 452 TYR A C 1
ATOM 3656 O O . TYR A 1 452 ? 24.776 20.242 35.655 1.00 61.12 452 TYR A O 1
ATOM 3664 N N . GLU A 1 453 ? 22.742 19.975 34.760 1.00 62.91 453 GLU A N 1
ATOM 3665 C CA . GLU A 1 453 ? 22.467 18.699 35.431 1.00 62.91 453 GLU A CA 1
ATOM 3666 C C . GLU A 1 453 ? 22.572 17.559 34.414 1.00 62.91 453 GLU A C 1
ATOM 3668 O O . GLU A 1 453 ? 21.609 17.234 33.722 1.00 62.91 453 GLU A O 1
ATOM 3673 N N . GLU A 1 454 ? 23.744 16.929 34.350 1.00 50.88 454 GLU A N 1
ATOM 3674 C CA . GLU A 1 454 ? 24.163 15.916 33.364 1.00 50.88 454 GLU A CA 1
ATOM 3675 C C . GLU A 1 454 ? 23.330 14.605 33.336 1.00 50.88 454 GLU A C 1
ATOM 3677 O O . GLU A 1 454 ? 23.742 13.607 32.757 1.00 50.88 454 GLU A O 1
ATOM 3682 N N . ILE A 1 455 ? 22.146 14.549 33.960 1.00 51.91 455 ILE A N 1
ATOM 3683 C CA . ILE A 1 455 ? 21.512 13.279 34.360 1.00 51.91 455 ILE A CA 1
ATOM 3684 C C . ILE A 1 455 ? 20.102 13.048 33.785 1.00 51.91 455 ILE A C 1
ATOM 3686 O O . ILE A 1 455 ? 19.648 11.909 33.744 1.00 51.91 455 ILE A O 1
ATOM 3690 N N . TYR A 1 456 ? 19.379 14.043 33.262 1.00 48.53 456 TYR A N 1
ATOM 3691 C CA . TYR A 1 456 ? 17.939 13.832 32.995 1.00 48.53 456 TYR A CA 1
ATOM 3692 C C . TYR A 1 456 ? 17.518 13.475 31.567 1.00 48.53 456 TYR A C 1
ATOM 3694 O O . TYR A 1 456 ? 16.335 13.209 31.362 1.00 48.53 456 TYR A O 1
ATOM 3702 N N . TYR A 1 457 ? 18.427 13.396 30.588 1.00 40.91 457 TYR A N 1
ATOM 3703 C CA . TYR A 1 457 ? 18.061 12.977 29.221 1.00 40.91 457 TYR A CA 1
ATOM 3704 C C . TYR A 1 457 ? 18.283 11.481 28.927 1.00 40.91 457 TYR A C 1
ATOM 3706 O O . TYR A 1 457 ? 17.696 10.958 27.977 1.00 40.91 457 TYR A O 1
ATOM 3714 N N . SER A 1 458 ? 19.067 10.767 29.740 1.00 41.62 458 SER A N 1
ATOM 3715 C CA . SER A 1 458 ? 19.343 9.331 29.567 1.00 41.62 458 SER A CA 1
ATOM 3716 C C . SER A 1 458 ? 18.199 8.431 30.065 1.00 41.62 458 SER A C 1
ATOM 3718 O O . SER A 1 458 ? 17.857 7.471 29.378 1.00 41.62 458 SER A O 1
ATOM 3720 N N . ASP A 1 459 ? 17.518 8.791 31.160 1.00 40.44 459 ASP A N 1
ATOM 3721 C CA . ASP A 1 459 ? 16.396 8.026 31.754 1.00 40.44 459 ASP A CA 1
ATOM 3722 C C . ASP A 1 459 ? 15.106 8.001 30.903 1.00 40.44 459 ASP A C 1
ATOM 3724 O O . ASP A 1 459 ? 14.185 7.217 31.153 1.00 40.44 459 ASP A O 1
ATOM 3728 N N . TYR A 1 460 ? 15.008 8.848 29.872 1.00 42.72 460 TYR A N 1
ATOM 3729 C CA . TYR A 1 460 ? 13.887 8.840 28.921 1.00 42.72 460 TYR A CA 1
ATOM 3730 C C . TYR A 1 460 ? 14.125 7.964 27.690 1.00 42.72 460 TYR A C 1
ATOM 3732 O O . TYR A 1 460 ? 13.209 7.814 26.870 1.00 42.72 460 TYR A O 1
ATOM 3740 N N . ARG A 1 461 ? 15.280 7.286 27.591 1.00 36.53 461 ARG A N 1
ATOM 3741 C CA . ARG A 1 461 ? 15.323 5.991 26.906 1.00 36.53 461 ARG A CA 1
ATOM 3742 C C . ARG A 1 461 ? 14.494 5.030 27.746 1.00 36.53 461 ARG A C 1
ATOM 3744 O O . ARG A 1 461 ? 15.008 4.268 28.549 1.00 36.53 461 ARG A O 1
ATOM 3751 N N . ALA A 1 462 ? 13.181 5.057 27.537 1.00 33.25 462 ALA A N 1
ATOM 3752 C CA . ALA A 1 462 ? 12.378 3.890 27.818 1.00 33.25 462 ALA A CA 1
ATOM 3753 C C . ALA A 1 462 ? 13.071 2.723 27.110 1.00 33.25 462 ALA A C 1
ATOM 3755 O O . ALA A 1 462 ? 13.093 2.667 25.875 1.00 33.25 462 ALA A O 1
ATOM 3756 N N . GLU A 1 463 ? 13.662 1.818 27.883 1.00 32.66 463 GLU A N 1
ATOM 3757 C CA . GLU A 1 463 ? 13.882 0.467 27.420 1.00 32.66 463 GLU A CA 1
ATOM 3758 C C . GLU A 1 463 ? 12.506 -0.061 27.012 1.00 32.66 463 GLU A C 1
ATOM 3760 O O . GLU A 1 463 ? 11.692 -0.518 27.808 1.00 32.66 463 GLU A O 1
ATOM 3765 N N . LEU A 1 464 ? 12.205 0.066 25.722 1.00 32.62 464 LEU A N 1
ATOM 3766 C CA . LEU A 1 464 ? 11.091 -0.593 25.054 1.00 32.62 464 LEU A CA 1
ATOM 3767 C C . LEU A 1 464 ? 11.416 -2.088 24.881 1.00 32.62 464 LEU A C 1
ATOM 3769 O O . LEU A 1 464 ? 11.127 -2.681 23.836 1.00 32.62 464 LEU A O 1
ATOM 3773 N N . THR A 1 465 ? 12.029 -2.699 25.894 1.00 29.94 465 THR A N 1
ATOM 3774 C CA . THR A 1 465 ? 12.158 -4.139 26.068 1.00 29.94 465 THR A CA 1
ATOM 3775 C C . THR A 1 465 ? 10.893 -4.597 26.780 1.00 29.94 465 THR A C 1
ATOM 3777 O O . THR A 1 465 ? 10.810 -4.783 27.988 1.00 29.94 465 THR A O 1
ATOM 3780 N N . GLY A 1 466 ? 9.841 -4.781 25.983 1.00 31.27 466 GLY A N 1
ATOM 3781 C CA . GLY A 1 466 ? 8.800 -5.731 26.344 1.00 31.27 466 GLY A CA 1
ATOM 3782 C C . GLY A 1 466 ? 9.422 -7.123 26.367 1.00 31.27 466 GLY A C 1
ATOM 3783 O O . GLY A 1 466 ? 9.339 -7.840 25.377 1.00 31.27 466 GLY A O 1
ATOM 3784 N N . SER A 1 467 ? 10.070 -7.456 27.476 1.00 27.44 467 SER A N 1
ATOM 3785 C CA . SER A 1 467 ? 10.528 -8.795 27.809 1.00 27.44 467 SER A CA 1
ATOM 3786 C C . SER A 1 467 ? 10.098 -9.042 29.244 1.00 27.44 467 SER A C 1
ATOM 3788 O O . SER A 1 467 ? 10.719 -8.567 30.191 1.00 27.44 467 SER A O 1
ATOM 3790 N N . SER A 1 468 ? 8.982 -9.749 29.402 1.00 30.27 468 SER A N 1
ATOM 3791 C CA . SER A 1 468 ? 8.641 -10.397 30.659 1.00 30.27 468 SER A CA 1
ATOM 3792 C C . SER A 1 468 ? 9.775 -11.350 31.026 1.00 30.27 468 SER A C 1
ATOM 3794 O O . SER A 1 468 ? 9.843 -12.451 30.491 1.00 30.27 468 SER A O 1
ATOM 3796 N N . ILE A 1 469 ? 10.658 -10.936 31.929 1.00 27.92 469 ILE A N 1
ATOM 3797 C CA . ILE A 1 469 ? 11.501 -11.871 32.665 1.00 27.92 469 ILE A CA 1
ATOM 3798 C C . ILE A 1 469 ? 10.751 -12.167 33.959 1.00 27.92 469 ILE A C 1
ATOM 3800 O O . ILE A 1 469 ? 10.725 -11.374 34.898 1.00 27.92 469 ILE A O 1
ATOM 3804 N N . ARG A 1 470 ? 10.051 -13.303 33.947 1.00 30.70 470 ARG A N 1
ATOM 3805 C CA . ARG A 1 470 ? 9.801 -14.076 35.162 1.00 30.70 470 ARG A CA 1
ATOM 3806 C C . ARG A 1 470 ? 11.147 -14.643 35.611 1.00 30.70 470 ARG A C 1
ATOM 3808 O O . ARG A 1 470 ? 11.856 -15.168 34.763 1.00 30.70 470 ARG A O 1
ATOM 3815 N N . ASN A 1 471 ? 11.450 -14.505 36.898 1.00 27.78 471 ASN A N 1
ATOM 3816 C CA . ASN A 1 471 ? 12.210 -15.410 37.778 1.00 27.78 471 ASN A CA 1
ATOM 3817 C C . ASN A 1 471 ? 12.249 -14.678 39.137 1.00 27.78 471 ASN A C 1
ATOM 3819 O O . ASN A 1 471 ? 12.811 -13.593 39.215 1.00 27.78 471 ASN A O 1
ATOM 3823 N N . ASN A 1 472 ? 11.397 -14.988 40.121 1.00 27.16 472 ASN A N 1
ATOM 3824 C CA . ASN A 1 472 ? 11.443 -16.131 41.045 1.00 27.16 472 ASN A CA 1
ATOM 3825 C C . ASN A 1 472 ? 12.857 -16.465 41.539 1.00 27.16 472 ASN A C 1
ATOM 3827 O O . ASN A 1 472 ? 13.678 -16.915 40.747 1.00 27.16 472 ASN A O 1
ATOM 3831 N N . GLY A 1 473 ? 13.062 -16.344 42.855 1.00 27.86 473 GLY A N 1
ATOM 3832 C CA . GLY A 1 473 ? 14.116 -17.044 43.590 1.00 27.86 473 GLY A CA 1
ATOM 3833 C C . GLY A 1 473 ? 14.994 -16.139 44.444 1.00 27.86 473 GLY A C 1
ATOM 3834 O O . GLY A 1 473 ? 15.786 -15.372 43.913 1.00 27.86 473 GLY A O 1
ATOM 3835 N N . ASP A 1 474 ? 14.834 -16.267 45.756 1.00 28.64 474 ASP A N 1
ATOM 3836 C CA . ASP A 1 474 ? 15.639 -15.688 46.831 1.00 28.64 474 ASP A CA 1
ATOM 3837 C C . ASP A 1 474 ? 17.155 -15.916 46.681 1.00 28.64 474 ASP A C 1
ATOM 3839 O O . ASP A 1 474 ? 17.581 -16.993 46.266 1.00 28.64 474 ASP A O 1
ATOM 3843 N N . ASN A 1 475 ? 17.979 -14.955 47.118 1.00 28.02 475 ASN A N 1
ATOM 3844 C CA . ASN A 1 475 ? 18.789 -15.114 48.335 1.00 28.02 475 ASN A CA 1
ATOM 3845 C C . ASN A 1 475 ? 19.713 -13.918 48.627 1.00 28.02 475 ASN A C 1
ATOM 3847 O O . ASN A 1 475 ? 20.231 -13.243 47.744 1.00 28.02 475 ASN A O 1
ATOM 3851 N N . ASN A 1 476 ? 19.864 -13.705 49.933 1.00 27.02 476 ASN A N 1
ATOM 3852 C CA . ASN A 1 476 ? 20.734 -12.783 50.657 1.00 27.02 476 ASN A CA 1
ATOM 3853 C C . ASN A 1 476 ? 22.245 -12.953 50.391 1.00 27.02 476 ASN A C 1
ATOM 3855 O O . ASN A 1 476 ? 22.679 -14.001 49.926 1.00 27.02 476 ASN A O 1
ATOM 3859 N N . GLN A 1 477 ? 22.986 -11.974 50.943 1.00 26.22 477 GLN A N 1
ATOM 3860 C CA . GLN A 1 477 ? 24.410 -11.921 51.355 1.00 26.22 477 GLN A CA 1
ATOM 3861 C C . GLN A 1 477 ? 25.299 -11.079 50.420 1.00 26.22 477 GLN A C 1
ATOM 3863 O O . GLN A 1 477 ? 25.390 -11.366 49.237 1.00 26.22 477 GLN A O 1
ATOM 3868 N N . LEU A 1 478 ? 25.745 -9.879 50.833 1.00 24.30 478 LEU A N 1
ATOM 3869 C CA . LEU A 1 478 ? 26.829 -9.524 51.787 1.00 24.30 478 LEU A CA 1
ATOM 3870 C C . LEU A 1 478 ? 28.242 -9.693 51.191 1.00 24.30 478 LEU A C 1
ATOM 3872 O O . LEU A 1 478 ? 28.462 -10.607 50.410 1.00 24.30 478 LEU A O 1
ATOM 3876 N N . TYR A 1 479 ? 29.151 -8.814 51.647 1.00 25.53 479 TYR A N 1
ATOM 3877 C CA . TYR A 1 479 ? 30.564 -8.554 51.286 1.00 25.53 479 TYR A CA 1
ATOM 3878 C C . TYR A 1 479 ? 30.758 -7.495 50.183 1.00 25.53 479 TYR A C 1
ATOM 3880 O O . TYR A 1 479 ? 30.3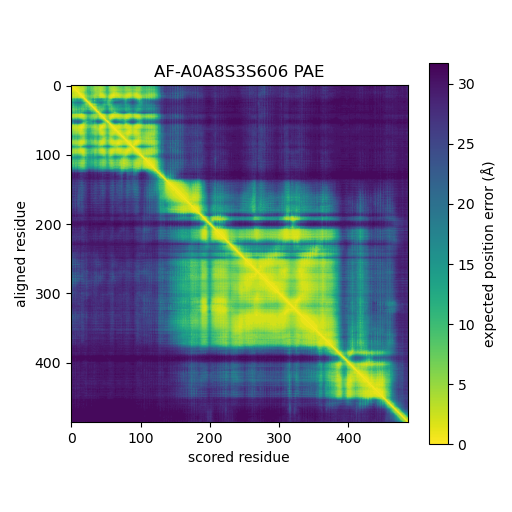87 -7.705 49.036 1.00 25.53 479 TYR A O 1
ATOM 3888 N N . GLU A 1 480 ? 31.046 -6.227 50.509 1.00 25.00 480 GLU A N 1
ATOM 3889 C CA . GLU A 1 480 ? 32.281 -5.616 51.067 1.00 25.00 480 GLU A CA 1
ATOM 3890 C C . GLU A 1 480 ? 33.497 -5.611 50.120 1.00 25.00 480 GLU A C 1
ATOM 3892 O O . GLU A 1 480 ? 33.922 -6.657 49.652 1.00 25.00 480 GLU A O 1
ATOM 3897 N N . SER A 1 481 ? 34.000 -4.377 49.927 1.00 25.30 481 SER A N 1
ATOM 3898 C CA . SER A 1 481 ? 35.386 -3.904 49.726 1.00 25.30 481 SER A CA 1
ATOM 3899 C C . SER A 1 481 ? 36.287 -4.494 48.628 1.00 25.30 481 SER A C 1
ATOM 3901 O O . SER A 1 481 ? 36.421 -5.698 48.458 1.00 25.30 481 SER A O 1
ATOM 3903 N N . GLY A 1 482 ? 37.025 -3.600 47.956 1.00 25.38 482 GLY A N 1
ATOM 3904 C CA . GLY A 1 482 ? 38.251 -3.965 47.239 1.00 25.38 482 GLY A CA 1
ATOM 3905 C C . GLY A 1 482 ? 38.560 -3.104 46.020 1.00 25.38 482 GLY A C 1
ATOM 3906 O O . GLY A 1 482 ? 38.066 -3.371 44.935 1.00 25.38 482 GLY A O 1
ATOM 3907 N N . GLU A 1 483 ? 39.361 -2.078 46.270 1.00 27.20 483 GLU A N 1
ATOM 3908 C CA . GLU A 1 483 ? 40.190 -1.248 45.391 1.00 27.20 483 GLU A CA 1
ATOM 3909 C C . GLU A 1 483 ? 40.787 -1.838 44.089 1.00 27.20 483 GLU A C 1
ATOM 3911 O O . GLU A 1 483 ? 40.991 -3.038 43.937 1.00 27.20 483 GLU A O 1
ATOM 3916 N N . GLU A 1 484 ? 41.187 -0.864 43.257 1.00 26.25 484 GLU A N 1
ATOM 3917 C CA . GLU A 1 484 ? 42.295 -0.820 42.286 1.00 26.25 484 GLU A CA 1
ATOM 3918 C C . GLU A 1 484 ? 42.033 -1.032 40.774 1.00 26.25 484 GLU A C 1
ATOM 3920 O O . GLU A 1 484 ? 41.700 -2.103 40.274 1.00 26.25 484 GLU A O 1
ATOM 3925 N N . GLU A 1 485 ? 42.237 0.098 40.080 1.00 27.69 485 GLU A N 1
ATOM 3926 C CA . GLU A 1 485 ? 42.568 0.355 38.669 1.00 27.69 485 GLU A CA 1
ATOM 3927 C C . GLU A 1 485 ? 43.729 -0.516 38.123 1.00 27.69 485 GLU A C 1
ATOM 3929 O O . GLU A 1 485 ? 44.446 -1.126 38.921 1.00 27.69 485 GLU A O 1
ATOM 3934 N N . PRO A 1 486 ? 43.988 -0.556 36.792 1.00 40.22 486 PRO A N 1
ATOM 3935 C CA . PRO A 1 486 ? 43.664 0.460 35.770 1.00 40.22 486 PRO A CA 1
ATOM 3936 C C . PRO A 1 486 ? 42.828 0.017 34.560 1.00 40.22 486 PRO A C 1
ATOM 3938 O O . PRO A 1 486 ? 42.784 -1.191 34.231 1.00 40.22 486 PRO A O 1
#

Secondary structure (DSSP, 8-state):
-HHHHHHHHHH--SEEEES----TT------HHHH--TTS--EEEEEEE--STT--EEEEEEETTSEEEEE----S-SSEEEEEEE-SSS-EEEEEEE---TTS-HHHHHHHHHHHHHHHHHHHHTSS-SSSTTSS-HHHHHHHHHHHHHHHHHHHHHHHHHHHHHHHTTTT-HHHHHHHHHHHSS----PPPPB---TTSS-PBP-SHHHHHHHHHHHHHHTS----SS-PPPP-----SSPPPP----HHHHHHHHHT--TTSPP-TT---HHHHHHTHHHHHHHHHHHHHHHHHHT---GGGG-EEEEEEE-SS-TT-GGGEEEEEEE-HHHHHHHHHHHHHHHHHHHHTT-S-TT--TT-TT--HHHHHHHHHHHHHHHHEEEEESTT-TT-TTS-SEEEEE---SSHHHHTSHHHHHHHHHHHS-HHHHT-SSHHHHHHHHHHHHSS-TTTTTTTS-------------------------

Sequence (486 aa):
MSELIVRTRDNKPNIIGITKVKPKTNRYKPSTAEYSIPEVGNYKMFEKKIKSDEGGCLLMYVDSNLEATEITIKTEFQENIFIKVKLNQNNKLLVGLIYRTPSNSFKEYNDKLVNLMSEATDMGKNILSKKIITKQDPETRAEYNTVRNQAKTSVNKQKKLFEKGLSENAKRNPKAIWSYIKSKSKTREGIGDLHVDTEDVKSDKTDDNKQKAEILSEYFTSVFTNEPQGNIPEPKHIPLDKKIEELNIGTDLFLKHLQKIKTDKSPGPDNLHPRLLFEVKEGIAEPLGIIFSQSLTQKVVPKDWKSALVSAIFKKGNKSQAKNYRPVSLTSVVCKIMEKIIREHIISYMKENKLFSNKQYGFISGRSTSLQLLEVHVIETSSFLKLIPSTENRHSTRVNSNKIIHQRFKTSLRKNSFSVRIAKLWNKLPDKVTKAPSINSFKNRLDRYWEYEEIYYSDYRAELTGSSIRNNGDNNQLYESGEEEP

Nearest PDB structures (foldseek):
  8c8j-assembly1_A  TM=7.620E-01  e=1.338E-07  Homo sapiens
  8uw3-assembly1_A  TM=4.329E-01  e=1.123E-09  Homo sapiens
  8sxu-assembly1_A  TM=5.354E-01  e=2.716E-07  Homo sapiens
  8gh6-assembly1_A  TM=5.130E-01  e=1.901E-04  Bombyx mori
  8ibz-assembly1_C  TM=6.314E-01  e=1.790E-03  Bombyx mori

Organism: Mytilus edulis (NCBI:txid6550)

Solvent-accessible surface area (backbone atoms only — not comparable to full-atom values): 30036 Å² total; per-residue (Å²): 107,70,67,58,49,52,54,40,64,77,63,62,62,62,63,46,80,43,72,71,75,50,65,85,85,62,89,78,77,82,55,78,70,76,71,50,59,86,91,69,58,70,57,44,79,48,81,44,78,47,91,54,97,64,49,43,36,39,41,35,37,32,35,58,93,49,60,67,45,81,50,90,73,96,65,89,64,90,47,61,51,35,37,40,34,51,77,53,100,87,44,72,46,81,48,76,48,69,56,80,64,90,86,58,55,71,66,63,52,49,54,53,49,51,49,50,52,47,51,57,47,43,68,60,22,78,77,62,68,89,88,61,90,84,70,90,57,75,64,66,52,52,52,50,51,49,54,51,50,52,51,53,49,51,53,52,51,51,51,50,52,52,54,49,54,37,60,74,37,28,86,84,40,50,61,61,40,52,49,51,52,49,72,71,42,91,67,79,87,67,88,55,56,31,57,46,92,52,100,85,56,84,64,48,64,46,90,47,72,65,56,48,49,49,56,41,49,53,53,58,55,70,73,52,80,79,77,74,97,62,86,74,77,82,75,84,84,73,94,61,98,69,76,86,74,82,86,80,61,52,38,65,62,43,34,58,50,35,76,67,54,64,53,90,48,82,43,14,74,71,62,53,38,39,46,56,50,47,74,47,24,83,77,47,18,46,62,50,24,52,55,49,49,49,25,63,76,70,72,47,78,62,73,63,56,78,39,57,46,72,43,79,42,82,72,57,82,61,69,38,42,63,86,26,41,40,84,44,71,34,43,24,56,67,50,52,51,52,55,47,52,56,49,51,54,54,52,48,54,35,57,78,67,62,68,64,57,96,83,60,30,78,98,39,90,97,45,37,72,65,55,47,50,46,52,53,46,51,61,51,41,73,76,39,52,44,81,43,71,46,86,87,58,96,82,53,99,77,53,32,46,74,28,52,47,66,69,92,72,95,47,71,72,60,61,69,28,67,72,52,50,49,35,55,52,57,45,68,40,40,44,81,33,78,66,37,94,40,72,68,53,24,49,61,38,43,52,61,52,50,74,75,44,95,65,75,76,67,76,70,59,67,77,83,68,90,62,90,77,84,76,88,83,90,81,87,82,87,86,83,88,82,87,84,85,135

pLDDT: mean 74.59, std 17.41, range [24.3, 94.5]

Foldseek 3Di:
DVVVQVCCQVVVDQKDKDQFDDDQPDPDDDDPVVPDPPPRAAWDKDKDWQPDPSTGIIIMTGHPVWDKDWDDDDAPQSAKTWIWTDPDPPDIDIDMDGHDDPPDDPVVVVVRVVVSVVVVVVVVCVVPDDPDPPDDDPVNVVVVVVVVVVVVVVVVVVVVVVVVVCVVCCVVCVPVVVVVVQVVDPDDDDQDWAFDPDPDDDTDTDPDPVVVVVQLVVVQVVPDDPDDPDDDPDDPDDDDPDDQDDDQQDLVLQLVVLCVFDQPDAAWPVRDRSVNCNVCVVVVSHVLSVLLVCCVVVVHDDPQQVDWDWDWAAQDDDSRHSVRTDTDTRGHPSNVSSVVSVVVSVLVVCVVRVVDDPQDQPPDPPGDPVVNVVVVCVVCCVVFKDWDAQPPDPPDQFWARGQIDGDDDDDPVVCPDPNNVVSVVLRNDGNCLVVQPDPVSNVVVVVVVVVPVVPPPVVVPPPPPPDPDDDDDDDDDDDDDDDDDD

Mean predicted aligned error: 20.89 Å